Protein AF-0000000083148915 (afdb_homodimer)

Foldseek 3Di:
DFLQPLLPPPVLLVLLVLLQCLQDVPDFDKAKQLLLLLSSLFDSVLSNVLSVVSNPVNVVSVVLSVVCSPVQLVLLQCWLPPPDPQPPPVLQCVFQVQAAQQQRHHPPWGWAFLTPLVSCQDPVNLVSNPSGYPPVLSVLLNVLSVVCVVQVASQRTHIRHPVRRNCLSLLQKAWQWDDADPVQFKTKIFIAGFAADAIDRIDRSSDRDDTDQWAQAGNVRHWGAHPVVRDTDTGGDIGMRGGPDCRRHGHHDNSSSNVSSSSSRSCRRNNSSPDDVVVVVVVVVVVVVPPDPPD/DFLQPLLPPPVLLVLLVLLQCLQDVPDFDKAKQLLLLLSSLFDSVLSNVLSVVSNPVNVVSVVLSVVCSPVQLVLLQCWLPPPDPQPPPVLQCVFQVQAAQQARHHPPWGWAFLTPLVSCQDPVNLVSNPNGYPPVLSVLLNVVSVVCVVQVASQGTHIRHPVRRNCLSLLQKAWQWDDADPVQFKTKIFIAGFAADAIDRIDRSSDRDDTDQWAQAGNVRHWGAHPVVRDTDTGGDIGMRGGPDCRRHGHHDNSSSNVSSSSSRSCRRNNSSPDDVVVVVVVVVVVVVPPPPPD

Radius of gyration: 30.17 Å; Cα contacts (8 Å, |Δi|>4): 1059; chains: 2; bounding box: 74×93×75 Å

Solvent-accessible surface area (backbone atoms only — not comparable to full-atom values): 31043 Å² total; per-residue (Å²): 140,58,92,39,53,64,69,69,38,73,65,48,62,53,41,42,44,50,31,30,54,41,60,24,88,87,52,84,32,61,37,33,25,46,56,44,31,39,62,58,65,29,37,66,67,31,47,48,50,48,28,58,45,18,69,78,38,27,68,57,50,50,49,52,53,52,51,41,59,64,57,41,54,62,50,52,42,50,43,43,67,53,81,70,75,70,65,74,55,63,46,26,37,58,42,44,65,41,18,8,75,83,35,54,37,42,68,73,53,36,66,36,62,69,60,49,56,82,52,64,66,33,63,72,49,47,52,55,49,53,67,30,33,40,71,68,59,49,48,48,40,53,48,47,56,54,48,47,76,67,59,79,56,25,30,52,36,42,29,21,31,60,65,55,44,52,37,46,50,61,13,29,31,36,44,41,61,75,48,67,43,93,84,44,33,38,36,37,28,32,34,33,41,31,58,74,40,69,60,36,74,66,34,57,58,71,59,76,83,85,60,70,62,78,37,56,38,33,71,84,60,34,54,51,52,25,42,84,79,66,39,73,52,36,29,70,39,75,43,75,48,59,26,94,39,47,85,80,24,33,51,58,39,59,47,53,35,42,51,42,27,52,48,25,50,28,34,15,58,7,5,51,74,76,62,52,73,68,62,58,52,50,56,49,47,60,56,55,69,67,58,74,77,87,119,140,58,90,40,53,62,67,66,39,73,66,48,60,54,38,42,45,49,31,30,54,39,60,26,89,86,51,86,31,60,37,32,24,45,56,44,30,40,62,58,64,29,36,68,68,31,46,48,50,50,28,58,46,19,69,79,38,26,68,57,50,51,50,54,53,52,51,41,58,64,57,42,56,61,51,52,42,50,43,42,65,53,81,69,74,71,62,75,56,63,45,26,37,57,42,43,65,41,18,8,75,83,33,55,37,43,68,74,54,36,64,37,60,68,58,49,56,82,52,65,67,33,64,73,50,48,52,55,48,55,66,29,34,40,71,67,60,49,50,48,40,52,48,48,58,55,48,48,73,68,59,80,57,26,30,50,36,43,30,20,31,59,66,55,44,53,36,46,50,61,14,30,29,36,44,42,60,74,48,66,43,94,84,43,33,38,36,38,29,31,34,34,39,30,59,73,40,68,60,35,74,67,33,57,57,72,60,76,82,85,60,70,63,78,36,56,40,32,72,82,59,36,54,51,52,25,42,86,81,65,40,74,53,36,29,69,41,78,46,73,48,59,26,96,41,47,84,79,24,32,53,59,38,62,48,54,35,42,50,43,28,51,49,23,50,29,33,14,58,7,5,50,74,76,62,51,72,68,62,58,52,50,56,49,47,59,57,55,66,66,55,74,74,91,119

Structure (mmCIF, N/CA/C/O backbone):
data_AF-0000000083148915-mo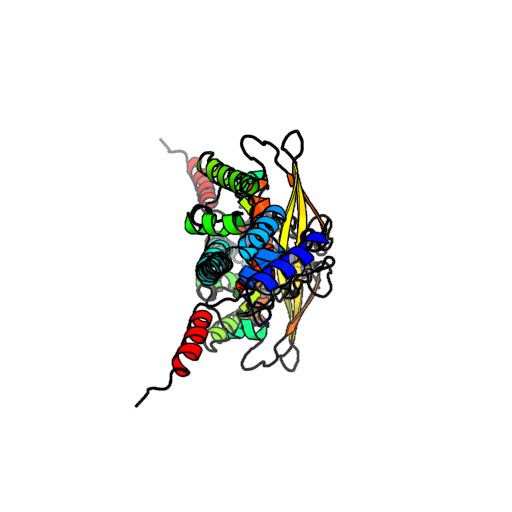del_v1
#
loop_
_entity.id
_entity.type
_entity.pdbx_description
1 polymer 'HNH nuclease domain-containing protein'
#
loop_
_atom_site.group_PDB
_atom_site.id
_atom_site.type_symbol
_atom_site.label_atom_id
_atom_site.label_alt_id
_atom_site.label_comp_id
_atom_site.label_asym_id
_atom_site.label_entity_id
_atom_site.label_seq_id
_atom_site.pdbx_PDB_ins_code
_atom_site.Cartn_x
_atom_site.Cartn_y
_atom_site.Cartn_z
_atom_site.occupancy
_atom_site.B_iso_or_equiv
_atom_site.auth_seq_id
_atom_site.auth_comp_id
_atom_site.auth_asym_id
_atom_site.auth_atom_id
_atom_site.pdbx_PDB_model_num
ATOM 1 N N . MET A 1 1 ? -3.117 -29.672 4.227 1 62.25 1 MET A N 1
ATOM 2 C CA . MET A 1 1 ? -3.088 -29.375 2.799 1 62.25 1 MET A CA 1
ATOM 3 C C . MET A 1 1 ? -2.295 -28.094 2.527 1 62.25 1 MET A C 1
ATOM 5 O O . MET A 1 1 ? -2.506 -27.078 3.186 1 62.25 1 MET A O 1
ATOM 9 N N . GLY A 1 2 ? -1.101 -28.234 1.862 1 74.12 2 GLY A N 1
ATOM 10 C CA . GLY A 1 2 ? -0.119 -27.172 1.675 1 74.12 2 GLY A CA 1
ATOM 11 C C . GLY A 1 2 ? 0.07 -26.797 0.22 1 74.12 2 GLY A C 1
ATOM 12 O O . GLY A 1 2 ? -0.675 -27.25 -0.651 1 74.12 2 GLY A O 1
ATOM 13 N N . PRO A 1 3 ? 0.851 -25.828 -0.022 1 82.12 3 PRO A N 1
ATOM 14 C CA . PRO A 1 3 ? 1.09 -25.328 -1.375 1 82.12 3 PRO A CA 1
ATOM 15 C C . PRO A 1 3 ? 1.736 -26.359 -2.289 1 82.12 3 PRO A C 1
ATOM 17 O O . PRO A 1 3 ? 1.756 -26.188 -3.51 1 82.12 3 PRO A O 1
ATOM 20 N N . ALA A 1 4 ? 2.201 -27.453 -1.657 1 80.31 4 ALA A N 1
ATOM 21 C CA . ALA A 1 4 ? 2.908 -28.484 -2.42 1 80.31 4 ALA A CA 1
ATOM 22 C C . ALA A 1 4 ? 2.158 -29.812 -2.375 1 80.31 4 ALA A C 1
ATOM 24 O O . ALA A 1 4 ? 2.77 -30.891 -2.447 1 80.31 4 ALA A O 1
ATOM 25 N N . ASP A 1 5 ? 0.932 -29.766 -2.18 1 78.12 5 ASP A N 1
ATOM 26 C CA . ASP A 1 5 ? 0.163 -31 -2.027 1 78.12 5 ASP A CA 1
ATOM 27 C C . ASP A 1 5 ? 0.365 -31.922 -3.227 1 78.12 5 ASP A C 1
ATOM 29 O O . ASP A 1 5 ? 0.474 -33.156 -3.066 1 78.12 5 ASP A O 1
ATOM 33 N N . GLU A 1 6 ? 0.443 -31.375 -4.426 1 79.94 6 GLU A N 1
ATOM 34 C CA . GLU A 1 6 ? 0.647 -32.156 -5.641 1 79.94 6 GLU A CA 1
ATOM 35 C C . GLU A 1 6 ? 1.991 -32.875 -5.613 1 79.94 6 GLU A C 1
ATOM 37 O O . GLU A 1 6 ? 2.137 -33.969 -6.199 1 79.94 6 GLU A O 1
ATOM 42 N N . LEU A 1 7 ? 2.898 -32.281 -4.879 1 79.5 7 LEU A N 1
ATOM 43 C CA . LEU A 1 7 ? 4.27 -32.781 -4.91 1 79.5 7 LEU A CA 1
ATOM 44 C C . LEU A 1 7 ? 4.434 -33.969 -3.975 1 79.5 7 LEU A C 1
ATOM 46 O O . LEU A 1 7 ? 5.406 -34.719 -4.082 1 79.5 7 LEU A O 1
ATOM 50 N N . GLU A 1 8 ? 3.551 -34.125 -3.104 1 75.06 8 GLU A N 1
ATOM 51 C CA . GLU A 1 8 ? 3.629 -35.188 -2.111 1 75.06 8 GLU A CA 1
ATOM 52 C C . GLU A 1 8 ? 2.967 -36.469 -2.621 1 75.06 8 GLU A C 1
ATOM 54 O O . GLU A 1 8 ? 3.076 -37.531 -1.995 1 75.06 8 GLU A O 1
ATOM 59 N N . ASP A 1 9 ? 2.387 -36.344 -3.781 1 74.38 9 ASP A N 1
ATOM 60 C CA . ASP A 1 9 ? 1.812 -37.531 -4.406 1 74.38 9 ASP A CA 1
ATOM 61 C C . ASP A 1 9 ? 2.906 -38.5 -4.883 1 74.38 9 ASP A C 1
ATOM 63 O O . ASP A 1 9 ? 3.719 -38.156 -5.738 1 74.38 9 ASP A O 1
ATOM 67 N N . GLY A 1 10 ? 3.07 -39.625 -4.219 1 74.31 10 GLY A N 1
ATOM 68 C CA . GLY A 1 10 ? 4.109 -40.594 -4.535 1 74.31 10 GLY A CA 1
ATOM 69 C C . GLY A 1 10 ? 4.102 -41 -5.992 1 74.31 10 GLY A C 1
ATOM 70 O O . GLY A 1 10 ? 5.16 -41.219 -6.586 1 74.31 10 GLY A O 1
ATOM 71 N N . GLY A 1 11 ? 2.959 -41.031 -6.594 1 87.88 11 GLY A N 1
ATOM 72 C CA . GLY A 1 11 ? 2.857 -41.469 -7.98 1 87.88 11 GLY A CA 1
ATOM 73 C C . GLY A 1 11 ? 3.352 -40.438 -8.969 1 87.88 11 GLY A C 1
ATOM 74 O O . GLY A 1 11 ? 3.773 -40.75 -10.078 1 87.88 11 GLY A O 1
ATOM 75 N N . ARG A 1 12 ? 3.424 -39.219 -8.562 1 92.38 12 ARG A N 1
ATOM 76 C CA . ARG A 1 12 ? 3.793 -38.156 -9.469 1 92.38 12 ARG A CA 1
ATOM 77 C C . ARG A 1 12 ? 5.273 -38.219 -9.828 1 92.38 12 ARG A 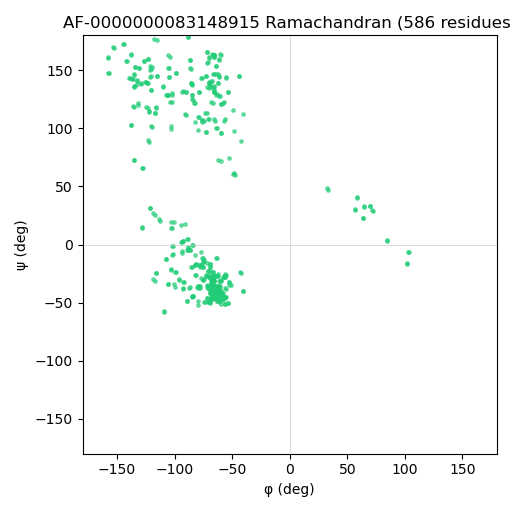C 1
ATOM 79 O O . ARG A 1 12 ? 5.637 -38.125 -11.008 1 92.38 12 ARG A O 1
ATOM 86 N N . ALA A 1 13 ? 6.129 -38.406 -8.883 1 91.31 13 ALA A N 1
ATOM 87 C CA . ALA A 1 13 ? 7.566 -38.469 -9.133 1 91.31 13 ALA A CA 1
ATOM 88 C C . ALA A 1 13 ? 7.891 -39.625 -10.086 1 91.31 13 ALA A C 1
ATOM 90 O O . ALA A 1 13 ? 8.75 -39.469 -10.961 1 91.31 13 ALA A O 1
ATOM 91 N N . ALA A 1 14 ? 7.219 -40.688 -9.867 1 93 14 ALA A N 1
ATOM 92 C CA . ALA A 1 14 ? 7.43 -41.844 -10.734 1 93 14 ALA A CA 1
ATOM 93 C C . ALA A 1 14 ? 7.008 -41.531 -12.164 1 93 14 ALA A C 1
ATOM 95 O O . ALA A 1 14 ? 7.684 -41.906 -13.117 1 93 14 ALA A O 1
ATOM 96 N N . LEU A 1 15 ? 5.844 -40.875 -12.289 1 94.12 15 LEU A N 1
ATOM 97 C CA . LEU A 1 15 ? 5.355 -40.5 -13.617 1 94.12 15 LEU A CA 1
ATOM 98 C C . LEU A 1 15 ? 6.316 -39.531 -14.297 1 94.12 15 LEU A C 1
ATOM 100 O O . LEU A 1 15 ? 6.551 -39.625 -15.508 1 94.12 15 LEU A O 1
ATOM 104 N N . ILE A 1 16 ? 6.871 -38.625 -13.562 1 94.06 16 ILE A N 1
ATOM 105 C CA . ILE A 1 16 ? 7.824 -37.656 -14.094 1 94.06 16 ILE A CA 1
ATOM 106 C C . ILE A 1 16 ? 9.086 -38.375 -14.562 1 94.06 16 ILE A C 1
ATOM 108 O O . ILE A 1 16 ? 9.633 -38.062 -15.625 1 94.06 16 ILE A O 1
ATOM 112 N N . GLU A 1 17 ? 9.547 -39.312 -13.797 1 91.69 17 GLU A N 1
ATOM 113 C CA . GLU A 1 17 ? 10.703 -40.125 -14.188 1 91.69 17 GLU A CA 1
ATOM 114 C C . GLU A 1 17 ? 10.43 -40.906 -15.484 1 91.69 17 GLU A C 1
ATOM 116 O O . GLU A 1 17 ? 11.281 -40.938 -16.375 1 91.69 17 GLU A O 1
ATOM 121 N N . ASP A 1 18 ? 9.297 -41.469 -15.547 1 91.94 18 ASP A N 1
ATOM 122 C CA . ASP A 1 18 ? 8.906 -42.188 -16.75 1 91.94 18 ASP A CA 1
ATOM 123 C C . ASP A 1 18 ? 8.883 -41.281 -17.969 1 91.94 18 ASP A C 1
ATOM 125 O O . ASP A 1 18 ? 9.344 -41.656 -19.047 1 91.94 18 ASP A O 1
ATOM 129 N N . LEU A 1 19 ? 8.234 -40.156 -17.734 1 93.81 19 LEU A N 1
ATOM 130 C CA . LEU A 1 19 ? 8.164 -39.188 -18.812 1 93.81 19 LEU A CA 1
ATOM 131 C C . LEU A 1 19 ? 9.57 -38.781 -19.266 1 93.81 19 LEU A C 1
ATOM 133 O O . LEU A 1 19 ? 9.852 -38.719 -20.453 1 93.81 19 LEU A O 1
ATOM 137 N N . SER A 1 20 ? 10.406 -38.469 -18.328 1 93.69 20 SER A N 1
ATOM 138 C CA . SER A 1 20 ? 11.781 -38.094 -18.609 1 93.69 20 SER A CA 1
ATOM 139 C C . SER A 1 20 ? 12.516 -39.156 -19.406 1 93.69 20 SER A C 1
ATOM 141 O O . SER A 1 20 ? 13.234 -38.844 -20.359 1 93.69 20 SER A O 1
ATOM 143 N N . LYS A 1 21 ? 12.383 -40.344 -19.016 1 90.5 21 LYS A N 1
ATOM 144 C CA . LYS A 1 21 ? 13.031 -41.469 -19.688 1 90.5 21 LYS A CA 1
ATOM 145 C C . LYS A 1 21 ? 12.531 -41.625 -21.125 1 90.5 21 LYS A C 1
ATOM 147 O O . LYS A 1 21 ? 13.305 -41.969 -22.031 1 90.5 21 LYS A O 1
ATOM 152 N N . SER A 1 22 ? 11.281 -41.438 -21.266 1 91.44 22 SER A N 1
ATOM 153 C CA . SER A 1 22 ? 10.672 -41.625 -22.578 1 91.44 22 SER A CA 1
ATOM 154 C C . SER A 1 22 ? 11.117 -40.531 -23.547 1 91.44 22 SER A C 1
ATOM 156 O O . SER A 1 22 ? 11.188 -40.75 -24.766 1 91.44 22 SER A O 1
ATOM 158 N N . LEU A 1 23 ? 11.289 -39.312 -23.094 1 88.81 23 LEU A N 1
ATOM 159 C CA . LEU A 1 23 ? 11.625 -38.188 -23.953 1 88.81 23 LEU A CA 1
ATOM 160 C C . LEU A 1 23 ? 13.117 -38.188 -24.281 1 88.81 23 LEU A C 1
ATOM 162 O O . LEU A 1 23 ? 13.531 -37.594 -25.281 1 88.81 23 LEU A O 1
ATOM 166 N N . HIS A 1 24 ? 14.016 -38.312 -23.484 1 74.56 24 HIS A N 1
ATOM 167 C CA . HIS A 1 24 ? 15.438 -38.281 -23.812 1 74.56 24 HIS A CA 1
ATOM 168 C C . HIS A 1 24 ? 16.031 -39.688 -23.812 1 74.56 24 HIS A C 1
ATOM 170 O O . HIS A 1 24 ? 15.883 -40.438 -22.828 1 74.56 24 HIS A O 1
ATOM 176 N N . THR A 1 25 ? 16.172 -40.281 -25.031 1 57.16 25 THR A N 1
ATOM 177 C CA . THR A 1 25 ? 16.766 -41.625 -25.266 1 57.16 25 THR A CA 1
ATOM 178 C C . THR A 1 25 ? 18.125 -41.719 -24.562 1 57.16 25 THR A C 1
ATOM 180 O O . THR A 1 25 ? 18.609 -42.812 -24.312 1 57.16 25 THR A O 1
ATOM 183 N N . ARG A 1 26 ? 18.953 -40.656 -24.453 1 53.03 26 ARG A N 1
ATOM 184 C CA . ARG A 1 26 ? 20.344 -40.875 -24.016 1 53.03 26 ARG A CA 1
ATOM 185 C C . ARG A 1 26 ? 20.625 -40.125 -22.719 1 53.03 26 ARG A C 1
ATOM 187 O O . ARG A 1 26 ? 21.422 -40.562 -21.906 1 53.03 26 ARG A O 1
ATOM 194 N N . SER A 1 27 ? 19.891 -38.906 -22.469 1 62.44 27 SER A N 1
ATOM 195 C CA . SER A 1 27 ? 20.219 -38.094 -21.297 1 62.44 27 SER A CA 1
ATOM 196 C C . SER A 1 27 ? 18.953 -37.594 -20.609 1 62.44 27 SER A C 1
ATOM 198 O O . SER A 1 27 ? 17.844 -37.781 -21.109 1 62.44 27 SER A O 1
ATOM 200 N N . GLU A 1 28 ? 19.078 -37.125 -19.375 1 81.25 28 GLU A N 1
ATOM 201 C CA . GLU A 1 28 ? 18 -36.562 -18.578 1 81.25 28 GLU A CA 1
ATOM 202 C C . GLU A 1 28 ? 17.359 -35.375 -19.266 1 81.25 28 GLU A C 1
ATOM 204 O O . GLU A 1 28 ? 18.062 -34.469 -19.719 1 81.25 28 GLU A O 1
ATOM 209 N N . PHE A 1 29 ? 16.047 -35.531 -19.484 1 90.06 29 PHE A N 1
ATOM 210 C CA . PHE A 1 29 ? 15.305 -34.5 -20.203 1 90.06 29 PHE A CA 1
ATOM 211 C C . PHE A 1 29 ? 15.273 -33.219 -19.406 1 90.06 29 PHE A C 1
ATOM 213 O O . PHE A 1 29 ? 15.094 -33.219 -18.188 1 90.06 29 PHE A O 1
ATOM 220 N N . GLN A 1 30 ? 15.578 -32.156 -20.156 1 91.94 30 GLN A N 1
ATOM 221 C CA . GLN A 1 30 ? 15.547 -30.828 -19.562 1 91.94 30 GLN A CA 1
ATOM 222 C C . GLN A 1 30 ? 14.57 -29.906 -20.297 1 91.94 30 GLN A C 1
ATOM 224 O O . GLN A 1 30 ? 14.352 -30.078 -21.5 1 91.94 30 GLN A O 1
ATOM 229 N N . THR A 1 31 ? 13.969 -29.109 -19.578 1 92.5 31 THR A N 1
ATOM 230 C CA . THR A 1 31 ? 13.078 -28.094 -20.125 1 92.5 31 THR A CA 1
ATOM 231 C C . THR A 1 31 ? 13.172 -26.812 -19.328 1 92.5 31 THR A C 1
ATOM 233 O O . THR A 1 31 ? 13.906 -26.734 -18.344 1 92.5 31 THR A O 1
ATOM 236 N N . ASN A 1 32 ? 12.516 -25.766 -19.844 1 92.38 32 ASN A N 1
ATOM 237 C CA . ASN A 1 32 ? 12.578 -24.531 -19.062 1 92.38 32 ASN A CA 1
ATOM 238 C C . ASN A 1 32 ? 11.781 -24.641 -17.766 1 92.38 32 ASN A C 1
ATOM 240 O O . ASN A 1 32 ? 10.93 -25.516 -17.641 1 92.38 32 ASN A O 1
ATOM 244 N N . SER A 1 33 ? 12.039 -23.797 -16.844 1 94.88 33 SER A N 1
ATOM 245 C CA . SER A 1 33 ? 11.523 -23.906 -15.492 1 94.88 33 SER A CA 1
ATOM 246 C C . SER A 1 33 ? 10.008 -23.719 -15.453 1 94.88 33 SER A C 1
ATOM 248 O O . SER A 1 33 ? 9.344 -24.219 -14.539 1 94.88 33 SER A O 1
ATOM 250 N N . VAL A 1 34 ? 9.43 -23.062 -16.406 1 94 34 VAL A N 1
ATOM 251 C CA . VAL A 1 34 ? 7.984 -22.844 -16.422 1 94 34 VAL A CA 1
ATOM 252 C C . VAL A 1 34 ? 7.27 -24.141 -16.797 1 94 34 VAL A C 1
ATOM 254 O O . VAL A 1 34 ? 6.332 -24.547 -16.125 1 94 34 VAL A O 1
ATOM 257 N N . ILE A 1 35 ? 7.711 -24.734 -17.844 1 95 35 ILE A N 1
ATOM 258 C CA . ILE A 1 35 ? 7.133 -26 -18.266 1 95 35 ILE A CA 1
ATOM 259 C C . ILE A 1 35 ? 7.359 -27.062 -17.188 1 95 35 ILE A C 1
ATOM 261 O O . ILE A 1 35 ? 6.469 -27.859 -16.906 1 95 35 ILE A O 1
ATOM 265 N N . TRP A 1 36 ? 8.555 -27 -16.672 1 95.56 36 TRP A N 1
ATOM 266 C CA . TRP A 1 36 ? 8.875 -27.875 -15.539 1 95.56 36 TRP A CA 1
ATOM 267 C C . TRP A 1 36 ? 7.863 -27.703 -14.406 1 95.56 36 TRP A C 1
ATOM 269 O O . TRP A 1 36 ? 7.309 -28.688 -13.914 1 95.56 36 TRP A O 1
ATOM 279 N N . ALA A 1 37 ? 7.625 -26.5 -14.016 1 95.06 37 ALA A N 1
ATOM 280 C CA . ALA A 1 37 ? 6.664 -26.219 -12.953 1 95.06 37 ALA A CA 1
ATOM 281 C C . ALA A 1 37 ? 5.266 -26.688 -13.328 1 95.06 37 ALA A C 1
ATOM 283 O O . ALA A 1 37 ? 4.547 -27.25 -12.5 1 95.06 37 ALA A O 1
ATOM 284 N N . CYS A 1 38 ? 4.895 -26.484 -14.547 1 95.81 38 CYS A N 1
ATOM 285 C CA . CYS A 1 38 ? 3.586 -26.922 -15.016 1 95.81 38 CYS A CA 1
ATOM 286 C C . CYS A 1 38 ? 3.428 -28.422 -14.891 1 95.81 38 CYS A C 1
ATOM 288 O O . CYS A 1 38 ? 2.387 -28.906 -14.445 1 95.81 38 CYS A O 1
ATOM 290 N N . LEU A 1 39 ? 4.406 -29.125 -15.25 1 95.44 39 LEU A N 1
ATOM 291 C CA . LEU A 1 39 ? 4.344 -30.578 -15.195 1 95.44 39 LEU A CA 1
ATOM 292 C C . LEU A 1 39 ? 4.227 -31.062 -13.75 1 95.44 39 LEU A C 1
ATOM 294 O O . LEU A 1 39 ? 3.416 -31.938 -13.453 1 95.44 39 LEU A O 1
ATOM 298 N N . TRP A 1 40 ? 4.934 -30.453 -12.898 1 94.88 40 TRP A N 1
ATOM 299 C CA . TRP A 1 40 ? 4.93 -30.859 -11.5 1 94.88 40 TRP A CA 1
ATOM 300 C C . TRP A 1 40 ? 3.627 -30.469 -10.812 1 94.88 40 TRP A C 1
ATOM 302 O O . TRP A 1 40 ? 3.223 -31.078 -9.828 1 94.88 40 TRP A O 1
ATOM 312 N N . LEU A 1 41 ? 3 -29.422 -11.328 1 94.81 41 LEU A N 1
ATOM 313 C CA . LEU A 1 41 ? 1.776 -28.953 -10.688 1 94.81 41 LEU A CA 1
ATOM 314 C C . LEU A 1 41 ? 0.547 -29.422 -11.461 1 94.81 41 LEU A C 1
ATOM 316 O O . LEU A 1 41 ? -0.585 -29.141 -11.062 1 94.81 41 LEU A O 1
ATOM 320 N N . SER A 1 42 ? 0.7 -30.109 -12.539 1 95.31 42 SER A N 1
ATOM 321 C CA . SER A 1 42 ? -0.393 -30.547 -13.398 1 95.31 42 SER A CA 1
ATOM 322 C C . SER A 1 42 ? -1.296 -31.547 -12.68 1 95.31 42 SER A C 1
ATOM 324 O O . SER A 1 42 ? -0.931 -32.062 -11.625 1 95.31 42 SER A O 1
ATOM 326 N N . ASP A 1 43 ? -2.492 -31.75 -13.211 1 93.62 43 ASP A N 1
ATOM 327 C CA . ASP A 1 43 ? -3.326 -32.844 -12.727 1 93.62 43 ASP A CA 1
ATOM 328 C C . ASP A 1 43 ? -2.65 -34.188 -12.969 1 93.62 43 ASP A C 1
ATOM 330 O O . ASP A 1 43 ? -2.072 -34.406 -14.031 1 93.62 43 ASP A O 1
ATOM 334 N N . ILE A 1 44 ? -2.762 -35.031 -12.016 1 92.81 44 ILE A N 1
ATOM 335 C CA . ILE A 1 44 ? -2.047 -36.281 -12.07 1 92.81 44 ILE A CA 1
ATOM 336 C C . ILE A 1 44 ? -2.52 -37.094 -13.273 1 92.81 44 ILE A C 1
ATOM 338 O O . ILE A 1 44 ? -1.735 -37.812 -13.891 1 92.81 44 ILE A O 1
ATOM 342 N N . GLU A 1 45 ? -3.781 -37 -13.586 1 91.88 45 GLU A N 1
ATOM 343 C CA . GLU A 1 45 ? -4.332 -37.719 -14.719 1 91.88 45 GLU A CA 1
ATOM 344 C C . GLU A 1 45 ? -3.729 -37.25 -16.031 1 91.88 45 GLU A C 1
ATOM 346 O O . GLU A 1 45 ? -3.457 -38.031 -16.938 1 91.88 45 GLU A O 1
ATOM 351 N N . SER A 1 46 ? -3.535 -35.969 -16.109 1 93.81 46 SER A N 1
ATOM 352 C CA . SER A 1 46 ? -2.939 -35.406 -17.312 1 93.81 46 SER A CA 1
ATOM 353 C C . SER A 1 46 ? -1.478 -35.812 -17.453 1 93.81 46 SER A C 1
ATOM 355 O O . SER A 1 46 ? -1.018 -36.125 -18.547 1 93.81 46 SER A O 1
ATOM 357 N N . LEU A 1 47 ? -0.768 -35.844 -16.391 1 94.38 47 LEU A N 1
ATOM 358 C CA . LEU A 1 47 ? 0.63 -36.25 -16.391 1 94.38 47 LEU A CA 1
ATOM 359 C C . LEU A 1 47 ? 0.763 -37.719 -16.781 1 94.38 47 LEU A C 1
ATOM 361 O O . LEU A 1 47 ? 1.649 -38.062 -17.562 1 94.38 47 LEU A O 1
ATOM 365 N N . ALA A 1 48 ? -0.101 -38.5 -16.219 1 94.25 48 ALA A N 1
ATOM 366 C CA . ALA A 1 48 ? -0.105 -39.938 -16.547 1 94.25 48 ALA A CA 1
ATOM 367 C C . ALA A 1 48 ? -0.374 -40.156 -18.031 1 94.25 48 ALA A C 1
ATOM 369 O O . ALA A 1 48 ? 0.263 -41 -18.672 1 94.25 48 ALA A O 1
ATOM 370 N N . GLY A 1 49 ? -1.353 -39.406 -18.5 1 93.19 49 GLY A N 1
ATOM 371 C CA . GLY A 1 49 ? -1.645 -39.469 -19.922 1 93.19 49 GLY A CA 1
ATOM 372 C C . GLY A 1 49 ? -0.468 -39.094 -20.797 1 93.19 49 GLY A C 1
ATOM 373 O O . GLY A 1 49 ? -0.18 -39.75 -21.797 1 93.19 49 GLY A O 1
ATOM 374 N N . MET A 1 50 ? 0.21 -38.062 -20.469 1 94 50 MET A N 1
ATOM 375 C CA . MET A 1 50 ? 1.366 -37.594 -21.234 1 94 50 MET A CA 1
ATOM 376 C C . MET A 1 50 ? 2.498 -38.625 -21.188 1 94 50 MET A C 1
ATOM 378 O O . MET A 1 50 ? 3.131 -38.906 -22.203 1 94 50 MET A O 1
ATOM 382 N N . ALA A 1 51 ? 2.76 -39.125 -20.016 1 93.75 51 ALA A N 1
ATOM 383 C CA . ALA A 1 51 ? 3.814 -40.125 -19.844 1 93.75 51 ALA A CA 1
ATOM 384 C C . ALA A 1 51 ? 3.521 -41.375 -20.688 1 93.75 51 ALA A C 1
ATOM 386 O O . ALA A 1 51 ? 4.422 -41.938 -21.312 1 93.75 51 ALA A O 1
ATOM 387 N N . SER A 1 52 ? 2.316 -41.812 -20.625 1 94.12 52 SER A N 1
ATOM 388 C CA . SER A 1 52 ? 1.91 -42.969 -21.406 1 94.12 52 SER A CA 1
ATOM 389 C C . SER A 1 52 ? 2.055 -42.719 -22.906 1 94.12 52 SER A C 1
ATOM 391 O O . SER A 1 52 ? 2.531 -43.562 -23.641 1 94.12 52 SER A O 1
ATOM 393 N N . TYR A 1 53 ? 1.609 -41.562 -23.297 1 91.56 53 TYR A N 1
ATOM 394 C CA . TYR A 1 53 ? 1.688 -41.188 -24.703 1 91.56 53 TYR A CA 1
ATOM 395 C C . TYR A 1 53 ? 3.139 -41.094 -25.156 1 91.56 53 TYR A C 1
ATOM 397 O O . TYR A 1 53 ? 3.471 -41.469 -26.297 1 91.56 53 TYR A O 1
ATOM 405 N N . ALA A 1 54 ? 4.016 -40.625 -24.344 1 92.25 54 ALA A N 1
ATOM 406 C CA . ALA A 1 54 ? 5.426 -40.406 -24.656 1 92.25 54 ALA A CA 1
ATOM 407 C C . ALA A 1 54 ? 6.129 -41.75 -24.906 1 92.25 54 ALA A C 1
ATOM 409 O O . ALA A 1 54 ? 7.109 -41.812 -25.656 1 92.25 54 ALA A O 1
ATOM 410 N N . LYS A 1 55 ? 5.645 -42.812 -24.328 1 90 55 LYS A N 1
ATOM 411 C CA . LYS A 1 55 ? 6.234 -44.125 -24.531 1 90 55 LYS A CA 1
ATOM 412 C C . LYS A 1 55 ? 6.09 -44.594 -25.969 1 90 55 LYS A C 1
ATOM 414 O O . LYS A 1 55 ? 6.941 -45.312 -26.484 1 90 55 LYS A O 1
ATOM 419 N N . HIS A 1 56 ? 5.055 -44.094 -26.594 1 90.06 56 HIS A N 1
ATOM 420 C CA . HIS A 1 56 ? 4.777 -44.531 -27.953 1 90.06 56 HIS A CA 1
ATOM 421 C C . HIS A 1 56 ? 5.133 -43.469 -28.969 1 90.06 56 HIS A C 1
ATOM 423 O O . HIS A 1 56 ? 5.395 -43.75 -30.141 1 90.06 56 HIS A O 1
ATOM 429 N N . SER A 1 57 ? 4.934 -42.188 -28.547 1 89.75 57 SER A N 1
ATOM 430 C CA . SER A 1 57 ? 5.168 -41.062 -29.453 1 89.75 57 SER A CA 1
ATOM 431 C C . SER A 1 57 ? 5.938 -39.938 -28.75 1 89.75 57 SER A C 1
ATOM 433 O O . SER A 1 57 ? 5.406 -38.844 -28.531 1 89.75 57 SER A O 1
ATOM 435 N N . ASP A 1 58 ? 7.203 -40.219 -28.531 1 88.06 58 ASP A N 1
ATOM 436 C CA . ASP A 1 58 ? 8.031 -39.281 -27.781 1 88.06 58 ASP A CA 1
ATOM 437 C C . ASP A 1 58 ? 8.234 -37.969 -28.547 1 88.06 58 ASP A C 1
ATOM 439 O O . ASP A 1 58 ? 8.195 -36.875 -27.969 1 88.06 58 ASP A O 1
ATOM 443 N N . GLU A 1 59 ? 8.297 -38.062 -29.859 1 87.19 59 GLU A N 1
ATOM 444 C CA . GLU A 1 59 ? 8.547 -36.906 -30.688 1 87.19 59 GLU A CA 1
ATOM 445 C C . GLU A 1 59 ? 7.395 -35.906 -30.594 1 87.19 59 GLU A C 1
ATOM 447 O O . GLU A 1 59 ? 7.613 -34.688 -30.594 1 87.19 59 GLU A O 1
ATOM 452 N N . VAL A 1 60 ? 6.227 -36.438 -30.484 1 87.06 60 VAL A N 1
ATOM 453 C CA . VAL A 1 60 ? 5.043 -35.594 -30.438 1 87.06 60 VAL A CA 1
ATOM 454 C C . VAL A 1 60 ? 5.016 -34.812 -29.109 1 87.06 60 VAL A C 1
ATOM 456 O O . VAL A 1 60 ? 4.797 -33.625 -29.078 1 87.06 60 VAL A O 1
ATOM 459 N N . VAL A 1 61 ? 5.246 -35.531 -28.047 1 90.06 61 VAL A N 1
ATOM 460 C CA . VAL A 1 61 ? 5.227 -34.938 -26.719 1 90.06 61 VAL A CA 1
ATOM 461 C C . VAL A 1 61 ? 6.344 -33.875 -26.609 1 90.06 61 VAL A C 1
ATOM 463 O O . VAL A 1 61 ? 6.133 -32.781 -26.078 1 90.06 61 VAL A O 1
ATOM 466 N N . LEU A 1 62 ? 7.492 -34.25 -27.172 1 89.56 62 LEU A N 1
ATOM 467 C CA . LEU A 1 62 ? 8.625 -33.312 -27.156 1 89.56 62 LEU A CA 1
ATOM 468 C C . LEU A 1 62 ? 8.281 -32.031 -27.906 1 89.56 62 LEU A C 1
ATOM 470 O O . LEU A 1 62 ? 8.594 -30.938 -27.438 1 89.56 62 LEU A O 1
ATOM 474 N N . SER A 1 63 ? 7.66 -32.188 -28.984 1 88.5 63 SER A N 1
ATOM 475 C CA . SER A 1 63 ? 7.277 -31.047 -29.797 1 88.5 63 SER A CA 1
ATOM 476 C C . SER A 1 63 ? 6.27 -30.172 -29.062 1 88.5 63 SER A C 1
ATOM 478 O O . SER A 1 63 ? 6.355 -28.938 -29.125 1 88.5 63 SER A O 1
ATOM 480 N N . LEU A 1 64 ? 5.34 -30.797 -28.406 1 89.5 64 LEU A N 1
ATOM 481 C CA . LEU A 1 64 ? 4.32 -30.062 -27.656 1 89.5 64 LEU A CA 1
ATOM 482 C C . LEU A 1 64 ? 4.945 -29.266 -26.531 1 89.5 64 LEU A C 1
ATOM 484 O O . LEU A 1 64 ? 4.629 -28.094 -26.344 1 89.5 64 LEU A O 1
ATOM 488 N N . LEU A 1 65 ? 5.832 -29.859 -25.828 1 91.19 65 LEU A N 1
ATOM 489 C CA . LEU A 1 65 ? 6.477 -29.203 -24.688 1 91.19 65 LEU A CA 1
ATOM 490 C C . LEU A 1 65 ? 7.379 -28.062 -25.156 1 91.19 65 LEU A C 1
ATOM 492 O O . LEU A 1 65 ? 7.43 -27.016 -24.531 1 91.19 65 LEU A O 1
ATOM 496 N N . GLU A 1 66 ? 8.031 -28.281 -26.203 1 87.62 66 GLU A N 1
ATOM 497 C CA . GLU A 1 66 ? 8.891 -27.234 -26.781 1 87.62 66 GLU A CA 1
ATOM 498 C C . GLU A 1 66 ? 8.07 -26.047 -27.266 1 87.62 66 GLU A C 1
ATOM 500 O O . GLU A 1 66 ? 8.453 -24.891 -27.062 1 87.62 66 GLU A O 1
ATOM 505 N N . ASP A 1 67 ? 7.004 -26.422 -27.922 1 88 67 ASP A N 1
ATOM 506 C CA . ASP A 1 67 ? 6.117 -25.375 -28.422 1 88 67 ASP A CA 1
ATOM 507 C C . ASP A 1 67 ? 5.605 -24.5 -27.281 1 88 67 ASP A C 1
ATOM 509 O O . ASP A 1 67 ? 5.645 -23.266 -27.359 1 88 67 ASP A O 1
ATOM 513 N N . GLN A 1 68 ? 5.203 -25.109 -26.234 1 89.38 68 GLN A N 1
ATOM 514 C CA . GLN A 1 68 ? 4.684 -24.359 -25.094 1 89.38 68 GLN A CA 1
ATOM 515 C C . GLN A 1 68 ? 5.809 -23.672 -24.328 1 89.38 68 GLN A C 1
ATOM 517 O O . GLN A 1 68 ? 5.598 -22.609 -23.719 1 89.38 68 GLN A O 1
ATOM 522 N N . GLY A 1 69 ? 6.953 -24.266 -24.359 1 86.69 69 GLY A N 1
ATOM 523 C CA . GLY A 1 69 ? 8.102 -23.609 -23.766 1 86.69 69 GLY A CA 1
ATOM 524 C C . GLY A 1 69 ? 8.367 -22.219 -24.312 1 86.69 69 GLY A C 1
ATOM 525 O O . GLY A 1 69 ? 8.844 -21.344 -23.594 1 86.69 69 GLY A O 1
ATOM 526 N N . VAL A 1 70 ? 7.961 -22 -25.484 1 82.38 70 VAL A N 1
ATOM 527 C CA . VAL A 1 70 ? 8.219 -20.734 -26.172 1 82.38 70 VAL A CA 1
ATOM 528 C C . VAL A 1 70 ? 6.977 -19.844 -26.078 1 82.38 70 VAL A C 1
ATOM 530 O O . VAL A 1 70 ? 7.086 -18.641 -25.859 1 82.38 70 VAL A O 1
ATOM 533 N N . ASN A 1 71 ? 5.852 -20.453 -26.141 1 85 71 ASN A N 1
ATOM 534 C CA . ASN A 1 71 ? 4.648 -19.656 -26.375 1 85 71 ASN A CA 1
ATOM 535 C C . ASN A 1 71 ? 3.904 -19.375 -25.078 1 85 71 ASN A C 1
ATOM 537 O O . ASN A 1 71 ? 3.146 -18.406 -25 1 85 71 ASN A O 1
ATOM 541 N N . PHE A 1 72 ? 4.098 -20.172 -24.109 1 88.56 72 PHE A N 1
ATOM 542 C CA . PHE A 1 72 ? 3.283 -20.062 -22.906 1 88.56 72 PHE A CA 1
ATOM 543 C C . PHE A 1 72 ? 3.803 -18.938 -22.016 1 88.56 72 PHE A C 1
ATOM 545 O O . PHE A 1 72 ? 3.02 -18.219 -21.391 1 88.56 72 PHE A O 1
ATOM 552 N N . LEU A 1 73 ? 5.109 -18.781 -21.984 1 86.19 73 LEU A N 1
ATOM 553 C CA . LEU A 1 73 ? 5.734 -17.844 -21.062 1 86.19 73 LEU A CA 1
ATOM 554 C C . LEU A 1 73 ? 5.254 -16.422 -21.344 1 86.19 73 LEU A C 1
ATOM 556 O O . LEU A 1 73 ? 4.832 -15.711 -20.422 1 86.19 73 LEU A O 1
ATOM 560 N N . PRO A 1 74 ? 5.223 -15.984 -22.578 1 83.62 74 PRO A N 1
ATOM 561 C CA . PRO A 1 74 ? 4.719 -14.633 -22.859 1 83.62 74 PRO A CA 1
ATOM 562 C C . PRO A 1 74 ? 3.256 -14.453 -22.453 1 83.62 74 PRO A C 1
ATOM 564 O O . PRO A 1 74 ? 2.861 -13.375 -22.016 1 83.62 74 PRO A O 1
ATOM 567 N N . LEU A 1 75 ? 2.49 -15.453 -22.609 1 84.19 75 LEU A N 1
ATOM 568 C CA . LEU A 1 75 ? 1.077 -15.391 -22.25 1 84.19 75 LEU A CA 1
ATOM 569 C C . LEU A 1 75 ? 0.905 -15.312 -20.75 1 84.19 75 LEU A C 1
ATOM 571 O O . LEU A 1 75 ? 0.06 -14.562 -20.25 1 84.19 75 LEU A O 1
ATOM 575 N N . LEU A 1 76 ? 1.695 -16.094 -20.125 1 87.06 76 LEU A N 1
ATOM 576 C CA . LEU A 1 76 ? 1.674 -16.078 -18.656 1 87.06 76 LEU A CA 1
ATOM 577 C C . LEU A 1 76 ? 2.076 -14.719 -18.109 1 87.06 76 LEU A C 1
ATOM 579 O O . LEU A 1 76 ? 1.457 -14.211 -17.172 1 87.06 76 LEU A O 1
ATOM 583 N N . LYS A 1 77 ? 3.029 -14.109 -18.688 1 83.19 77 LYS A N 1
ATOM 584 C CA . LYS A 1 77 ? 3.473 -12.781 -18.297 1 83.19 77 LYS A CA 1
ATOM 585 C C . LYS A 1 77 ? 2.385 -11.742 -18.547 1 83.19 77 LYS A C 1
ATOM 587 O O . LYS A 1 77 ? 2.152 -10.859 -17.719 1 83.19 77 LYS A O 1
ATOM 592 N N . ALA A 1 78 ? 1.819 -11.875 -19.625 1 79.75 78 ALA A N 1
ATOM 593 C CA . ALA A 1 78 ? 0.738 -10.953 -19.969 1 79.75 78 ALA A CA 1
ATOM 594 C C . ALA A 1 78 ? -0.415 -11.07 -18.969 1 79.75 78 ALA A C 1
ATOM 596 O O . ALA A 1 78 ? -1.044 -10.07 -18.609 1 79.75 78 ALA A O 1
ATOM 597 N N . CYS A 1 79 ? -0.641 -12.203 -18.594 1 78.25 79 CYS A N 1
ATOM 598 C CA . CYS A 1 79 ? -1.723 -12.469 -17.656 1 78.25 79 CYS A CA 1
ATOM 599 C C . CYS A 1 79 ? -1.403 -11.883 -16.281 1 78.25 79 CYS A C 1
ATOM 601 O O . CYS A 1 79 ? -2.287 -11.352 -15.609 1 78.25 79 CYS A O 1
ATOM 603 N N . LYS A 1 80 ? -0.221 -11.875 -15.93 1 74.44 80 LYS A N 1
ATOM 604 C CA . LYS A 1 80 ? 0.156 -11.492 -14.57 1 74.44 80 LYS A CA 1
ATOM 605 C C . LYS A 1 80 ? 0.472 -10 -14.492 1 74.44 80 LYS A C 1
ATOM 607 O O . LYS A 1 80 ? 0.223 -9.367 -13.461 1 74.44 80 LYS A O 1
ATOM 612 N N . PHE A 1 81 ? 0.98 -9.406 -15.508 1 63.56 81 PHE A N 1
ATOM 613 C CA . PHE A 1 81 ? 1.504 -8.047 -15.398 1 63.56 81 PHE A CA 1
ATOM 614 C C . PHE A 1 81 ? 0.657 -7.074 -16.219 1 63.56 81 PHE A C 1
ATOM 616 O O . PHE A 1 81 ? 1.12 -5.988 -16.578 1 63.56 81 PHE A O 1
ATOM 623 N N . HIS A 1 82 ? -0.505 -7.582 -16.406 1 59.31 82 HIS A N 1
ATOM 624 C CA . HIS A 1 82 ? -1.414 -6.703 -17.125 1 59.31 82 HIS A CA 1
ATOM 625 C C . HIS A 1 82 ? -1.789 -5.488 -16.281 1 59.31 82 HIS A C 1
ATOM 627 O O . HIS A 1 82 ? -2 -5.605 -15.078 1 59.31 82 HIS A O 1
ATOM 633 N N . SER A 1 83 ? -1.485 -4.254 -16.875 1 53.66 83 SER A N 1
ATOM 634 C CA . SER A 1 83 ? -1.941 -3.016 -16.25 1 53.66 83 SER A CA 1
ATOM 635 C C . SER A 1 83 ? -3.463 -2.932 -16.234 1 53.66 83 SER A C 1
ATOM 637 O O . SER A 1 83 ? -4.113 -3.16 -17.266 1 53.66 83 SER A O 1
ATOM 639 N N . TRP A 1 84 ? -3.992 -3.209 -15.203 1 52.31 84 TRP A N 1
ATOM 640 C CA . TRP A 1 84 ? -5.449 -3.264 -15.141 1 52.31 84 TRP A CA 1
ATOM 641 C C . TRP A 1 84 ? -6.039 -1.864 -15.008 1 52.31 84 TRP A C 1
ATOM 643 O O . TRP A 1 84 ? -5.473 -1.007 -14.328 1 52.31 84 TRP A O 1
ATOM 653 N N . THR A 1 85 ? -6.676 -1.462 -16.094 1 46.47 85 THR A N 1
ATOM 654 C CA . THR A 1 85 ? -7.523 -0.293 -15.906 1 46.47 85 THR A CA 1
ATOM 655 C C . THR A 1 85 ? -8.547 -0.547 -14.805 1 46.47 85 THR A C 1
ATOM 657 O O . THR A 1 85 ? -9.211 -1.589 -14.789 1 46.47 85 THR A O 1
ATOM 660 N N . ILE A 1 86 ? -8.352 0.022 -13.727 1 48.09 86 ILE A N 1
ATOM 661 C CA . ILE A 1 86 ? -9.188 -0.013 -12.531 1 48.09 86 ILE A CA 1
ATOM 662 C C . ILE A 1 86 ? -10.641 0.265 -12.914 1 48.09 86 ILE A C 1
ATOM 664 O O . ILE A 1 86 ? -10.977 1.376 -13.328 1 48.09 86 ILE A O 1
ATOM 668 N N . GLU A 1 87 ? -11.234 -0.64 -13.789 1 49.28 87 GLU A N 1
ATOM 669 C CA . GLU A 1 87 ? -12.672 -0.383 -13.789 1 49.28 87 GLU A CA 1
ATOM 670 C C . GLU A 1 87 ? -13.289 -0.674 -12.422 1 49.28 87 GLU A C 1
ATOM 672 O O . GLU A 1 87 ? -12.906 -1.637 -11.758 1 49.28 87 GLU A O 1
ATOM 677 N N . TYR A 1 88 ? -13.617 0.388 -11.734 1 53.62 88 TYR A N 1
ATOM 678 C CA . TYR A 1 88 ? -14.172 0.426 -10.383 1 53.62 88 TYR A CA 1
ATOM 679 C C . TYR A 1 88 ? -15.5 -0.317 -10.32 1 53.62 88 TYR A C 1
ATOM 681 O O . TYR A 1 88 ? -16.547 0.253 -10.617 1 53.62 88 TYR A O 1
ATOM 689 N N . PRO A 1 89 ? -15.344 -1.78 -10.414 1 62.75 89 PRO A N 1
ATOM 690 C CA . PRO A 1 89 ? -16.672 -2.291 -10.062 1 62.75 89 PRO A CA 1
ATOM 691 C C . PRO A 1 89 ? -17.125 -1.868 -8.664 1 62.75 89 PRO A C 1
ATOM 693 O O . PRO A 1 89 ? -16.516 -2.281 -7.672 1 62.75 89 PRO A O 1
ATOM 696 N N . LEU A 1 90 ? -17.875 -0.837 -8.578 1 73.62 90 LEU A N 1
ATOM 697 C CA . LEU A 1 90 ? -18.438 -0.289 -7.352 1 73.62 90 LEU A CA 1
ATOM 698 C C . LEU A 1 90 ? -18.953 -1.401 -6.449 1 73.62 90 LEU A C 1
ATOM 700 O O . LEU A 1 90 ? -18.812 -1.331 -5.227 1 73.62 90 LEU A O 1
ATOM 704 N N . ARG A 1 91 ? -19.281 -2.537 -7.066 1 86.25 91 ARG A N 1
ATOM 705 C CA . ARG A 1 91 ? -19.906 -3.604 -6.297 1 86.25 91 ARG A CA 1
ATOM 706 C C . ARG A 1 91 ? -18.875 -4.367 -5.473 1 86.25 91 ARG A C 1
ATOM 708 O O . ARG A 1 91 ? -19.172 -4.789 -4.352 1 86.25 91 ARG A O 1
ATOM 715 N N . CYS A 1 92 ? -17.719 -4.531 -6.008 1 90.5 92 CYS A N 1
ATOM 716 C CA . CYS A 1 92 ? -16.656 -5.215 -5.266 1 90.5 92 CYS A CA 1
ATOM 717 C C . CYS A 1 92 ? -16.234 -4.391 -4.059 1 90.5 92 CYS A C 1
ATOM 719 O O . CYS A 1 92 ? -15.992 -4.938 -2.98 1 90.5 92 CYS A O 1
ATOM 721 N N . GLY A 1 93 ? -16.125 -3.121 -4.359 1 91.56 93 GLY A N 1
ATOM 722 C CA . GLY A 1 93 ? -15.812 -2.234 -3.248 1 91.56 93 GLY A CA 1
ATOM 723 C C . GLY A 1 93 ? -16.828 -2.297 -2.129 1 91.56 93 GLY A C 1
ATOM 724 O O . GLY A 1 93 ? -16.469 -2.371 -0.953 1 91.56 93 GLY A O 1
ATOM 725 N N . GLN A 1 94 ? -18.062 -2.35 -2.527 1 92.5 94 GLN A N 1
ATOM 726 C CA . GLN A 1 94 ? -19.156 -2.426 -1.559 1 92.5 94 GLN A CA 1
ATOM 727 C C . GLN A 1 94 ? -19.141 -3.766 -0.829 1 92.5 94 GLN A C 1
ATOM 729 O O . GLN A 1 94 ? -19.297 -3.814 0.393 1 92.5 94 GLN A O 1
ATOM 734 N N . ARG A 1 95 ? -18.953 -4.816 -1.593 1 94.62 95 ARG A N 1
ATOM 735 C CA . ARG A 1 95 ? -18.906 -6.148 -0.999 1 94.62 95 ARG A CA 1
ATOM 736 C C . ARG A 1 95 ? -17.844 -6.223 0.099 1 94.62 95 ARG A C 1
ATOM 738 O O . ARG A 1 95 ? -18.125 -6.703 1.2 1 94.62 95 ARG A O 1
ATOM 745 N N . ASP A 1 96 ? -16.688 -5.66 -0.24 1 95.25 96 ASP A N 1
ATOM 746 C CA . ASP A 1 96 ? -15.547 -5.777 0.652 1 95.25 96 ASP A CA 1
ATOM 747 C C . ASP A 1 96 ? -15.461 -4.586 1.604 1 95.25 96 ASP A C 1
ATOM 749 O O . ASP A 1 96 ? -14.5 -4.453 2.359 1 95.25 96 ASP A O 1
ATOM 753 N N . LYS A 1 97 ? -16.453 -3.678 1.524 1 94.19 97 LYS A N 1
ATOM 754 C CA . LYS A 1 97 ? -16.516 -2.48 2.359 1 94.19 97 LYS A CA 1
ATOM 755 C C . LYS A 1 97 ? -15.25 -1.639 2.213 1 94.19 97 LYS A C 1
ATOM 757 O O . LYS A 1 97 ? -14.742 -1.095 3.197 1 94.19 97 LYS A O 1
ATOM 762 N N . TYR A 1 98 ? -14.695 -1.727 1.062 1 92.19 98 TYR A N 1
ATOM 763 C CA . TYR A 1 98 ? -13.523 -0.95 0.69 1 92.19 98 TYR A CA 1
ATOM 764 C C . TYR A 1 98 ? -12.367 -1.219 1.645 1 92.19 98 TYR A C 1
ATOM 766 O O . TYR A 1 98 ? -11.703 -0.286 2.104 1 92.19 98 TYR A O 1
ATOM 774 N N . THR A 1 99 ? -12.266 -2.447 1.977 1 95.38 99 THR A N 1
ATOM 775 C CA . THR A 1 99 ? -11.211 -2.939 2.85 1 95.38 99 THR A CA 1
ATOM 776 C C . THR A 1 99 ? -10.406 -4.039 2.162 1 95.38 99 THR A C 1
ATOM 778 O O . THR A 1 99 ? -10.969 -4.855 1.426 1 95.38 99 THR A O 1
ATOM 781 N N . CYS A 1 100 ? -9.125 -3.984 2.354 1 96.75 100 CYS A N 1
ATOM 782 C CA . CYS A 1 100 ? -8.297 -5.078 1.86 1 96.75 100 CYS A CA 1
ATOM 783 C C . CYS A 1 100 ? -8.703 -6.402 2.498 1 96.75 100 CYS A C 1
ATOM 785 O O . CYS A 1 100 ? -8.57 -6.578 3.709 1 96.75 100 CYS A O 1
ATOM 787 N N . VAL A 1 101 ? -9.078 -7.336 1.729 1 97.56 101 VAL A N 1
ATOM 788 C CA . VAL A 1 101 ? -9.672 -8.555 2.262 1 97.56 101 VAL A CA 1
ATOM 789 C C . VAL A 1 101 ? -8.586 -9.438 2.875 1 97.56 101 VAL A C 1
ATOM 791 O O . VAL A 1 101 ? -8.883 -10.375 3.617 1 97.56 101 VAL A O 1
ATOM 794 N N . ILE A 1 102 ? -7.316 -9.18 2.6 1 97.94 102 ILE A N 1
ATOM 795 C CA . ILE A 1 102 ? -6.215 -9.984 3.125 1 97.94 102 ILE A CA 1
ATOM 796 C C . ILE A 1 102 ? -5.758 -9.414 4.469 1 97.94 102 ILE A C 1
ATOM 798 O O . ILE A 1 102 ? -5.711 -10.133 5.469 1 97.94 102 ILE A O 1
ATOM 802 N N . THR A 1 103 ? -5.535 -8.117 4.523 1 97.44 103 THR A N 1
ATOM 803 C CA . THR A 1 103 ? -4.902 -7.531 5.699 1 97.44 103 THR A CA 1
ATOM 804 C C . THR A 1 103 ? -5.938 -6.824 6.57 1 97.44 103 THR A C 1
ATOM 806 O O . THR A 1 103 ? -5.668 -6.512 7.73 1 97.44 103 THR A O 1
ATOM 809 N N . GLY A 1 104 ? -7.086 -6.465 6 1 96.44 104 GLY A N 1
ATOM 810 C CA . GLY A 1 104 ? -8.094 -5.734 6.758 1 96.44 104 GLY A CA 1
ATOM 811 C C . GLY A 1 104 ? -7.855 -4.234 6.773 1 96.44 104 GLY A C 1
ATOM 812 O O . GLY A 1 104 ? -8.578 -3.494 7.445 1 96.44 104 GLY A O 1
ATOM 813 N N . VAL A 1 105 ? -6.844 -3.803 6.051 1 94.25 105 VAL A N 1
ATOM 814 C CA . VAL A 1 105 ? -6.535 -2.379 5.988 1 94.25 105 VAL A CA 1
ATOM 815 C C . VAL A 1 105 ? -7.617 -1.649 5.191 1 94.25 105 VAL A C 1
ATOM 817 O O . VAL A 1 105 ? -8.078 -2.146 4.16 1 94.25 105 VAL A O 1
ATOM 820 N N . LYS A 1 106 ? -7.98 -0.504 5.664 1 90.5 106 LYS A N 1
ATOM 821 C CA . LYS A 1 106 ? -9.055 0.26 5.039 1 90.5 106 LYS A CA 1
ATOM 822 C C . LYS A 1 106 ? -8.516 1.164 3.934 1 90.5 106 LYS A C 1
ATOM 824 O O . LYS A 1 106 ? -7.332 1.109 3.604 1 90.5 106 LYS A O 1
ATOM 829 N N . GLU A 1 107 ? -9.328 1.886 3.262 1 87 107 GLU A N 1
ATOM 830 C CA . GLU A 1 107 ? -9.008 2.727 2.111 1 87 107 GLU A CA 1
ATOM 831 C C . GLU A 1 107 ? -7.727 3.52 2.35 1 87 107 GLU A C 1
ATOM 833 O O . GLU A 1 107 ? -7.418 3.885 3.484 1 87 107 GLU A O 1
ATOM 838 N N . PRO A 1 108 ? -7.031 3.703 1.366 1 86.88 108 PRO A N 1
ATOM 839 C CA . PRO A 1 108 ? -7.312 3.438 -0.046 1 86.88 108 PRO A CA 1
ATOM 840 C C . PRO A 1 108 ? -7.008 1.995 -0.447 1 86.88 108 PRO A C 1
ATOM 842 O O . PRO A 1 108 ? -6.031 1.412 0.026 1 86.88 108 PRO A O 1
ATOM 845 N N . VAL A 1 109 ? -7.906 1.43 -1.227 1 89.56 109 VAL A N 1
ATOM 846 C CA . VAL A 1 109 ? -7.742 0.071 -1.731 1 89.56 109 VAL A CA 1
ATOM 847 C C . VAL A 1 109 ? -7.883 0.063 -3.252 1 89.56 109 VAL A C 1
ATOM 849 O O . VAL A 1 109 ? -8.398 1.018 -3.838 1 89.56 109 VAL A O 1
ATOM 852 N N . GLN A 1 110 ? -7.32 -0.965 -3.805 1 86.75 1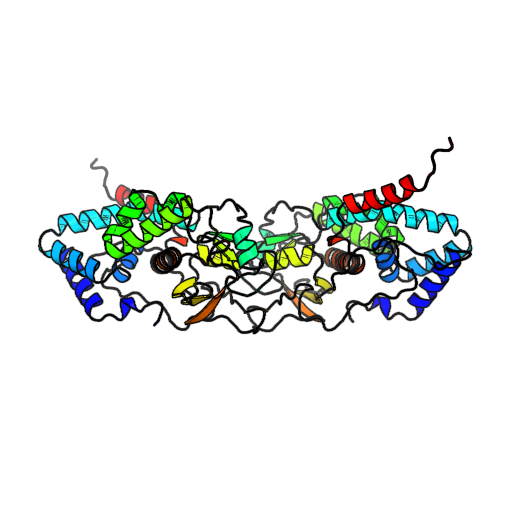10 GLN A N 1
ATOM 853 C CA . GLN A 1 110 ? -7.438 -1.225 -5.234 1 86.75 110 GLN A CA 1
ATOM 854 C C . GLN A 1 110 ? -8.375 -2.396 -5.508 1 86.75 110 GLN A C 1
ATOM 856 O O . GLN A 1 110 ? -8.312 -3.424 -4.828 1 86.75 110 GLN A O 1
ATOM 861 N N . ILE A 1 111 ? -9.297 -2.074 -6.395 1 89.31 111 ILE A N 1
ATOM 862 C CA . ILE A 1 111 ? -10.109 -3.188 -6.883 1 89.31 111 ILE A CA 1
ATOM 863 C C . ILE A 1 111 ? -9.297 -4.008 -7.883 1 89.31 111 ILE A C 1
ATOM 865 O O . ILE A 1 111 ? -9.062 -3.564 -9.008 1 89.31 111 ILE A O 1
ATOM 869 N N . SER A 1 112 ? -8.891 -5.156 -7.438 1 89.06 112 SER A N 1
ATOM 870 C CA . SER A 1 112 ? -7.941 -5.969 -8.188 1 89.06 112 SER A CA 1
ATOM 871 C C . SER A 1 112 ? -8.633 -7.164 -8.836 1 89.06 112 SER A C 1
ATOM 873 O O . SER A 1 112 ? -9.305 -7.941 -8.164 1 89.06 112 SER A O 1
ATOM 875 N N . PRO A 1 113 ? -8.398 -7.281 -10.086 1 89.5 113 PRO A N 1
ATOM 876 C CA . PRO A 1 113 ? -8.93 -8.5 -10.711 1 89.5 113 PRO A CA 1
ATOM 877 C C . PRO A 1 113 ? -8.156 -9.75 -10.312 1 89.5 113 PRO A C 1
ATOM 879 O O . PRO A 1 113 ? -6.938 -9.703 -10.148 1 89.5 113 PRO A O 1
ATOM 882 N N . ILE A 1 114 ? -8.898 -10.797 -10.203 1 91.44 114 ILE A N 1
ATOM 883 C CA . ILE A 1 114 ? -8.258 -12.086 -9.984 1 91.44 114 ILE A CA 1
ATOM 884 C C . ILE A 1 114 ? -7.465 -12.477 -11.227 1 91.44 114 ILE A C 1
ATOM 886 O O . ILE A 1 114 ? -6.285 -12.836 -11.133 1 91.44 114 ILE A O 1
ATOM 890 N N . HIS A 1 115 ? -8.156 -12.305 -12.398 1 88.94 115 HIS A N 1
ATOM 891 C CA . HIS A 1 115 ? -7.512 -12.562 -13.68 1 88.94 115 HIS A CA 1
ATOM 892 C C . HIS A 1 115 ? -7.844 -11.477 -14.695 1 88.94 115 HIS A C 1
ATOM 894 O O . HIS A 1 115 ? -8.945 -10.914 -14.672 1 88.94 115 HIS A O 1
ATOM 900 N N . PRO A 1 116 ? -6.797 -11.203 -15.453 1 84.44 116 PRO A N 1
ATOM 901 C CA . PRO A 1 116 ? -7.152 -10.414 -16.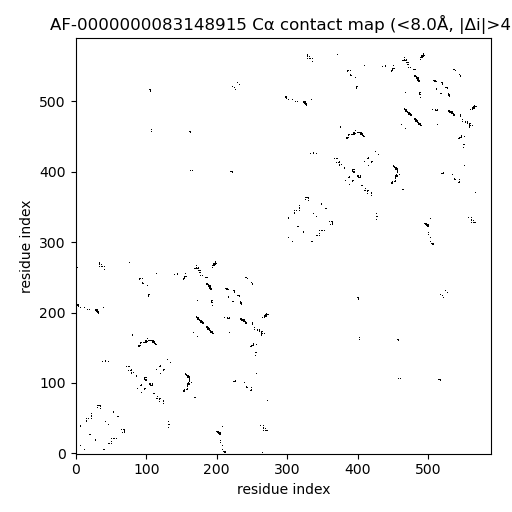641 1 84.44 116 PRO A CA 1
ATOM 902 C C . PRO A 1 116 ? -7.891 -11.242 -17.688 1 84.44 116 PRO A C 1
ATOM 904 O O . PRO A 1 116 ? -7.262 -11.852 -18.562 1 84.44 116 PRO A O 1
ATOM 907 N N . LEU A 1 117 ? -9.125 -11.203 -17.734 1 80.56 117 LEU A N 1
ATOM 908 C CA . LEU A 1 117 ? -9.977 -12.133 -18.484 1 80.56 117 LEU A CA 1
ATOM 909 C C . LEU A 1 117 ? -9.758 -12 -19.984 1 80.56 117 LEU A C 1
ATOM 911 O O . LEU A 1 117 ? -9.781 -12.992 -20.703 1 80.56 117 LEU A O 1
ATOM 915 N N . PRO A 1 118 ? -9.43 -10.797 -20.438 1 77.75 118 PRO A N 1
ATOM 916 C CA . PRO A 1 118 ? -9.172 -10.719 -21.875 1 77.75 118 PRO A CA 1
ATOM 917 C C . PRO A 1 118 ? -7.992 -11.578 -22.312 1 77.75 118 PRO A C 1
ATOM 919 O O . PRO A 1 118 ? -7.969 -12.078 -23.438 1 77.75 118 PRO A O 1
ATOM 922 N N . ILE A 1 119 ? -7.129 -11.82 -21.469 1 80.88 119 ILE A N 1
ATOM 923 C CA . ILE A 1 119 ? -5.965 -12.641 -21.766 1 80.88 119 ILE A CA 1
ATOM 924 C C . ILE A 1 119 ? -6.297 -14.109 -21.516 1 80.88 119 ILE A C 1
ATOM 926 O O . ILE A 1 119 ? -5.965 -14.977 -22.344 1 80.88 119 ILE A O 1
ATOM 930 N N . CYS A 1 120 ? -7.055 -14.336 -20.516 1 84.25 120 CYS A N 1
ATOM 931 C CA . CYS A 1 120 ? -7.328 -15.703 -20.094 1 84.25 120 CYS A CA 1
ATOM 932 C C . CYS A 1 120 ? -8.297 -16.391 -21.047 1 84.25 120 CYS A C 1
ATOM 934 O O . CYS A 1 120 ? -8.391 -17.625 -21.062 1 84.25 120 CYS A O 1
ATOM 936 N N . ARG A 1 121 ? -8.914 -15.586 -21.875 1 86.69 121 ARG A N 1
ATOM 937 C CA . ARG A 1 121 ? -9.883 -16.188 -22.797 1 86.69 121 ARG A CA 1
ATOM 938 C C . ARG A 1 121 ? -9.234 -16.531 -24.141 1 86.69 121 ARG A C 1
ATOM 940 O O . ARG A 1 121 ? -9.836 -17.219 -24.953 1 86.69 121 ARG A O 1
ATOM 947 N N . GLN A 1 122 ? -8.062 -16.141 -24.25 1 87.31 122 GLN A N 1
ATOM 948 C CA . GLN A 1 122 ? -7.398 -16.391 -25.516 1 87.31 122 GLN A CA 1
ATOM 949 C C . GLN A 1 122 ? -7.148 -17.875 -25.734 1 87.31 122 GLN A C 1
ATOM 951 O O . GLN A 1 122 ? -6.73 -18.578 -24.812 1 87.31 122 GLN A O 1
ATOM 956 N N . GLU A 1 123 ? -7.328 -18.281 -26.938 1 89.31 123 GLU A N 1
ATOM 957 C CA . GLU A 1 123 ? -7.246 -19.703 -27.266 1 89.31 123 GLU A CA 1
ATOM 958 C C . GLU A 1 123 ? -5.844 -20.25 -27.016 1 89.31 123 GLU A C 1
ATOM 960 O O . GLU A 1 123 ? -5.688 -21.344 -26.484 1 89.31 123 GLU A O 1
ATOM 965 N N . PRO A 1 124 ? -4.824 -19.516 -27.406 1 89.06 124 PRO A N 1
ATOM 966 C CA . PRO A 1 124 ? -3.488 -20.062 -27.141 1 89.06 124 PRO A CA 1
ATOM 967 C C . PRO A 1 124 ? -3.223 -20.266 -25.656 1 89.06 124 PRO A C 1
ATOM 969 O O . PRO A 1 124 ? -2.521 -21.219 -25.281 1 89.06 124 PRO A O 1
ATOM 972 N N . PHE A 1 125 ? -3.789 -19.469 -24.906 1 91.25 125 PHE A N 1
ATOM 973 C CA . PHE A 1 125 ? -3.613 -19.578 -23.469 1 91.25 125 PHE A CA 1
ATOM 974 C C . PHE A 1 125 ? -4.316 -20.828 -22.938 1 91.25 125 PHE A C 1
ATOM 976 O O . PHE A 1 125 ? -3.725 -21.609 -22.203 1 91.25 125 PHE A O 1
ATOM 983 N N . LEU A 1 126 ? -5.492 -20.953 -23.312 1 91.44 126 LEU A N 1
ATOM 984 C CA . LEU A 1 126 ? -6.293 -22.078 -22.875 1 91.44 126 LEU A CA 1
ATOM 985 C C . LEU A 1 126 ? -5.723 -23.391 -23.406 1 91.44 126 LEU A C 1
ATOM 987 O O . LEU A 1 126 ? -5.766 -24.422 -22.719 1 91.44 126 LEU A O 1
ATOM 991 N N . LYS A 1 127 ? -5.215 -23.328 -24.562 1 90.12 127 LYS A N 1
ATOM 992 C CA . LYS A 1 127 ? -4.578 -24.516 -25.141 1 90.12 127 LYS A CA 1
ATOM 993 C C . LYS A 1 127 ? -3.346 -24.922 -24.344 1 90.12 127 LYS A C 1
ATOM 995 O O . LYS A 1 127 ? -3.117 -26.109 -24.109 1 90.12 127 LYS A O 1
ATOM 1000 N N . ALA A 1 128 ? -2.619 -24 -24 1 92 128 ALA A N 1
ATOM 1001 C CA . ALA A 1 128 ? -1.447 -24.281 -23.172 1 92 128 ALA A CA 1
ATOM 1002 C C . ALA A 1 128 ? -1.85 -24.953 -21.859 1 92 128 ALA A C 1
ATOM 1004 O O . ALA A 1 128 ? -1.23 -25.922 -21.438 1 92 128 ALA A O 1
ATOM 1005 N N . LEU A 1 129 ? -2.881 -24.453 -21.266 1 94.62 129 LEU A N 1
ATOM 1006 C CA . LEU A 1 129 ? -3.346 -25.016 -20 1 94.62 129 LEU A CA 1
ATOM 1007 C C . LEU A 1 129 ? -3.865 -26.438 -20.188 1 94.62 129 LEU A C 1
ATOM 1009 O O . LEU A 1 129 ? -3.732 -27.266 -19.297 1 94.62 129 LEU A O 1
ATOM 1013 N N . SER A 1 130 ? -4.395 -26.719 -21.328 1 94.12 130 SER A N 1
ATOM 1014 C CA . SER A 1 130 ? -5.02 -28 -21.594 1 94.12 130 SER A CA 1
ATOM 1015 C C . SER A 1 130 ? -3.984 -29.125 -21.656 1 94.12 130 SER A C 1
ATOM 1017 O O . SER A 1 130 ? -4.328 -30.297 -21.516 1 94.12 130 SER A O 1
ATOM 1019 N N . LEU A 1 131 ? -2.793 -28.781 -21.844 1 93.31 131 LEU A N 1
ATOM 1020 C CA . LEU A 1 131 ? -1.722 -29.781 -21.859 1 93.31 131 LEU A CA 1
ATOM 1021 C C . LEU A 1 131 ? -1.464 -30.312 -20.469 1 93.31 131 LEU A C 1
ATOM 1023 O O . LEU A 1 131 ? -1.036 -31.469 -20.312 1 93.31 131 LEU A O 1
ATOM 1027 N N . PHE A 1 132 ? -1.751 -29.531 -19.469 1 96.25 132 PHE A N 1
ATOM 1028 C CA . PHE A 1 132 ? -1.274 -29.859 -18.125 1 96.25 132 PHE A CA 1
ATOM 1029 C C . PHE A 1 132 ? -2.443 -30.141 -17.188 1 96.25 132 PHE A C 1
ATOM 1031 O O . PHE A 1 132 ? -2.283 -30.828 -16.172 1 96.25 132 PHE A O 1
ATOM 1038 N N . TRP A 1 133 ? -3.568 -29.625 -17.469 1 96.5 133 TRP A N 1
ATOM 1039 C CA . TRP A 1 133 ? -4.711 -29.812 -16.578 1 96.5 133 TRP A CA 1
ATOM 1040 C C . TRP A 1 133 ? -5.863 -30.484 -17.312 1 96.5 133 TRP A C 1
ATOM 1042 O O . TRP A 1 133 ? -6.02 -30.328 -18.531 1 96.5 133 TRP A O 1
ATOM 1052 N N . SER A 1 134 ? -6.688 -31.172 -16.547 1 95.44 134 SER A N 1
ATOM 1053 C CA . SER A 1 134 ? -7.715 -32.062 -17.094 1 95.44 134 SER A CA 1
ATOM 1054 C C . SER A 1 134 ? -8.797 -31.266 -17.828 1 95.44 134 SER A C 1
ATOM 1056 O O . SER A 1 134 ? -8.945 -30.062 -17.594 1 95.44 134 SER A O 1
ATOM 1058 N N . LYS A 1 135 ? -9.523 -32 -18.594 1 94.69 135 LYS A N 1
ATOM 1059 C CA . LYS A 1 135 ? -10.648 -31.391 -19.297 1 94.69 135 LYS A CA 1
ATOM 1060 C C . LYS A 1 135 ? -11.68 -30.844 -18.312 1 94.69 135 LYS A C 1
ATOM 1062 O O . LYS A 1 135 ? -12.289 -29.797 -18.562 1 94.69 135 LYS A O 1
ATOM 1067 N N . LYS A 1 136 ? -11.836 -31.562 -17.281 1 95.12 136 LYS A N 1
ATOM 1068 C CA . LYS A 1 136 ? -12.797 -31.125 -16.266 1 95.12 136 LYS A CA 1
ATOM 1069 C C . LYS A 1 136 ? -12.375 -29.797 -15.648 1 95.12 136 LYS A C 1
ATOM 1071 O O . LYS A 1 136 ? -13.188 -28.875 -15.547 1 95.12 136 LYS A O 1
ATOM 1076 N N . THR A 1 137 ? -11.125 -29.719 -15.25 1 94.81 137 THR A N 1
ATOM 1077 C CA . THR A 1 137 ? -10.578 -28.5 -14.664 1 94.81 137 THR A CA 1
ATOM 1078 C C . THR A 1 137 ? -10.688 -27.328 -15.641 1 94.81 137 THR A C 1
ATOM 1080 O O . THR A 1 137 ? -11.164 -26.25 -15.281 1 94.81 137 THR A O 1
ATOM 1083 N N . LEU A 1 138 ? -10.336 -27.547 -16.828 1 95.38 138 LEU A N 1
ATOM 1084 C CA . LEU A 1 138 ? -10.352 -26.5 -17.844 1 95.38 138 LEU A CA 1
ATOM 1085 C C . LEU A 1 138 ? -11.773 -26.047 -18.141 1 95.38 138 LEU A C 1
ATOM 1087 O O . LEU A 1 138 ? -12.016 -24.844 -18.344 1 95.38 138 LEU A O 1
ATOM 1091 N N . ALA A 1 139 ? -12.641 -27.016 -18.188 1 95.81 139 ALA A N 1
ATOM 1092 C CA . ALA A 1 139 ? -14.039 -26.672 -18.453 1 95.81 139 ALA A CA 1
ATOM 1093 C C . ALA A 1 139 ? -14.594 -25.766 -17.359 1 95.81 139 ALA A C 1
ATOM 1095 O O . ALA A 1 139 ? -15.352 -24.844 -17.641 1 95.81 139 ALA A O 1
ATOM 1096 N N . SER A 1 140 ? -14.258 -26.062 -16.172 1 95.38 140 SER A N 1
ATOM 1097 C CA . SER A 1 140 ? -14.703 -25.25 -15.062 1 95.38 140 SER A CA 1
ATOM 1098 C C . SER A 1 140 ? -14.148 -23.828 -15.156 1 95.38 140 SER A C 1
ATOM 1100 O O . SER A 1 140 ? -14.852 -22.859 -14.867 1 95.38 140 SER A O 1
ATOM 1102 N N . TRP A 1 141 ? -12.898 -23.672 -15.523 1 94.44 141 TRP A N 1
ATOM 1103 C CA . TRP A 1 141 ? -12.273 -22.359 -15.68 1 94.44 141 TRP A CA 1
ATOM 1104 C C . TRP A 1 141 ? -12.93 -21.594 -16.828 1 94.44 141 TRP A C 1
ATOM 1106 O O . TRP A 1 141 ? -13.266 -20.422 -16.672 1 94.44 141 TRP A O 1
ATOM 1116 N N . LYS A 1 142 ? -13.125 -22.281 -17.891 1 93.44 142 LYS A N 1
ATOM 1117 C CA . LYS A 1 142 ? -13.75 -21.656 -19.047 1 93.44 142 LYS A CA 1
ATOM 1118 C C . LYS A 1 142 ? -15.148 -21.156 -18.719 1 93.44 142 LYS A C 1
ATOM 1120 O O . LYS A 1 142 ? -15.539 -20.062 -19.125 1 93.44 142 LYS A O 1
ATOM 1125 N N . GLN A 1 143 ? -15.812 -21.969 -18.016 1 92.81 143 GLN A N 1
ATOM 1126 C CA . GLN A 1 143 ? -17.156 -21.578 -17.609 1 92.81 143 GLN A CA 1
ATOM 1127 C C . GLN A 1 143 ? -17.141 -20.344 -16.719 1 92.81 143 GLN A C 1
ATOM 1129 O O . GLN A 1 143 ? -17.953 -19.438 -16.875 1 92.81 143 GLN A O 1
ATOM 1134 N N . ALA A 1 144 ? -16.281 -20.312 -15.781 1 91.38 144 ALA A N 1
ATOM 1135 C CA . ALA A 1 144 ? -16.156 -19.188 -14.867 1 91.38 144 ALA A CA 1
ATOM 1136 C C . ALA A 1 144 ? -15.812 -17.906 -15.633 1 91.38 144 ALA A C 1
ATOM 1138 O O . ALA A 1 144 ? -16.328 -16.828 -15.328 1 91.38 144 ALA A O 1
ATOM 1139 N N . ILE A 1 145 ? -14.938 -18 -16.578 1 88.69 145 ILE A N 1
ATOM 1140 C CA . ILE A 1 145 ? -14.547 -16.875 -17.422 1 88.69 145 ILE A CA 1
ATOM 1141 C C . ILE A 1 145 ? -15.75 -16.375 -18.219 1 88.69 145 ILE A C 1
ATOM 1143 O O . ILE A 1 145 ? -16 -15.172 -18.281 1 88.69 145 ILE A O 1
ATOM 1147 N N . ALA A 1 146 ? -16.484 -17.281 -18.703 1 85.94 146 ALA A N 1
ATOM 1148 C CA . ALA A 1 146 ? -17.656 -16.953 -19.5 1 85.94 146 ALA A CA 1
ATOM 1149 C C . ALA A 1 146 ? -18.734 -16.297 -18.656 1 85.94 146 ALA A C 1
ATOM 1151 O O . ALA A 1 146 ? -19.438 -15.391 -19.109 1 85.94 146 ALA A O 1
ATOM 1152 N N . ASP A 1 147 ? -18.906 -16.75 -17.516 1 81.31 147 ASP A N 1
ATOM 1153 C CA . ASP A 1 147 ? -19.906 -16.219 -16.594 1 81.31 147 ASP A CA 1
ATOM 1154 C C . ASP A 1 147 ? -19.641 -14.766 -16.25 1 81.31 147 ASP A C 1
ATOM 1156 O O . ASP A 1 147 ? -20.562 -13.969 -16.094 1 81.31 147 ASP A O 1
ATOM 1160 N N . PHE A 1 148 ? -18.469 -14.398 -15.984 1 75 148 PHE A N 1
ATOM 1161 C CA . PHE A 1 148 ? -18.125 -13.023 -15.633 1 75 148 PHE A CA 1
ATOM 1162 C C . PHE A 1 148 ? -18.531 -12.062 -16.75 1 75 148 PHE A C 1
ATOM 1164 O O . PHE A 1 148 ? -19.047 -10.984 -16.484 1 75 148 PHE A O 1
ATOM 1171 N N . ASP A 1 149 ? -18.312 -12.281 -17.766 1 62.12 149 ASP A N 1
ATOM 1172 C CA . ASP A 1 149 ? -18.625 -11.43 -18.922 1 62.12 149 ASP A CA 1
ATOM 1173 C C . ASP A 1 149 ? -20.109 -11.125 -19 1 62.12 149 ASP A C 1
ATOM 1175 O O . ASP A 1 149 ? -20.5 -10.016 -19.359 1 62.12 149 ASP A O 1
ATOM 1179 N N . SER A 1 150 ? -20.734 -11.977 -18.5 1 58.41 150 SER A N 1
ATOM 1180 C CA . SER A 1 150 ? -22.172 -11.859 -18.672 1 58.41 150 SER A CA 1
ATOM 1181 C C . SER A 1 150 ? -22.812 -11.109 -17.5 1 58.41 150 SER A C 1
ATOM 1183 O O . SER A 1 150 ? -23.828 -10.445 -17.672 1 58.41 150 SER A O 1
ATOM 1185 N N . ALA A 1 151 ? -22.391 -11.289 -16.375 1 57.44 151 ALA A N 1
ATOM 1186 C CA . ALA A 1 151 ? -23.156 -10.906 -15.203 1 57.44 151 ALA A CA 1
ATOM 1187 C C . ALA A 1 151 ? -22.625 -9.617 -14.586 1 57.44 151 ALA A C 1
ATOM 1189 O O . ALA A 1 151 ? -23.234 -9.055 -13.68 1 57.44 151 ALA A O 1
ATOM 1190 N N . ASN A 1 152 ? -21.828 -8.82 -15.422 1 57.81 152 ASN A N 1
ATOM 1191 C CA . ASN A 1 152 ? -21.328 -7.594 -14.828 1 57.81 152 ASN A CA 1
ATOM 1192 C C . ASN A 1 152 ? -21.047 -7.773 -13.336 1 57.81 152 ASN A C 1
ATOM 1194 O O . ASN A 1 152 ? -21.547 -7.016 -12.508 1 57.81 152 ASN A O 1
ATOM 1198 N N . THR A 1 153 ? -20.375 -8.82 -12.852 1 70.5 153 THR A N 1
ATOM 1199 C CA . THR A 1 153 ? -20.266 -9.172 -11.445 1 70.5 153 THR A CA 1
ATOM 1200 C C . THR A 1 153 ? -18.891 -8.789 -10.891 1 70.5 153 THR A C 1
ATOM 1202 O O . THR A 1 153 ? -18.031 -8.312 -11.633 1 70.5 153 THR A O 1
ATOM 1205 N N . CYS A 1 154 ? -18.922 -8.742 -9.594 1 87.38 154 CYS A N 1
ATOM 1206 C CA . CYS A 1 154 ? -17.688 -8.438 -8.867 1 87.38 154 CYS A CA 1
ATOM 1207 C C . CYS A 1 154 ? -16.938 -9.711 -8.508 1 87.38 154 CYS A C 1
ATOM 1209 O O . CYS A 1 154 ? -15.969 -9.664 -7.738 1 87.38 154 CYS A O 1
ATOM 1211 N N . SER A 1 155 ? -17.312 -10.852 -9.219 1 90.5 155 SER A N 1
ATOM 1212 C CA . SER A 1 155 ? -16.781 -12.156 -8.836 1 90.5 155 SER A CA 1
ATOM 1213 C C . SER A 1 155 ? -15.336 -12.32 -9.297 1 90.5 155 SER A C 1
ATOM 1215 O O . SER A 1 155 ? -14.648 -13.242 -8.859 1 90.5 155 SER A O 1
ATOM 1217 N N . ASN A 1 156 ? -14.891 -11.438 -10.125 1 90.88 156 ASN A N 1
ATOM 1218 C CA . ASN A 1 156 ? -13.508 -11.516 -10.586 1 90.88 156 ASN A CA 1
ATOM 1219 C C . ASN A 1 156 ? -12.625 -10.484 -9.883 1 90.88 156 ASN A C 1
ATOM 1221 O O . ASN A 1 156 ? -11.531 -10.18 -10.359 1 90.88 156 ASN A O 1
ATOM 1225 N N . HIS A 1 157 ? -13.148 -9.938 -8.828 1 91.75 157 HIS A N 1
ATOM 1226 C CA . HIS A 1 157 ? -12.391 -8.859 -8.219 1 91.75 157 HIS A CA 1
ATOM 1227 C C . HIS A 1 157 ? -12.328 -9.008 -6.703 1 91.75 157 HIS A C 1
ATOM 1229 O O . HIS A 1 157 ? -13.227 -9.594 -6.098 1 91.75 157 HIS A O 1
ATOM 1235 N N . LEU A 1 158 ? -11.266 -8.469 -6.18 1 93.88 158 LEU A N 1
ATOM 1236 C CA . LEU A 1 158 ? -11.047 -8.336 -4.742 1 93.88 158 LEU A CA 1
ATOM 1237 C C . LEU A 1 158 ? -10.531 -6.945 -4.398 1 93.88 158 LEU A C 1
ATOM 1239 O O . LEU A 1 158 ? -9.82 -6.324 -5.191 1 93.88 158 LEU A O 1
ATOM 1243 N N . CYS A 1 159 ? -10.93 -6.504 -3.26 1 94.19 159 CYS A N 1
ATOM 1244 C CA . CYS A 1 159 ? -10.312 -5.285 -2.754 1 94.19 159 CYS A CA 1
ATOM 1245 C C . CYS A 1 159 ? -8.984 -5.594 -2.064 1 94.19 159 CYS A C 1
ATOM 1247 O O . CYS A 1 159 ? -8.945 -6.359 -1.103 1 94.19 159 CYS A O 1
ATOM 1249 N N . LEU A 1 160 ? -7.965 -4.984 -2.578 1 94.44 160 LEU A N 1
ATOM 1250 C CA . LEU A 1 160 ? -6.629 -5.18 -2.02 1 94.44 160 LEU A CA 1
ATOM 1251 C C . LEU A 1 160 ? -5.926 -3.842 -1.818 1 94.44 160 LEU A C 1
ATOM 1253 O O . LEU A 1 160 ? -6.121 -2.906 -2.598 1 94.44 160 LEU A O 1
ATOM 1257 N N . SER A 1 161 ? -5.188 -3.803 -0.662 1 93.25 161 SER A N 1
ATOM 1258 C CA . SER A 1 161 ? -4.285 -2.656 -0.6 1 93.25 161 SER A CA 1
ATOM 1259 C C . SER A 1 161 ? -3.285 -2.676 -1.751 1 93.25 161 SER A C 1
ATOM 1261 O O . SER A 1 161 ? -3.072 -3.717 -2.377 1 93.25 161 SER A O 1
ATOM 1263 N N . TYR A 1 162 ? -2.662 -1.594 -2.002 1 88.88 162 TYR A N 1
ATOM 1264 C CA . TYR A 1 162 ? -1.778 -1.461 -3.154 1 88.88 162 TYR A CA 1
ATOM 1265 C C . TYR A 1 162 ? -0.617 -2.443 -3.066 1 88.88 162 TYR A C 1
ATOM 1267 O O . TYR A 1 162 ? -0.28 -3.105 -4.051 1 88.88 162 TYR A O 1
ATOM 1275 N N . THR A 1 163 ? -0.006 -2.527 -1.942 1 91.19 163 THR A N 1
ATOM 1276 C CA . THR A 1 163 ? 1.122 -3.434 -1.756 1 91.19 163 THR A CA 1
ATOM 1277 C C . THR A 1 163 ? 0.685 -4.887 -1.921 1 91.19 163 THR A C 1
ATOM 1279 O O . THR A 1 163 ? 1.361 -5.672 -2.588 1 91.19 163 THR A O 1
ATOM 1282 N N . VAL A 1 164 ? -0.472 -5.184 -1.338 1 94.56 164 VAL A N 1
ATOM 1283 C CA . VAL A 1 164 ? -0.984 -6.547 -1.423 1 94.56 164 VAL A CA 1
ATOM 1284 C C . VAL A 1 164 ? -1.315 -6.883 -2.875 1 94.56 164 VAL A C 1
ATOM 1286 O O . VAL A 1 164 ? -1.019 -7.984 -3.346 1 94.56 164 VAL A O 1
ATOM 1289 N N . HIS A 1 165 ? -1.889 -5.957 -3.523 1 92.31 165 HIS A N 1
ATOM 1290 C CA . HIS A 1 165 ? -2.195 -6.117 -4.941 1 92.31 165 HIS A CA 1
ATOM 1291 C C . HIS A 1 165 ? -0.939 -6.441 -5.742 1 92.31 165 HIS A C 1
ATOM 1293 O O . HIS A 1 165 ? -0.929 -7.391 -6.527 1 92.31 165 HIS A O 1
ATOM 1299 N N . ASP A 1 166 ? 0.06 -5.68 -5.574 1 89.44 166 ASP A N 1
ATOM 1300 C CA . ASP A 1 166 ? 1.299 -5.859 -6.328 1 89.44 166 ASP A CA 1
ATOM 1301 C C . ASP A 1 166 ? 1.939 -7.211 -6.012 1 89.44 166 ASP A C 1
ATOM 1303 O O . ASP A 1 166 ? 2.455 -7.879 -6.91 1 89.44 166 ASP A O 1
ATOM 1307 N N . TYR A 1 167 ? 1.928 -7.559 -4.758 1 92.94 167 TYR A N 1
ATOM 1308 C CA . TYR A 1 167 ? 2.543 -8.812 -4.348 1 92.94 167 TYR A CA 1
ATOM 1309 C C . TYR A 1 167 ? 1.768 -10.008 -4.898 1 92.94 167 TYR A C 1
ATOM 1311 O O . TYR A 1 167 ? 2.359 -11.016 -5.281 1 92.94 167 TYR A O 1
ATOM 1319 N N . TRP A 1 168 ? 0.467 -9.891 -4.914 1 93.94 168 TRP A N 1
ATOM 1320 C CA . TRP A 1 168 ? -0.362 -10.969 -5.449 1 93.94 168 TRP A CA 1
ATOM 1321 C C . TRP A 1 168 ? -0.107 -11.156 -6.941 1 93.94 168 TRP A C 1
ATOM 1323 O O . TRP A 1 168 ? 0.055 -12.289 -7.406 1 93.94 168 TRP A O 1
ATOM 1333 N N . HIS A 1 169 ? -0.001 -10.117 -7.629 1 88.12 169 HIS A N 1
ATOM 1334 C CA . HIS A 1 169 ? 0.171 -10.188 -9.07 1 88.12 169 HIS A CA 1
ATOM 1335 C C . HIS A 1 169 ? 1.61 -10.523 -9.445 1 88.12 169 HIS A C 1
ATOM 1337 O O . HIS A 1 169 ? 1.876 -11.008 -10.547 1 88.12 169 HIS A O 1
ATOM 1343 N N . SER A 1 170 ? 2.512 -10.336 -8.516 1 88.38 170 SER A N 1
ATOM 1344 C CA . SER A 1 170 ? 3.898 -10.742 -8.711 1 88.38 170 SER A CA 1
ATOM 1345 C C . SER A 1 170 ? 4.121 -12.188 -8.266 1 88.38 170 SER A C 1
ATOM 1347 O O . SER A 1 170 ? 5.25 -12.68 -8.289 1 88.38 170 SER A O 1
ATOM 1349 N N . SER A 1 171 ? 3.062 -12.789 -7.754 1 93.5 171 SER A N 1
ATOM 1350 C CA . SER A 1 171 ? 3.059 -14.195 -7.352 1 93.5 171 SER A CA 1
ATOM 1351 C C . SER A 1 171 ? 3.926 -14.422 -6.117 1 93.5 171 SER A C 1
ATOM 1353 O O . SER A 1 171 ? 4.605 -15.445 -6.008 1 93.5 171 SER A O 1
ATOM 1355 N N . PHE A 1 172 ? 3.963 -13.43 -5.238 1 94.81 172 PHE A N 1
ATOM 1356 C CA . PHE A 1 172 ? 4.676 -13.594 -3.979 1 94.81 172 PHE A CA 1
ATOM 1357 C C . PHE A 1 172 ? 3.861 -14.422 -2.996 1 94.81 172 PHE A C 1
ATOM 1359 O O . PHE A 1 172 ? 4.395 -14.93 -2.006 1 94.81 172 PHE A O 1
ATOM 1366 N N . PHE A 1 173 ? 2.592 -14.516 -3.299 1 96.44 173 PHE A N 1
ATOM 1367 C CA . PHE A 1 173 ? 1.713 -15.398 -2.547 1 96.44 173 PHE A CA 1
ATOM 1368 C C . PHE A 1 173 ? 0.542 -15.859 -3.408 1 96.44 173 PHE A C 1
ATOM 1370 O O . PHE A 1 173 ? 0.359 -15.375 -4.527 1 96.44 173 PHE A O 1
ATOM 1377 N N . ALA A 1 174 ? -0.196 -16.812 -2.924 1 96.56 174 ALA A N 1
ATOM 1378 C CA . ALA A 1 174 ? -1.372 -17.344 -3.604 1 96.56 174 ALA A CA 1
ATOM 1379 C C . ALA A 1 174 ? -2.488 -17.656 -2.609 1 96.56 174 ALA A C 1
ATOM 1381 O O . ALA A 1 174 ? -2.242 -17.766 -1.406 1 96.56 174 ALA A O 1
ATOM 1382 N N . LEU A 1 175 ? -3.635 -17.688 -3.131 1 97.75 175 LEU A N 1
ATOM 1383 C CA . LEU A 1 175 ? -4.832 -17.953 -2.342 1 97.75 175 LEU A CA 1
ATOM 1384 C C . LEU A 1 175 ? -5.512 -19.25 -2.799 1 97.75 175 LEU A C 1
ATOM 1386 O O . LEU A 1 175 ? -6.027 -19.312 -3.914 1 97.75 175 LEU A O 1
ATOM 1390 N N . LYS A 1 176 ? -5.504 -20.219 -1.953 1 97.56 176 LYS A N 1
ATOM 1391 C CA . LYS A 1 176 ? -6.16 -21.5 -2.242 1 97.56 176 LYS A CA 1
ATOM 1392 C C . LYS A 1 176 ? -7.609 -21.484 -1.763 1 97.56 176 LYS A C 1
ATOM 1394 O O . LYS A 1 176 ? -7.871 -21.469 -0.558 1 97.56 176 LYS A O 1
ATOM 1399 N N . PRO A 1 177 ? -8.523 -21.5 -2.758 1 97.75 177 PRO A N 1
ATOM 1400 C CA . PRO A 1 177 ? -9.914 -21.609 -2.301 1 97.75 177 PRO A CA 1
ATOM 1401 C C . PRO A 1 177 ? -10.227 -22.969 -1.676 1 97.75 177 PRO A C 1
ATOM 1403 O O . PRO A 1 177 ? -9.82 -24 -2.203 1 97.75 177 PRO A O 1
ATOM 1406 N N . LEU A 1 178 ? -10.922 -22.969 -0.562 1 97.12 178 LEU A N 1
ATOM 1407 C CA . LEU A 1 178 ? -11.18 -24.203 0.167 1 97.12 178 LEU A CA 1
ATOM 1408 C C . LEU A 1 178 ? -12.648 -24.609 0.051 1 97.12 178 LEU A C 1
ATOM 1410 O O . LEU A 1 178 ? -12.953 -25.719 -0.396 1 97.12 178 LEU A O 1
ATOM 1414 N N . GLU A 1 179 ? -13.492 -23.625 0.513 1 97.19 179 GLU A N 1
ATOM 1415 C CA . GLU A 1 179 ? -14.906 -23.984 0.561 1 97.19 179 GLU A CA 1
ATOM 1416 C C . GLU A 1 179 ? -15.797 -22.75 0.54 1 97.19 179 GLU A C 1
ATOM 1418 O O . GLU A 1 179 ? -15.414 -21.688 1.056 1 97.19 179 GLU A O 1
ATOM 1423 N N . ILE A 1 180 ? -16.938 -22.969 -0.084 1 96.94 180 ILE A N 1
ATOM 1424 C CA . ILE A 1 180 ? -17.984 -21.953 -0.063 1 96.94 180 ILE A CA 1
ATOM 1425 C C . ILE A 1 180 ? -19.156 -22.438 0.811 1 96.94 180 ILE A C 1
ATOM 1427 O O . ILE A 1 180 ? -19.531 -23.609 0.76 1 96.94 180 ILE A O 1
ATOM 1431 N N . SER A 1 181 ? -19.609 -21.5 1.618 1 97.38 181 SER A N 1
ATOM 1432 C CA . SER A 1 181 ? -20.734 -21.875 2.48 1 97.38 181 SER A CA 1
ATOM 1433 C C . SER A 1 181 ? -21.984 -22.172 1.665 1 97.38 181 SER A C 1
ATOM 1435 O O . SER A 1 181 ? -22.094 -21.75 0.514 1 97.38 181 SER A O 1
ATOM 1437 N N . ALA A 1 182 ? -22.922 -22.859 2.268 1 96.56 182 ALA A N 1
ATOM 1438 C CA . ALA A 1 182 ? -24.141 -23.281 1.598 1 96.56 182 ALA A CA 1
ATOM 1439 C C . ALA A 1 182 ? -24.953 -22.078 1.128 1 96.56 182 ALA A C 1
ATOM 1441 O O . ALA A 1 182 ? -25.547 -22.094 0.05 1 96.56 182 ALA A O 1
ATOM 1442 N N . ASP A 1 183 ? -24.938 -21.047 1.958 1 96.19 183 ASP A N 1
ATOM 1443 C CA . ASP A 1 183 ? -25.703 -19.859 1.609 1 96.19 183 ASP A CA 1
ATOM 1444 C C . ASP A 1 183 ? -24.906 -18.938 0.69 1 96.19 183 ASP A C 1
ATOM 1446 O O . ASP A 1 183 ? -25.375 -17.844 0.337 1 96.19 183 ASP A O 1
ATOM 1450 N N . ARG A 1 184 ? -23.703 -19.312 0.359 1 96.19 184 ARG A N 1
ATOM 1451 C CA . ARG A 1 184 ? -22.828 -18.625 -0.577 1 96.19 184 ARG A CA 1
ATOM 1452 C C . ARG A 1 184 ? -22.453 -17.234 -0.053 1 96.19 184 ARG A C 1
ATOM 1454 O O . ARG A 1 184 ? -22.234 -16.312 -0.835 1 96.19 184 ARG A O 1
ATOM 1461 N N . LYS A 1 185 ? -22.344 -17.109 1.277 1 97.56 185 LYS A N 1
ATOM 1462 C CA . LYS A 1 185 ? -22.031 -15.812 1.853 1 97.56 185 LYS A CA 1
ATOM 1463 C C . LYS A 1 185 ? -20.609 -15.773 2.379 1 97.56 185 LYS A C 1
ATOM 1465 O O . LYS A 1 185 ? -20.078 -14.703 2.678 1 97.56 185 LYS A O 1
ATOM 1470 N N . GLN A 1 186 ? -20.062 -16.969 2.451 1 98.31 186 GLN A N 1
ATOM 1471 C CA . GLN A 1 186 ? -18.703 -17.031 2.957 1 98.31 186 GLN A CA 1
ATOM 1472 C C . GLN A 1 186 ? -17.844 -17.969 2.1 1 98.31 186 GLN A C 1
ATOM 1474 O O . GLN A 1 186 ? -18.312 -19.016 1.66 1 98.31 186 GLN A O 1
ATOM 1479 N N . LEU A 1 187 ? -16.641 -17.547 1.8 1 98.38 187 LEU A N 1
ATOM 1480 C CA . LEU A 1 187 ? -15.641 -18.344 1.099 1 98.38 187 LEU A CA 1
ATOM 1481 C C . LEU A 1 187 ? -14.359 -18.422 1.915 1 98.38 187 LEU A C 1
ATOM 1483 O O . LEU A 1 187 ? -13.734 -17.406 2.215 1 98.38 187 LEU A O 1
ATOM 1487 N N . GLU A 1 188 ? -13.992 -19.609 2.295 1 98.25 188 GLU A N 1
ATOM 1488 C CA . GLU A 1 188 ? -12.734 -19.828 2.99 1 98.25 188 GLU A CA 1
ATOM 1489 C C . GLU A 1 188 ? -11.578 -19.984 2.004 1 98.25 188 GLU A C 1
ATOM 1491 O O . GLU A 1 188 ? -11.68 -20.734 1.035 1 98.25 188 GLU A O 1
ATOM 1496 N N . VAL A 1 189 ? -10.57 -19.203 2.271 1 97.94 189 VAL A N 1
ATOM 1497 C CA . VAL A 1 189 ? -9.383 -19.203 1.428 1 97.94 189 VAL A CA 1
ATOM 1498 C C . VAL A 1 189 ? -8.133 -19.359 2.293 1 97.94 189 VAL A C 1
ATOM 1500 O O . VAL A 1 189 ? -8.055 -18.812 3.391 1 97.94 189 VAL A O 1
ATOM 1503 N N . GLN A 1 190 ? -7.234 -20.156 1.812 1 97.94 190 GLN A N 1
ATOM 1504 C CA . GLN A 1 190 ? -5.98 -20.344 2.529 1 97.94 190 GLN A CA 1
ATOM 1505 C C . GLN A 1 190 ? -4.848 -19.547 1.885 1 97.94 190 GLN A C 1
ATOM 1507 O O . GLN A 1 190 ? -4.648 -19.625 0.67 1 97.94 190 GLN A O 1
ATOM 1512 N N . PHE A 1 191 ? -4.16 -18.812 2.734 1 98.06 191 PHE A N 1
ATOM 1513 C CA . PHE A 1 191 ? -3.094 -17.938 2.289 1 98.06 191 PHE A CA 1
ATOM 1514 C C . PHE A 1 191 ? -1.753 -18.656 2.285 1 98.06 191 PHE A C 1
ATOM 1516 O O . PHE A 1 191 ? -1.367 -19.266 3.283 1 98.06 191 PHE A O 1
ATOM 1523 N N . TRP A 1 192 ? -0.961 -18.547 1.146 1 97.56 192 TRP A N 1
ATOM 1524 C CA . TRP A 1 192 ? 0.356 -19.172 1.064 1 97.56 192 TRP A CA 1
ATOM 1525 C C . TRP A 1 192 ? 1.374 -18.219 0.455 1 97.56 192 TRP A C 1
ATOM 1527 O O . TRP A 1 192 ? 1.23 -17.797 -0.696 1 97.56 192 TRP A O 1
ATOM 1537 N N . TRP A 1 193 ? 2.414 -17.906 1.272 1 97.44 193 TRP A N 1
ATOM 1538 C CA . TRP A 1 193 ? 3.561 -17.234 0.667 1 97.44 193 TRP A CA 1
ATOM 1539 C C . TRP A 1 193 ? 4.273 -18.156 -0.317 1 97.44 193 TRP A C 1
ATOM 1541 O O . TRP A 1 193 ? 4.32 -19.375 -0.116 1 97.44 193 TRP A O 1
ATOM 1551 N N . LEU A 1 194 ? 4.805 -17.594 -1.324 1 96.06 194 LEU A N 1
ATOM 1552 C CA . LEU A 1 194 ? 5.504 -18.391 -2.338 1 96.06 194 LEU A CA 1
ATOM 1553 C C . LEU A 1 194 ? 6.957 -17.922 -2.469 1 96.06 194 LEU A C 1
ATOM 1555 O O . LEU A 1 194 ? 7.27 -16.766 -2.213 1 96.06 194 LEU A O 1
ATOM 1559 N N . PRO A 1 195 ? 7.746 -18.891 -2.828 1 92.44 195 PRO A N 1
ATOM 1560 C CA . PRO A 1 195 ? 9.109 -18.469 -3.164 1 92.44 195 PRO A CA 1
ATOM 1561 C C . PRO A 1 195 ? 9.18 -17.703 -4.488 1 92.44 195 PRO A C 1
ATOM 1563 O O . PRO A 1 195 ? 8.172 -17.578 -5.188 1 92.44 195 PRO A O 1
ATOM 1566 N N . ASN A 1 196 ? 10.18 -17.094 -4.723 1 88.56 196 ASN A N 1
ATOM 1567 C CA . ASN A 1 196 ? 10.43 -16.391 -5.98 1 88.56 196 ASN A CA 1
ATOM 1568 C C . ASN A 1 196 ? 11.703 -16.875 -6.652 1 88.56 196 ASN A C 1
ATOM 1570 O O . ASN A 1 196 ? 12.75 -16.234 -6.551 1 88.56 196 ASN A O 1
ATOM 1574 N N . LEU A 1 197 ? 11.5 -17.891 -7.473 1 90.25 197 LEU A N 1
ATOM 1575 C CA . LEU A 1 197 ? 12.656 -18.469 -8.141 1 90.25 197 LEU A CA 1
ATOM 1576 C C . LEU A 1 197 ? 12.969 -17.734 -9.438 1 90.25 197 LEU A C 1
ATOM 1578 O O . LEU A 1 197 ? 12.109 -17.031 -9.984 1 90.25 197 LEU A O 1
ATOM 1582 N N . GLU A 1 198 ? 14.188 -17.875 -9.883 1 90.31 198 GLU A N 1
ATOM 1583 C CA . GLU A 1 198 ? 14.594 -17.297 -11.156 1 90.31 198 GLU A CA 1
ATOM 1584 C C . GLU A 1 198 ? 14.281 -18.234 -12.32 1 90.31 198 GLU A C 1
ATOM 1586 O O . GLU A 1 198 ? 14.312 -19.453 -12.164 1 90.31 198 GLU A O 1
ATOM 1591 N N . PHE A 1 199 ? 14.055 -17.625 -13.406 1 91.44 199 PHE A N 1
ATOM 1592 C CA . PHE A 1 199 ? 13.805 -18.406 -14.617 1 91.44 199 PHE A CA 1
ATOM 1593 C C . PHE A 1 199 ? 15.047 -19.188 -15.031 1 91.44 199 PHE A C 1
ATOM 1595 O O . PHE A 1 199 ? 16.156 -18.656 -14.984 1 91.44 199 PHE A O 1
ATOM 1602 N N . ALA A 1 200 ? 14.859 -20.422 -15.297 1 92.19 200 ALA A N 1
ATOM 1603 C CA . ALA A 1 200 ? 15.93 -21.266 -15.828 1 92.19 200 ALA A CA 1
ATOM 1604 C C . ALA A 1 200 ? 15.539 -21.844 -17.188 1 92.19 200 ALA A C 1
ATOM 1606 O O . ALA A 1 200 ? 14.453 -22.391 -17.344 1 92.19 200 ALA A O 1
ATOM 1607 N N . ARG A 1 201 ? 16.438 -21.75 -18.109 1 89.69 201 ARG A N 1
ATOM 1608 C CA . ARG A 1 201 ? 16.188 -22.281 -19.453 1 89.69 201 ARG A CA 1
ATOM 1609 C C . ARG A 1 201 ? 16.156 -23.797 -19.453 1 89.69 201 ARG A C 1
ATOM 1611 O O . ARG A 1 201 ? 15.469 -24.422 -20.266 1 89.69 201 ARG A O 1
ATOM 1618 N N . ARG A 1 202 ? 17.047 -24.281 -18.578 1 91.94 202 ARG A N 1
ATOM 1619 C CA . ARG A 1 202 ? 17.141 -25.734 -18.516 1 91.94 202 ARG A CA 1
ATOM 1620 C C . ARG A 1 202 ? 17.094 -26.219 -17.062 1 91.94 202 ARG A C 1
ATOM 1622 O O . ARG A 1 202 ? 17.891 -25.781 -16.234 1 91.94 202 ARG A O 1
ATOM 1629 N N . VAL A 1 203 ? 16.141 -27.031 -16.844 1 93.44 203 VAL A N 1
ATOM 1630 C CA . VAL A 1 203 ? 15.984 -27.703 -15.555 1 93.44 203 VAL A CA 1
ATOM 1631 C C . VAL A 1 203 ? 15.703 -29.188 -15.789 1 93.44 203 VAL A C 1
ATOM 1633 O O . VAL A 1 203 ? 14.953 -29.547 -16.688 1 93.44 203 VAL A O 1
ATOM 1636 N N . LEU A 1 204 ? 16.359 -29.969 -15 1 93.88 204 LEU A N 1
ATOM 1637 C CA . LEU A 1 204 ? 16.062 -31.406 -15.07 1 93.88 204 LEU A CA 1
ATOM 1638 C C . LEU A 1 204 ? 14.609 -31.672 -14.672 1 93.88 204 LEU A C 1
ATOM 1640 O O . LEU A 1 204 ? 14.164 -31.234 -13.617 1 93.88 204 LEU A O 1
ATOM 1644 N N . LEU A 1 205 ? 13.922 -32.406 -15.484 1 93.19 205 LEU A N 1
ATOM 1645 C CA . LEU A 1 205 ? 12.508 -32.688 -15.25 1 93.19 205 LEU A CA 1
ATOM 1646 C C . LEU A 1 205 ? 12.312 -33.406 -13.914 1 93.19 205 LEU A C 1
ATOM 1648 O O . LEU A 1 205 ? 11.289 -33.219 -13.25 1 93.19 205 LEU A O 1
ATOM 1652 N N . THR A 1 206 ? 13.25 -34.188 -13.508 1 92 206 THR A N 1
ATOM 1653 C CA . THR A 1 206 ? 13.102 -35.062 -12.344 1 92 206 THR A CA 1
ATOM 1654 C C . THR A 1 206 ? 13.461 -34.312 -11.062 1 92 206 THR A C 1
ATOM 1656 O O . THR A 1 206 ? 13.281 -34.844 -9.961 1 92 206 THR A O 1
ATOM 1659 N N . THR A 1 207 ? 13.93 -33.062 -11.219 1 91.69 207 THR A N 1
ATOM 1660 C CA . THR A 1 207 ? 14.203 -32.281 -10.031 1 91.69 207 THR A CA 1
ATOM 1661 C C . THR A 1 207 ? 12.898 -31.812 -9.375 1 91.69 207 THR A C 1
ATOM 1663 O O . THR A 1 207 ? 12.148 -31.031 -9.953 1 91.69 207 THR A O 1
ATOM 1666 N N . ALA A 1 208 ? 12.664 -32.344 -8.195 1 91.25 208 ALA A N 1
ATOM 1667 C CA . ALA A 1 208 ? 11.422 -31.984 -7.508 1 91.25 208 ALA A CA 1
ATOM 1668 C C . ALA A 1 208 ? 11.445 -30.547 -7.023 1 91.25 208 ALA A C 1
ATOM 1670 O O . ALA A 1 208 ? 12.453 -30.078 -6.469 1 91.25 208 ALA A O 1
ATOM 1671 N N . PRO A 1 209 ? 10.367 -29.844 -7.254 1 91.62 209 PRO A N 1
ATOM 1672 C CA . PRO A 1 209 ? 10.305 -28.469 -6.734 1 91.62 209 PRO A CA 1
ATOM 1673 C C . PRO A 1 209 ? 10.156 -28.422 -5.215 1 91.62 209 PRO A C 1
ATOM 1675 O O . PRO A 1 209 ? 9.672 -29.391 -4.605 1 91.62 209 PRO A O 1
ATOM 1678 N N . ILE A 1 210 ? 10.57 -27.297 -4.68 1 87 210 ILE A N 1
ATOM 1679 C CA . ILE A 1 210 ? 10.414 -27.047 -3.252 1 87 210 ILE A CA 1
ATOM 1680 C C . ILE A 1 210 ? 9.484 -25.859 -3.027 1 87 210 ILE A C 1
ATOM 1682 O O . ILE A 1 210 ? 9.75 -24.766 -3.5 1 87 210 ILE A O 1
ATOM 1686 N N . LEU A 1 211 ? 8.414 -26.172 -2.389 1 91.31 211 LEU A N 1
ATOM 1687 C CA . LEU A 1 211 ? 7.48 -25.141 -1.946 1 91.31 211 LEU A CA 1
ATOM 1688 C C . LEU A 1 211 ? 7.336 -25.156 -0.428 1 91.31 211 LEU A C 1
ATOM 1690 O O . LEU A 1 211 ? 6.594 -25.969 0.121 1 91.31 211 LEU A O 1
ATOM 1694 N N . PRO A 1 212 ? 7.988 -24.25 0.212 1 89.88 212 PRO A N 1
ATOM 1695 C CA . PRO A 1 212 ? 7.953 -24.25 1.676 1 89.88 212 PRO A CA 1
ATOM 1696 C C . PRO A 1 212 ? 6.555 -24 2.234 1 89.88 212 PRO A C 1
ATOM 1698 O O . PRO A 1 212 ? 5.797 -23.203 1.679 1 89.88 212 PRO A O 1
ATOM 1701 N N . ARG A 1 213 ? 6.324 -24.641 3.355 1 91.06 213 ARG A N 1
ATOM 1702 C CA . ARG A 1 213 ? 4.996 -24.547 3.961 1 91.06 213 ARG A CA 1
ATOM 1703 C C . ARG A 1 213 ? 4.988 -23.562 5.121 1 91.06 213 ARG A C 1
ATOM 1705 O O . ARG A 1 213 ? 3.924 -23.156 5.59 1 91.06 213 ARG A O 1
ATOM 1712 N N . ASP A 1 214 ? 6.137 -23.094 5.5 1 92.12 214 ASP A N 1
ATOM 1713 C CA . ASP A 1 214 ? 6.211 -22.344 6.75 1 92.12 214 ASP A CA 1
ATOM 1714 C C . ASP A 1 214 ? 6.742 -20.938 6.512 1 92.12 214 ASP A C 1
ATOM 1716 O O . ASP A 1 214 ? 7.395 -20.359 7.387 1 92.12 214 ASP A O 1
ATOM 1720 N N . LEU A 1 215 ? 6.441 -20.422 5.363 1 93.69 215 LEU A N 1
ATOM 1721 C CA . LEU A 1 215 ? 6.891 -19.062 5.102 1 93.69 215 LEU A CA 1
ATOM 1722 C C . LEU A 1 215 ? 6.016 -18.047 5.828 1 93.69 215 LEU A C 1
ATOM 1724 O O . LEU A 1 215 ? 4.812 -18.266 5.988 1 93.69 215 LEU A O 1
ATOM 1728 N N . ASP A 1 216 ? 6.711 -16.969 6.316 1 96.31 216 ASP A N 1
ATOM 1729 C CA . ASP A 1 216 ? 5.953 -15.953 7.027 1 96.31 216 ASP A CA 1
ATOM 1730 C C . ASP A 1 216 ? 6.234 -14.562 6.461 1 96.31 216 ASP A C 1
ATOM 1732 O O . ASP A 1 216 ? 5.949 -13.555 7.109 1 96.31 216 ASP A O 1
ATOM 1736 N N . HIS A 1 217 ? 6.824 -14.531 5.328 1 95.81 217 HIS A N 1
ATOM 1737 C CA . HIS A 1 217 ? 7.117 -13.273 4.66 1 95.81 217 HIS A CA 1
ATOM 1738 C C . HIS A 1 217 ? 7.301 -13.469 3.16 1 95.81 217 HIS A C 1
ATOM 1740 O O . HIS A 1 217 ? 7.473 -14.602 2.697 1 95.81 217 HIS A O 1
ATOM 1746 N N . ALA A 1 218 ? 7.188 -12.375 2.459 1 95.12 218 ALA A N 1
ATOM 1747 C CA . ALA A 1 218 ? 7.449 -12.383 1.021 1 95.12 218 ALA A CA 1
ATOM 1748 C C . ALA A 1 218 ? 8.914 -12.672 0.731 1 95.12 218 ALA A C 1
ATOM 1750 O O . ALA A 1 218 ? 9.766 -12.57 1.62 1 95.12 218 ALA A O 1
ATOM 1751 N N . PRO A 1 219 ? 9.242 -13.047 -0.508 1 90.5 219 PRO A N 1
ATOM 1752 C CA . PRO A 1 219 ? 10.633 -13.32 -0.864 1 90.5 219 PRO A CA 1
ATOM 1753 C C . PRO A 1 219 ? 11.562 -12.141 -0.586 1 90.5 219 PRO A C 1
ATOM 1755 O O . PRO A 1 219 ? 12.734 -12.328 -0.254 1 90.5 219 PRO A O 1
ATOM 1758 N N . ILE A 1 220 ? 11.086 -10.984 -0.618 1 89.5 220 ILE A N 1
ATOM 1759 C CA . ILE A 1 220 ? 11.922 -9.797 -0.432 1 89.5 220 ILE A CA 1
ATOM 1760 C C . ILE A 1 220 ? 11.891 -9.375 1.035 1 89.5 220 ILE A C 1
ATOM 1762 O O . ILE A 1 220 ? 12.43 -8.328 1.395 1 89.5 220 ILE A O 1
ATOM 1766 N N . GLY A 1 221 ? 11.188 -10.148 1.814 1 92.06 221 GLY A N 1
ATOM 1767 C CA . GLY A 1 221 ? 11.297 -9.945 3.252 1 92.06 221 GLY A CA 1
ATOM 1768 C C . GLY A 1 221 ? 10.102 -9.219 3.842 1 92.06 221 GLY A C 1
ATOM 1769 O O . GLY A 1 221 ? 9.992 -9.086 5.062 1 92.06 221 GLY A O 1
ATOM 1770 N N . THR A 1 222 ? 9.203 -8.75 3.053 1 95 222 THR A N 1
ATOM 1771 C CA . THR A 1 222 ? 8.031 -8.008 3.52 1 95 222 THR A CA 1
ATOM 1772 C C . THR A 1 222 ? 7.066 -8.938 4.25 1 95 222 THR A C 1
ATOM 1774 O O . THR A 1 222 ? 6.812 -10.055 3.807 1 95 222 THR A O 1
ATOM 1777 N N . LYS A 1 223 ? 6.539 -8.398 5.305 1 97.12 223 LYS A N 1
ATOM 1778 C CA . LYS A 1 223 ? 5.555 -9.109 6.113 1 97.12 223 LYS A CA 1
ATOM 1779 C C . LYS A 1 223 ? 4.203 -8.406 6.078 1 97.12 223 LYS A C 1
ATOM 1781 O O . LYS A 1 223 ? 4.141 -7.18 5.973 1 97.12 223 LYS A O 1
ATOM 1786 N N . PHE A 1 224 ? 3.168 -9.203 6.102 1 97.19 224 PHE A N 1
ATOM 1787 C CA . PHE A 1 224 ? 1.82 -8.656 6.219 1 97.19 224 PHE A CA 1
ATOM 1788 C C . PHE A 1 224 ? 1.27 -8.875 7.621 1 97.19 224 PHE A C 1
ATOM 1790 O O . PHE A 1 224 ? 1.54 -9.898 8.25 1 97.19 224 PHE A O 1
ATOM 1797 N N . PHE A 1 225 ? 0.513 -7.922 8.094 1 97.25 225 PHE A N 1
ATOM 1798 C CA . PHE A 1 225 ? -0.182 -8.008 9.3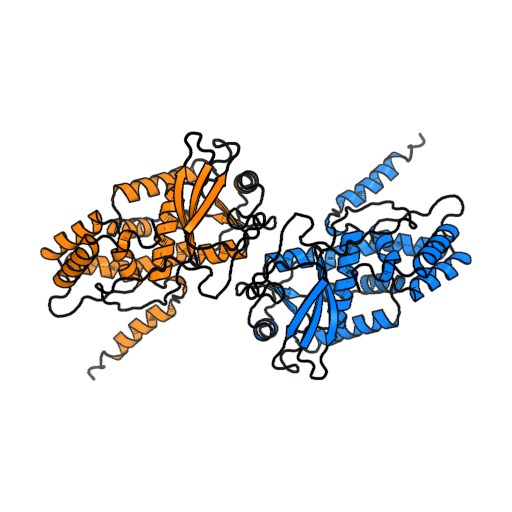75 1 97.25 225 PHE A CA 1
ATOM 1799 C C . PHE A 1 225 ? -1.675 -7.758 9.203 1 97.25 225 PHE A C 1
ATOM 1801 O O . PHE A 1 225 ? -2.076 -6.898 8.414 1 97.25 225 PHE A O 1
ATOM 1808 N N . HIS A 1 226 ? -2.416 -8.523 9.914 1 97.25 226 HIS A N 1
ATOM 1809 C CA . HIS A 1 226 ? -3.854 -8.289 9.891 1 97.25 226 HIS A CA 1
ATOM 1810 C C . HIS A 1 226 ? -4.23 -7.113 10.789 1 97.25 226 HIS A C 1
ATOM 1812 O O . HIS A 1 226 ? -3.855 -7.078 11.961 1 97.25 226 HIS A O 1
ATOM 1818 N N . ASN A 1 227 ? -4.984 -6.246 10.266 1 96.81 227 ASN A N 1
ATOM 1819 C CA . ASN A 1 227 ? -5.281 -4.98 10.93 1 96.81 227 ASN A CA 1
ATOM 1820 C C . ASN A 1 227 ? -6.02 -5.195 12.242 1 96.81 227 ASN A C 1
ATOM 1822 O O . ASN A 1 227 ? -5.684 -4.582 13.258 1 96.81 227 ASN A O 1
ATOM 1826 N N . ASP A 1 228 ? -7.016 -6.105 12.352 1 93.88 228 ASP A N 1
ATOM 1827 C CA . ASP A 1 228 ? -7.879 -6.273 13.516 1 93.88 228 ASP A CA 1
ATOM 1828 C C . ASP A 1 228 ? -7.227 -7.184 14.555 1 93.88 228 ASP A C 1
ATOM 1830 O O . ASP A 1 228 ? -7.219 -6.867 15.75 1 93.88 228 ASP A O 1
ATOM 1834 N N . THR A 1 229 ? -6.668 -8.266 14.109 1 95.25 229 THR A N 1
ATOM 1835 C CA . THR A 1 229 ? -6.09 -9.219 15.047 1 95.25 229 THR A CA 1
ATOM 1836 C C . THR A 1 229 ? -4.656 -8.836 15.391 1 95.25 229 THR A C 1
ATOM 1838 O O . THR A 1 229 ? -4.09 -9.336 16.359 1 95.25 229 THR A O 1
ATOM 1841 N N . GLU A 1 230 ? -4.027 -8.016 14.57 1 96.06 230 GLU A N 1
ATOM 1842 C CA . GLU A 1 230 ? -2.664 -7.523 14.734 1 96.06 230 GLU A CA 1
ATOM 1843 C C . GLU A 1 230 ? -1.655 -8.672 14.672 1 96.06 230 GLU A C 1
ATOM 1845 O O . GLU A 1 230 ? -0.536 -8.547 15.172 1 96.06 230 GLU A O 1
ATOM 1850 N N . ARG A 1 231 ? -2.064 -9.75 14.047 1 96.06 231 ARG A N 1
ATOM 1851 C CA . ARG A 1 231 ? -1.181 -10.898 13.891 1 96.06 231 ARG A CA 1
ATOM 1852 C C . ARG A 1 231 ? -0.533 -10.906 12.508 1 96.06 231 ARG A C 1
ATOM 1854 O O . ARG A 1 231 ? -1.147 -10.484 11.531 1 96.06 231 ARG A O 1
ATOM 1861 N N . LYS A 1 232 ? 0.629 -11.406 12.539 1 97.44 232 LYS A N 1
ATOM 1862 C CA . LYS A 1 232 ? 1.329 -11.602 11.273 1 97.44 232 LYS A CA 1
ATOM 1863 C C . LYS A 1 232 ? 0.629 -12.656 10.414 1 97.44 232 LYS A C 1
ATOM 1865 O O . LYS A 1 232 ? 0.199 -13.695 10.93 1 97.44 232 LYS A O 1
ATOM 1870 N N . ILE A 1 233 ? 0.489 -12.391 9.125 1 97.56 233 ILE A N 1
ATOM 1871 C CA . ILE A 1 233 ? -0.124 -13.344 8.203 1 97.56 233 ILE A CA 1
ATOM 1872 C C . ILE A 1 233 ? 0.924 -14.336 7.715 1 97.56 233 ILE A C 1
ATOM 1874 O O . ILE A 1 233 ? 1.96 -13.945 7.176 1 97.56 233 ILE A O 1
ATOM 1878 N N . ARG A 1 234 ? 0.647 -15.594 7.895 1 97.5 234 ARG A N 1
ATOM 1879 C CA . ARG A 1 234 ? 1.592 -16.656 7.574 1 97.5 234 ARG A CA 1
ATOM 1880 C C . ARG A 1 234 ? 0.984 -17.656 6.59 1 97.5 234 ARG A C 1
ATOM 1882 O O . ARG A 1 234 ? -0.238 -17.719 6.434 1 97.5 234 ARG A O 1
ATOM 1889 N N . SER A 1 235 ? 1.933 -18.375 5.945 1 97.12 235 SER A N 1
ATOM 1890 C CA . SER A 1 235 ? 1.475 -19.5 5.117 1 97.12 235 SER A CA 1
ATOM 1891 C C . SER A 1 235 ? 0.599 -20.453 5.914 1 97.12 235 SER A C 1
ATOM 1893 O O . SER A 1 235 ? 0.954 -20.844 7.031 1 97.12 235 SER A O 1
ATOM 1895 N N . GLY A 1 236 ? -0.537 -20.766 5.312 1 96.56 236 GLY A N 1
ATOM 1896 C CA . GLY A 1 236 ? -1.438 -21.703 5.961 1 96.56 236 GLY A CA 1
ATOM 1897 C C . GLY A 1 236 ? -2.609 -21.016 6.648 1 96.56 236 GLY A C 1
ATOM 1898 O O . GLY A 1 236 ? -3.594 -21.672 7 1 96.56 236 GLY A O 1
ATOM 1899 N N . ASP A 1 237 ? -2.512 -19.734 6.875 1 97.19 237 ASP A N 1
ATOM 1900 C CA . ASP A 1 237 ? -3.609 -19.031 7.52 1 97.19 237 ASP A CA 1
ATOM 1901 C C . ASP A 1 237 ? -4.883 -19.109 6.684 1 97.19 237 ASP A C 1
ATOM 1903 O O . ASP A 1 237 ? -4.828 -19.031 5.453 1 97.19 237 ASP A O 1
ATOM 1907 N N . ILE A 1 238 ? -6.008 -19.188 7.352 1 97.56 238 ILE A N 1
ATOM 1908 C CA . ILE A 1 238 ? -7.301 -19.25 6.68 1 97.56 238 ILE A CA 1
ATOM 1909 C C . ILE A 1 238 ? -7.996 -17.891 6.773 1 97.56 238 ILE A C 1
ATOM 1911 O O . ILE A 1 238 ? -8.156 -17.344 7.867 1 97.56 238 ILE A O 1
ATOM 1915 N N . LEU A 1 239 ? -8.312 -17.359 5.672 1 97.5 239 LEU A N 1
ATOM 1916 C CA . LEU A 1 239 ? -9.086 -16.125 5.559 1 97.5 239 LEU A CA 1
ATOM 1917 C C . LEU A 1 239 ? -10.516 -16.422 5.121 1 97.5 239 LEU A C 1
ATOM 1919 O O . LEU A 1 239 ? -10.773 -17.438 4.473 1 97.5 239 LEU A O 1
ATOM 1923 N N . VAL A 1 240 ? -11.406 -15.578 5.516 1 97.94 240 VAL A N 1
ATOM 1924 C CA . VAL A 1 240 ? -12.805 -15.75 5.137 1 97.94 240 VAL A CA 1
ATOM 1925 C C . VAL A 1 240 ? -13.297 -14.508 4.398 1 97.94 240 VAL A C 1
ATOM 1927 O O . VAL A 1 240 ? -13.297 -13.414 4.953 1 97.94 240 VAL A O 1
ATOM 1930 N N . PHE A 1 241 ? -13.609 -14.688 3.15 1 97.94 241 PHE A N 1
ATOM 1931 C CA . PHE A 1 241 ? -14.25 -13.641 2.371 1 97.94 241 PHE A CA 1
ATOM 1932 C C . PHE A 1 241 ? -15.766 -13.672 2.562 1 97.94 241 PHE A C 1
ATOM 1934 O O . PHE A 1 241 ? -16.359 -14.75 2.609 1 97.94 241 PHE A O 1
ATOM 1941 N N . ARG A 1 242 ? -16.375 -12.523 2.686 1 97.75 242 ARG A N 1
ATOM 1942 C CA . ARG A 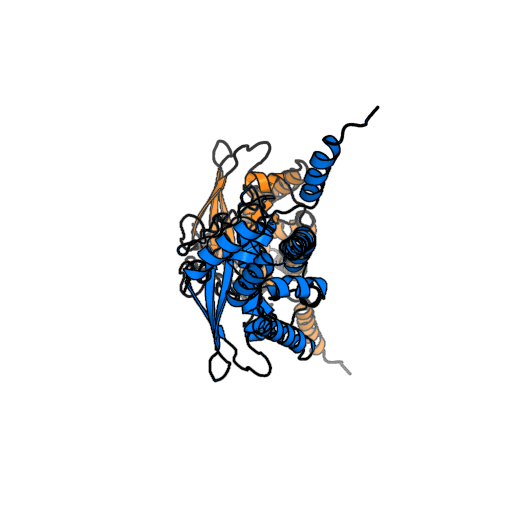1 242 ? -17.781 -12.477 3.029 1 97.75 242 ARG A CA 1
ATOM 1943 C C . ARG A 1 242 ? -18.547 -11.539 2.09 1 97.75 242 ARG A C 1
ATOM 1945 O O . ARG A 1 242 ? -17.953 -10.641 1.495 1 97.75 242 ARG A O 1
ATOM 1952 N N . THR A 1 243 ? -19.75 -11.836 1.931 1 96.62 243 THR A N 1
ATOM 1953 C CA . THR A 1 243 ? -20.703 -10.961 1.257 1 96.62 243 THR A CA 1
ATOM 1954 C C . THR A 1 243 ? -22.047 -10.961 1.985 1 96.62 243 THR A C 1
ATOM 1956 O O . THR A 1 243 ? -22.438 -11.961 2.58 1 96.62 243 THR A O 1
ATOM 1959 N N . GLU A 1 244 ? -22.688 -9.836 2.035 1 95.12 244 GLU A N 1
ATOM 1960 C CA . GLU A 1 244 ? -24.016 -9.734 2.633 1 95.12 244 GLU A CA 1
ATOM 1961 C C . GLU A 1 244 ? -25.094 -10.18 1.653 1 95.12 244 GLU A C 1
ATOM 1963 O O . GLU A 1 244 ? -26.156 -10.664 2.064 1 95.12 244 GLU A O 1
ATOM 1968 N N . ASP A 1 245 ? -24.812 -10.055 0.333 1 93.5 245 ASP A N 1
ATOM 1969 C CA . ASP A 1 245 ? -25.781 -10.398 -0.704 1 93.5 245 ASP A CA 1
ATOM 1970 C C . ASP A 1 245 ? -25.109 -11.156 -1.849 1 93.5 245 ASP A C 1
ATOM 1972 O O . ASP A 1 245 ? -24.594 -10.547 -2.781 1 93.5 245 ASP A O 1
ATOM 1976 N N . PRO A 1 246 ? -25.281 -12.43 -1.888 1 93.31 246 PRO A N 1
ATOM 1977 C CA . PRO A 1 246 ? -24.609 -13.242 -2.904 1 93.31 246 PRO A CA 1
ATOM 1978 C C . PRO A 1 246 ? -25.141 -12.992 -4.309 1 93.31 246 PRO A C 1
ATOM 1980 O O . PRO A 1 246 ? -24.484 -13.352 -5.297 1 93.31 246 PRO A O 1
ATOM 1983 N N . GLU A 1 247 ? -26.25 -12.422 -4.477 1 89.19 247 GLU A N 1
ATOM 1984 C CA . GLU A 1 247 ? -26.844 -12.18 -5.793 1 89.19 247 GLU A CA 1
ATOM 1985 C C . GLU A 1 247 ? -26.297 -10.906 -6.422 1 89.19 247 GLU A C 1
ATOM 1987 O O . GLU A 1 247 ? -25.859 -10.906 -7.578 1 89.19 247 GLU A O 1
ATOM 1992 N N . THR A 1 248 ? -26.203 -9.859 -5.664 1 88.12 248 THR A N 1
ATOM 1993 C CA . THR A 1 248 ? -25.781 -8.578 -6.211 1 88.12 248 THR A CA 1
ATOM 1994 C C . THR A 1 248 ? -24.281 -8.359 -5.992 1 88.12 248 THR A C 1
ATOM 1996 O O . THR A 1 248 ? -23.641 -7.66 -6.77 1 88.12 248 THR A O 1
ATOM 1999 N N . HIS A 1 249 ? -23.797 -8.938 -4.918 1 92.19 249 HIS A N 1
ATOM 2000 C CA . HIS A 1 249 ? -22.391 -8.82 -4.547 1 92.19 249 HIS A CA 1
ATOM 2001 C C . HIS A 1 249 ? -21.781 -10.195 -4.309 1 92.19 249 HIS A C 1
ATOM 2003 O O . HIS A 1 249 ? -21.344 -10.5 -3.197 1 92.19 249 HIS A O 1
ATOM 2009 N N . PRO A 1 250 ? -21.719 -10.922 -5.359 1 93.12 250 PRO A N 1
ATOM 2010 C CA . PRO A 1 250 ? -21.25 -12.305 -5.176 1 93.12 250 PRO A CA 1
ATOM 2011 C C . PRO A 1 250 ? -19.812 -12.375 -4.688 1 93.12 250 PRO A C 1
ATOM 2013 O O . PRO A 1 250 ? -19.031 -11.445 -4.902 1 93.12 250 PRO A O 1
ATOM 2016 N N . LEU A 1 251 ? -19.531 -13.453 -4.027 1 95.5 251 LEU A N 1
ATOM 2017 C CA . LEU A 1 251 ? -18.156 -13.758 -3.635 1 95.5 251 LEU A CA 1
ATOM 2018 C C . LEU A 1 251 ? -17.266 -13.922 -4.859 1 95.5 251 LEU A C 1
ATOM 2020 O O . LEU A 1 251 ? -17.766 -14.117 -5.973 1 95.5 251 LEU A O 1
ATOM 2024 N N . PRO A 1 252 ? -15.922 -13.773 -4.633 1 94.69 252 PRO A N 1
ATOM 2025 C CA . PRO A 1 252 ? -15.039 -14.117 -5.746 1 94.69 252 PRO A CA 1
ATOM 2026 C C . PRO A 1 252 ? -15.25 -15.539 -6.258 1 94.69 252 PRO A C 1
ATOM 2028 O O . PRO A 1 252 ? -15.508 -16.453 -5.469 1 94.69 252 PRO A O 1
ATOM 2031 N N . SER A 1 253 ? -15.117 -15.68 -7.57 1 94.62 253 SER A N 1
ATOM 2032 C CA . SER A 1 253 ? -15.312 -16.984 -8.188 1 94.62 253 SER A CA 1
ATOM 2033 C C . SER A 1 253 ? -14.312 -18 -7.66 1 94.62 253 SER A C 1
ATOM 2035 O O . SER A 1 253 ? -13.102 -17.781 -7.711 1 94.62 253 SER A O 1
ATOM 2037 N N . PHE A 1 254 ? -14.922 -19.109 -7.223 1 96.56 254 PHE A N 1
ATOM 2038 C CA . PHE A 1 254 ? -14.102 -20.219 -6.719 1 96.56 254 PHE A CA 1
ATOM 2039 C C . PHE A 1 254 ? -13.141 -20.703 -7.793 1 96.56 254 PHE A C 1
ATOM 2041 O O . PHE A 1 254 ? -11.953 -20.906 -7.523 1 96.56 254 PHE A O 1
ATOM 2048 N N . GLU A 1 255 ? -13.633 -20.812 -8.945 1 95.88 255 GLU A N 1
ATOM 2049 C CA . GLU A 1 255 ? -12.875 -21.375 -10.055 1 95.88 255 GLU A CA 1
ATOM 2050 C C . GLU A 1 255 ? -11.773 -20.422 -10.516 1 95.88 255 GLU A C 1
ATOM 2052 O O . GLU A 1 255 ? -10.68 -20.859 -10.875 1 95.88 255 GLU A O 1
ATOM 2057 N N . LEU A 1 256 ? -12.07 -19.172 -10.484 1 94 256 LEU A N 1
ATOM 2058 C CA . LEU A 1 256 ? -11.055 -18.203 -10.875 1 94 256 LEU A CA 1
ATOM 2059 C C . LEU A 1 256 ? -9.945 -18.125 -9.836 1 94 256 LEU A C 1
ATOM 2061 O O . LEU A 1 256 ? -8.766 -18 -10.188 1 94 256 LEU A O 1
ATOM 2065 N N . LEU A 1 257 ? -10.328 -18.219 -8.594 1 96.5 257 LEU A N 1
ATOM 2066 C CA . LEU A 1 257 ? -9.32 -18.266 -7.539 1 96.5 257 LEU A CA 1
ATOM 2067 C C . LEU A 1 257 ? -8.469 -19.516 -7.652 1 96.5 257 LEU A C 1
ATOM 2069 O O . LEU A 1 257 ? -7.258 -19.484 -7.434 1 96.5 257 LEU A O 1
ATOM 2073 N N . HIS A 1 258 ? -9.148 -20.594 -7.996 1 96.56 258 HIS A N 1
ATOM 2074 C CA . HIS A 1 258 ? -8.422 -21.859 -8.172 1 96.56 258 HIS A CA 1
ATOM 2075 C C . HIS A 1 258 ? -7.398 -21.734 -9.289 1 96.56 258 HIS A C 1
ATOM 2077 O O . HIS A 1 258 ? -6.262 -22.188 -9.141 1 96.56 258 HIS A O 1
ATOM 2083 N N . MET A 1 259 ? -7.793 -21.188 -10.352 1 95 259 MET A N 1
ATOM 2084 C CA . MET A 1 259 ? -6.863 -20.953 -11.453 1 95 259 MET A CA 1
ATOM 2085 C C . MET A 1 259 ? -5.711 -20.062 -11.016 1 95 259 MET A C 1
ATOM 2087 O O . MET A 1 259 ? -4.551 -20.328 -11.328 1 95 259 MET A O 1
ATOM 2091 N N . GLN A 1 260 ? -6.031 -19 -10.336 1 94.5 260 GLN A N 1
ATOM 2092 C CA . GLN A 1 260 ? -5.023 -18.062 -9.844 1 94.5 260 GLN A CA 1
ATOM 2093 C C . GLN A 1 260 ? -4.055 -18.766 -8.891 1 94.5 260 GLN A C 1
ATOM 2095 O O . GLN A 1 260 ? -2.844 -18.547 -8.953 1 94.5 260 GLN A O 1
ATOM 2100 N N . TRP A 1 261 ? -4.547 -19.625 -8.047 1 96.12 261 TRP A N 1
ATOM 2101 C CA . TRP A 1 261 ? -3.752 -20.438 -7.129 1 96.12 261 TRP A CA 1
ATOM 2102 C C . TRP A 1 261 ? -2.723 -21.266 -7.887 1 96.12 261 TRP A C 1
ATOM 2104 O O . TRP A 1 261 ? -1.543 -21.281 -7.527 1 96.12 261 TRP A O 1
ATOM 2114 N N . ILE A 1 262 ? -3.129 -21.828 -8.883 1 94.62 262 ILE A N 1
ATOM 2115 C CA . ILE A 1 262 ? -2.258 -22.688 -9.68 1 94.62 262 ILE A CA 1
ATOM 2116 C C . ILE A 1 262 ? -1.224 -21.844 -10.414 1 94.62 262 ILE A C 1
ATOM 2118 O O . ILE A 1 262 ? -0.023 -22.109 -10.344 1 94.62 262 ILE A O 1
ATOM 2122 N N . LEU A 1 263 ? -1.677 -20.812 -11.07 1 93.88 263 LEU A N 1
ATOM 2123 C CA . LEU A 1 263 ? -0.799 -20.031 -11.93 1 93.88 263 LEU A CA 1
ATOM 2124 C C . LEU A 1 263 ? 0.235 -19.266 -11.109 1 93.88 263 LEU A C 1
ATOM 2126 O O . LEU A 1 263 ? 1.383 -19.109 -11.531 1 93.88 263 LEU A O 1
ATOM 2130 N N . ASN A 1 264 ? -0.183 -18.766 -9.969 1 94.88 264 ASN A N 1
ATOM 2131 C CA . ASN A 1 264 ? 0.794 -18.094 -9.125 1 94.88 264 ASN A CA 1
ATOM 2132 C C . ASN A 1 264 ? 1.901 -19.047 -8.68 1 94.88 264 ASN A C 1
ATOM 2134 O O . ASN A 1 264 ? 3.061 -18.641 -8.562 1 94.88 264 ASN A O 1
ATOM 2138 N N . ARG A 1 265 ? 1.556 -20.234 -8.414 1 95.19 265 ARG A N 1
ATOM 2139 C CA . ARG A 1 265 ? 2.574 -21.203 -8.039 1 95.19 265 ARG A CA 1
ATOM 2140 C C . ARG A 1 265 ? 3.475 -21.547 -9.227 1 95.19 265 ARG A C 1
ATOM 2142 O O . ARG A 1 265 ? 4.684 -21.719 -9.062 1 95.19 265 ARG A O 1
ATOM 2149 N N . VAL A 1 266 ? 2.91 -21.594 -10.391 1 94.25 266 VAL A N 1
ATOM 2150 C CA . VAL A 1 266 ? 3.693 -21.844 -11.594 1 94.25 266 VAL A CA 1
ATOM 2151 C C . VAL A 1 266 ? 4.695 -20.719 -11.805 1 94.25 266 VAL A C 1
ATOM 2153 O O . VAL A 1 266 ? 5.879 -20.953 -12.047 1 94.25 266 VAL A O 1
ATOM 2156 N N . VAL A 1 267 ? 4.18 -19.531 -11.672 1 93 267 VAL A N 1
ATOM 2157 C CA . VAL A 1 267 ? 5.023 -18.359 -11.883 1 93 267 VAL A CA 1
ATOM 2158 C C . VAL A 1 267 ? 6.117 -18.312 -10.82 1 93 267 VAL A C 1
ATOM 2160 O O . VAL A 1 267 ? 7.281 -18.047 -11.133 1 93 267 VAL A O 1
ATOM 2163 N N . ALA A 1 268 ? 5.777 -18.594 -9.641 1 93.19 268 ALA A N 1
ATOM 2164 C CA . ALA A 1 268 ? 6.723 -18.547 -8.531 1 93.19 268 ALA A CA 1
ATOM 2165 C C . ALA A 1 268 ? 7.828 -19.578 -8.703 1 93.19 268 ALA A C 1
ATOM 2167 O O . ALA A 1 268 ? 9.008 -19.281 -8.492 1 93.19 268 ALA A O 1
ATOM 2168 N N . LEU A 1 269 ? 7.465 -20.75 -9.117 1 92.5 269 LEU A N 1
ATOM 2169 C CA . LEU A 1 269 ? 8.422 -21.828 -9.305 1 92.5 269 LEU A CA 1
ATOM 2170 C C . LEU A 1 269 ? 9.203 -21.656 -10.602 1 92.5 269 LEU A C 1
ATOM 2172 O O . LEU A 1 269 ? 10.398 -21.969 -10.656 1 92.5 269 LEU A O 1
ATOM 2176 N N . GLY A 1 270 ? 8.516 -21.203 -11.57 1 92.69 270 GLY A N 1
ATOM 2177 C CA . GLY A 1 270 ? 9.102 -21.094 -12.891 1 92.69 270 GLY A CA 1
ATOM 2178 C C . GLY A 1 270 ? 9.945 -19.844 -13.062 1 92.69 270 GLY A C 1
ATOM 2179 O O . GLY A 1 270 ? 10.734 -19.75 -14.008 1 92.69 270 GLY A O 1
ATOM 2180 N N . GLY A 1 271 ? 9.758 -18.875 -12.164 1 87.62 271 GLY A N 1
ATOM 2181 C CA . GLY A 1 271 ? 10.5 -17.625 -12.242 1 87.62 271 GLY A CA 1
ATOM 2182 C C . GLY A 1 271 ? 10.039 -16.734 -13.383 1 87.62 271 GLY A C 1
ATOM 2183 O O . GLY A 1 271 ? 10.836 -16 -13.969 1 87.62 271 GLY A O 1
ATOM 2184 N N . ALA A 1 272 ? 8.891 -16.812 -13.75 1 76.75 272 ALA A N 1
ATOM 2185 C CA . ALA A 1 272 ? 8.359 -16.094 -14.906 1 76.75 272 ALA A CA 1
ATOM 2186 C C . ALA A 1 272 ? 8.297 -14.602 -14.648 1 76.75 272 ALA A C 1
ATOM 2188 O O . ALA A 1 272 ? 8.312 -13.797 -15.594 1 76.75 272 ALA A O 1
ATOM 2189 N N . ALA A 1 273 ? 8.25 -14.227 -13.375 1 71.25 273 ALA A N 1
ATOM 2190 C CA . ALA A 1 273 ? 8.109 -12.812 -13.039 1 71.25 273 ALA A CA 1
ATOM 2191 C C . ALA A 1 273 ? 9.328 -12.023 -13.492 1 71.25 273 ALA A C 1
ATOM 2193 O O . ALA A 1 273 ? 9.203 -10.875 -13.938 1 71.25 273 ALA A O 1
ATOM 2194 N N . GLY A 1 274 ? 10.477 -12.492 -13.391 1 64.19 274 GLY A N 1
ATOM 2195 C CA . GLY A 1 274 ? 11.711 -11.805 -13.734 1 64.19 274 GLY A CA 1
ATOM 2196 C C . GLY A 1 274 ? 12.117 -12 -15.18 1 64.19 274 GLY A C 1
ATOM 2197 O O . GLY A 1 274 ? 13.156 -11.492 -15.609 1 64.19 274 GLY A O 1
ATOM 2198 N N . PHE A 1 275 ? 11.273 -12.656 -15.938 1 56.19 275 PHE A N 1
ATOM 2199 C CA . PHE A 1 275 ? 11.656 -12.977 -17.312 1 56.19 275 PHE A CA 1
ATOM 2200 C C . PHE A 1 275 ? 11.562 -11.742 -18.203 1 56.19 275 PHE A C 1
ATOM 2202 O O . PHE A 1 275 ? 10.555 -11.039 -18.188 1 56.19 275 PHE A O 1
ATOM 2209 N N . THR A 1 276 ? 12.742 -11.125 -18.594 1 53.94 276 THR A N 1
ATOM 2210 C CA . THR A 1 276 ? 12.766 -10.07 -19.609 1 53.94 276 THR A CA 1
ATOM 2211 C C . THR A 1 276 ? 13.016 -10.648 -21 1 53.94 276 THR A C 1
ATOM 2213 O O . THR A 1 276 ? 13.672 -11.68 -21.141 1 53.94 276 THR A O 1
ATOM 2216 N N . LYS A 1 277 ? 12.219 -10.273 -22.078 1 50 277 LYS A N 1
ATOM 2217 C CA . LYS A 1 277 ? 12.344 -10.734 -23.453 1 50 277 LYS A CA 1
ATOM 2218 C C . LYS A 1 277 ? 13.812 -10.82 -23.875 1 50 277 LYS A C 1
ATOM 2220 O O . LYS A 1 277 ? 14.18 -11.672 -24.672 1 50 277 LYS A O 1
ATOM 2225 N N . ASP A 1 278 ? 14.609 -9.844 -23.469 1 45.62 278 ASP A N 1
ATOM 2226 C CA . ASP A 1 278 ? 15.992 -9.953 -23.906 1 45.62 278 ASP A CA 1
ATOM 2227 C C . ASP A 1 278 ? 16.609 -11.281 -23.469 1 45.62 278 ASP A C 1
ATOM 2229 O O . ASP A 1 278 ? 17.562 -11.766 -24.062 1 45.62 278 ASP A O 1
ATOM 2233 N N . GLU A 1 279 ? 16.219 -11.797 -22.547 1 44.09 279 GLU A N 1
ATOM 2234 C CA . GLU A 1 279 ? 16.734 -13.094 -22.125 1 44.09 279 GLU A CA 1
ATOM 2235 C C . GLU A 1 279 ? 16.297 -14.195 -23.094 1 44.09 279 GLU A C 1
ATOM 2237 O O . GLU A 1 279 ? 16.938 -15.25 -23.172 1 44.09 279 GLU A O 1
ATOM 2242 N N . GLU A 1 280 ? 15.234 -14.047 -23.719 1 43 280 GLU A N 1
ATOM 2243 C CA . GLU A 1 280 ? 14.945 -14.969 -24.812 1 43 280 GLU A CA 1
ATOM 2244 C C . GLU A 1 280 ? 16 -14.875 -25.906 1 43 280 GLU A C 1
ATOM 2246 O O . GLU A 1 280 ? 16.422 -15.891 -26.453 1 43 280 GLU A O 1
ATOM 2251 N N . SER A 1 281 ? 16.312 -13.68 -26.359 1 38.03 281 SER A N 1
ATOM 2252 C CA . SER A 1 281 ? 17.234 -13.5 -27.484 1 38.03 281 SER A CA 1
ATOM 2253 C C . SER A 1 281 ? 18.656 -13.898 -27.109 1 38.03 281 SER A C 1
ATOM 2255 O O . SER A 1 281 ? 19.5 -14.109 -27.984 1 38.03 281 SER A O 1
ATOM 2257 N N . ARG A 1 282 ? 19 -13.766 -25.984 1 39.5 282 ARG A N 1
ATOM 2258 C CA . ARG A 1 282 ? 20.375 -14.18 -25.703 1 39.5 282 ARG A CA 1
ATOM 2259 C C . ARG A 1 282 ? 20.547 -15.688 -25.859 1 39.5 282 ARG A C 1
ATOM 2261 O O . ARG A 1 282 ? 21.641 -16.172 -26.125 1 39.5 282 ARG A O 1
ATOM 2268 N N . GLY A 1 283 ? 19.531 -16.359 -25.578 1 34.28 283 GLY A N 1
ATOM 2269 C CA . GLY A 1 283 ? 19.656 -17.766 -25.891 1 34.28 283 GLY A CA 1
ATOM 2270 C C . GLY A 1 283 ? 19.734 -18.047 -27.375 1 34.28 283 GLY A C 1
ATOM 2271 O O . GLY A 1 283 ? 20.375 -19.016 -27.797 1 34.28 283 GLY A O 1
ATOM 2272 N N . ASP A 1 284 ? 19.047 -17.281 -28.109 1 35.59 284 ASP A N 1
ATOM 2273 C CA . ASP A 1 284 ? 19.203 -17.469 -29.547 1 35.59 284 ASP A CA 1
ATOM 2274 C C . ASP A 1 284 ? 20.562 -16.969 -30.031 1 35.59 284 ASP A C 1
ATOM 2276 O O . ASP A 1 284 ? 21.172 -17.562 -30.922 1 35.59 284 ASP A O 1
ATOM 2280 N N . VAL A 1 285 ? 21.047 -15.875 -29.438 1 35.59 285 VAL A N 1
ATOM 2281 C CA . VAL A 1 285 ? 22.344 -15.43 -29.938 1 35.59 285 VAL A CA 1
ATOM 2282 C C . VAL A 1 285 ? 23.422 -16.469 -29.578 1 35.59 285 VAL A C 1
ATOM 2284 O O . VAL A 1 285 ? 24.391 -16.656 -30.328 1 35.59 285 VAL A O 1
ATOM 2287 N N . GLU A 1 286 ? 23.344 -17.016 -28.422 1 35 286 GLU A N 1
ATOM 2288 C CA . GLU A 1 286 ? 24.391 -18 -28.219 1 35 286 GLU A CA 1
ATOM 2289 C C . GLU A 1 286 ? 24.188 -19.219 -29.109 1 35 286 GLU A C 1
ATOM 2291 O O . GLU A 1 286 ? 25.156 -19.891 -29.484 1 35 286 GLU A O 1
ATOM 2296 N N . ARG A 1 287 ? 22.938 -19.516 -29.516 1 34 287 ARG A N 1
ATOM 2297 C CA . ARG A 1 287 ? 22.828 -20.578 -30.516 1 34 287 ARG A CA 1
ATOM 2298 C C . ARG A 1 287 ? 23.344 -20.094 -31.875 1 34 287 ARG A C 1
ATOM 2300 O O . ARG A 1 287 ? 23.891 -20.875 -32.625 1 34 287 ARG A O 1
ATOM 2307 N N . ASP A 1 288 ? 23.156 -18.828 -32.25 1 32.88 288 ASP A N 1
ATOM 2308 C CA . ASP A 1 288 ? 23.656 -18.438 -33.562 1 32.88 288 ASP A CA 1
ATOM 2309 C C . ASP A 1 288 ? 25.172 -18.234 -33.562 1 32.88 288 ASP A C 1
ATOM 2311 O O . ASP A 1 288 ? 25.812 -18.266 -34.594 1 32.88 288 ASP A O 1
ATOM 2315 N N . ARG A 1 289 ? 25.797 -17.859 -32.5 1 33.47 289 ARG A N 1
ATOM 2316 C CA . ARG A 1 289 ? 27.25 -17.734 -32.688 1 33.47 289 ARG A CA 1
ATOM 2317 C C . ARG A 1 289 ? 27.891 -19.109 -32.812 1 33.47 289 ARG A C 1
ATOM 2319 O O . ARG A 1 289 ? 29.094 -19.219 -33.094 1 33.47 289 ARG A O 1
ATOM 2326 N N . GLY A 1 290 ? 27.234 -20.203 -32.438 1 32.53 290 GLY A N 1
ATOM 2327 C CA . GLY A 1 290 ? 27.922 -21.469 -32.656 1 32.53 290 GLY A CA 1
ATOM 2328 C C . GLY A 1 290 ? 27.781 -21.984 -34.062 1 32.53 290 GLY A C 1
ATOM 2329 O O . GLY A 1 290 ? 28.188 -23.109 -34.375 1 32.53 290 GLY A O 1
ATOM 2330 N N . ARG A 1 291 ? 26.922 -21.406 -35 1 30.81 291 ARG A N 1
ATOM 2331 C CA . ARG A 1 291 ? 27.109 -21.938 -36.344 1 30.81 291 ARG A CA 1
ATOM 2332 C C . ARG A 1 291 ? 28.281 -21.25 -37.062 1 30.81 291 ARG A C 1
ATOM 2334 O O . ARG A 1 291 ? 28.344 -20.016 -37.094 1 30.81 291 ARG A O 1
ATOM 2341 N N . PRO A 1 292 ? 29.453 -21.844 -37.25 1 32.06 292 PRO A N 1
ATOM 2342 C CA . PRO A 1 292 ? 30.547 -21.422 -38.125 1 32.06 292 PRO A CA 1
ATOM 2343 C C . PRO A 1 292 ? 30.078 -21.078 -39.562 1 32.06 292 PRO A C 1
ATOM 2345 O O . PRO A 1 292 ? 29.078 -21.625 -40.031 1 32.06 292 PRO A O 1
ATOM 2348 N N . ASN A 1 293 ? 30.203 -19.906 -39.969 1 26.8 293 ASN A N 1
ATOM 2349 C CA . ASN A 1 293 ? 30.25 -19.688 -41.406 1 26.8 293 ASN A CA 1
ATOM 2350 C C . ASN A 1 293 ? 31.234 -20.641 -42.094 1 26.8 293 ASN A C 1
ATOM 2352 O O . ASN A 1 293 ? 32.406 -20.734 -41.688 1 26.8 293 ASN A O 1
ATOM 2356 N N . ARG A 1 294 ? 30.859 -21.703 -42.656 1 23.97 294 ARG A N 1
ATOM 2357 C CA . ARG A 1 294 ? 31.609 -22.375 -43.719 1 23.97 294 ARG A CA 1
ATOM 2358 C C . ARG A 1 294 ? 31.938 -21.406 -44.844 1 23.97 294 ARG A C 1
ATOM 2360 O O . ARG A 1 294 ? 31.047 -20.953 -45.562 1 23.97 294 ARG A O 1
ATOM 2367 N N . ALA A 1 295 ? 32.875 -20.547 -44.594 1 18.83 295 ALA A N 1
ATOM 2368 C CA . ALA A 1 295 ? 33.906 -20.375 -45.594 1 18.83 295 ALA A CA 1
ATOM 2369 C C . ALA A 1 295 ? 35 -21.422 -45.469 1 18.83 295 ALA A C 1
ATOM 2371 O O . ALA A 1 295 ? 35.312 -21.859 -44.375 1 18.83 295 ALA A O 1
ATOM 2372 N N . MET B 1 1 ? 7.391 15.344 24.953 1 62.22 1 MET B N 1
ATOM 2373 C CA . MET B 1 1 ? 7.062 16.219 23.828 1 62.22 1 MET B CA 1
ATOM 2374 C C . MET B 1 1 ? 6.09 15.547 22.875 1 62.22 1 MET B C 1
ATOM 2376 O O . MET B 1 1 ? 6.293 14.391 22.5 1 62.22 1 MET B O 1
ATOM 2380 N N . GLY B 1 2 ? 4.805 16.062 22.781 1 74.19 2 GLY B N 1
ATOM 2381 C CA . GLY B 1 2 ? 3.701 15.445 22.062 1 74.19 2 GLY B CA 1
ATOM 2382 C C . GLY B 1 2 ? 3.178 16.312 20.922 1 74.19 2 GLY B C 1
ATOM 2383 O O . GLY B 1 2 ? 3.779 17.328 20.594 1 74.19 2 GLY B O 1
ATOM 2384 N N . PRO B 1 3 ? 2.258 15.812 20.219 1 82.06 3 PRO B N 1
ATOM 2385 C CA . PRO B 1 3 ? 1.69 16.516 19.062 1 82.06 3 PRO B CA 1
ATOM 2386 C C . PRO B 1 3 ? 0.979 17.812 19.453 1 82.06 3 PRO B C 1
ATOM 2388 O O . PRO B 1 3 ? 0.682 18.641 18.594 1 82.06 3 PRO B O 1
ATOM 2391 N N . ALA B 1 4 ? 0.776 17.969 20.781 1 80.38 4 ALA B N 1
ATOM 2392 C CA . ALA B 1 4 ? 0.033 19.125 21.281 1 80.38 4 ALA B CA 1
ATOM 2393 C C . ALA B 1 4 ? 0.905 19.984 22.188 1 80.38 4 ALA B C 1
ATOM 2395 O O . ALA B 1 4 ? 0.405 20.625 23.109 1 80.38 4 ALA B O 1
ATOM 2396 N N . ASP B 1 5 ? 2.141 19.938 21.984 1 78.12 5 ASP B N 1
ATOM 2397 C CA . ASP B 1 5 ? 3.047 20.672 22.875 1 78.12 5 ASP B CA 1
ATOM 2398 C C . ASP B 1 5 ? 2.682 22.156 22.922 1 78.12 5 ASP B C 1
ATOM 2400 O O . ASP B 1 5 ? 2.744 22.766 24 1 78.12 5 ASP B O 1
ATOM 2404 N N . GLU B 1 6 ? 2.273 22.734 21.812 1 79.94 6 GLU B N 1
ATOM 2405 C CA . GLU B 1 6 ? 1.887 24.141 21.75 1 79.94 6 GLU B CA 1
ATOM 2406 C C . GLU B 1 6 ? 0.667 24.406 22.625 1 79.94 6 GLU B C 1
ATOM 2408 O O . GLU B 1 6 ? 0.511 25.516 23.156 1 79.94 6 GLU B O 1
ATOM 2413 N N . LEU B 1 7 ? -0.114 23.375 22.797 1 79.44 7 LEU B N 1
ATOM 2414 C CA . LEU B 1 7 ? -1.395 23.562 23.469 1 79.44 7 LEU B CA 1
ATOM 2415 C C . LEU B 1 7 ? -1.218 23.562 24.984 1 79.44 7 LEU B C 1
ATOM 2417 O O . LEU B 1 7 ? -2.105 24 25.719 1 79.44 7 LEU B O 1
ATOM 2421 N N . GLU B 1 8 ? -0.143 23.078 25.406 1 75.19 8 GLU B N 1
ATOM 2422 C CA . GLU B 1 8 ? 0.119 22.969 26.844 1 75.19 8 GLU B CA 1
ATOM 2423 C C . GLU B 1 8 ? 0.777 24.234 27.391 1 75.19 8 GLU B C 1
ATOM 2425 O O . GLU B 1 8 ? 0.919 24.391 28.609 1 75.19 8 GLU B O 1
ATOM 2430 N N . ASP B 1 9 ? 1.066 25.125 26.5 1 74.5 9 ASP B N 1
ATOM 2431 C CA . ASP B 1 9 ? 1.606 26.406 26.922 1 74.5 9 ASP B CA 1
ATOM 2432 C C . ASP B 1 9 ? 0.54 27.25 27.625 1 74.5 9 ASP B C 1
ATOM 2434 O O . ASP B 1 9 ? -0.476 27.609 27.016 1 74.5 9 ASP B O 1
ATOM 2438 N N . GLY B 1 10 ? 0.645 27.406 28.922 1 74.62 10 GLY B N 1
ATOM 2439 C CA . GLY B 1 10 ? -0.333 28.141 29.703 1 74.62 10 GLY B CA 1
ATOM 2440 C C . GLY B 1 10 ? -0.604 29.531 29.172 1 74.62 10 GLY B C 1
ATOM 2441 O O . GLY B 1 10 ? -1.738 30.016 29.234 1 74.62 10 GLY B O 1
ATOM 2442 N N . GLY B 1 11 ? 0.372 30.156 28.594 1 87.94 11 GLY B N 1
ATOM 2443 C CA . GLY B 1 11 ? 0.216 31.516 28.094 1 87.94 11 GLY B CA 1
ATOM 2444 C C . GLY B 1 11 ? -0.583 31.578 26.812 1 87.94 11 GLY B C 1
ATOM 2445 O O . GLY B 1 11 ? -1.188 32.594 26.5 1 87.94 11 GLY B O 1
ATOM 2446 N N . ARG B 1 12 ? -0.69 30.5 26.125 1 92.38 12 ARG B N 1
ATOM 2447 C CA . ARG B 1 12 ? -1.355 30.5 24.828 1 92.38 12 ARG B CA 1
ATOM 2448 C C . ARG B 1 12 ? -2.863 30.656 24.984 1 92.38 12 ARG B C 1
ATOM 2450 O O . ARG B 1 12 ? -3.482 31.469 24.297 1 92.38 12 ARG B O 1
ATOM 2457 N N . ALA B 1 13 ? -3.469 29.938 25.875 1 91.38 13 ALA B N 1
ATOM 2458 C CA . ALA B 1 13 ? -4.91 30.016 26.094 1 91.38 13 ALA B CA 1
ATOM 2459 C C . ALA B 1 13 ? -5.316 31.438 26.5 1 91.38 13 ALA B C 1
ATOM 2461 O O . ALA B 1 13 ? -6.359 31.938 26.062 1 91.38 13 ALA B O 1
ATOM 2462 N N . ALA B 1 14 ? -4.516 32 27.297 1 93.06 14 ALA B N 1
ATOM 2463 C CA . ALA B 1 14 ? -4.789 33.375 27.734 1 93.06 14 ALA B CA 1
ATOM 2464 C C . ALA B 1 14 ? -4.723 34.344 26.562 1 93.06 14 ALA B C 1
ATOM 2466 O O . ALA B 1 14 ? -5.547 35.25 26.453 1 93.06 14 ALA B O 1
ATOM 2467 N N . LEU B 1 15 ? -3.686 34.156 25.734 1 94.06 15 LEU B N 1
ATOM 2468 C CA . LEU B 1 15 ? -3.535 35 24.562 1 94.06 15 LEU B CA 1
ATOM 2469 C C . LEU B 1 15 ? -4.715 34.844 23.609 1 94.06 15 LEU B C 1
ATOM 2471 O O . LEU B 1 15 ? -5.191 35.812 23.016 1 94.06 15 LEU B O 1
ATOM 2475 N N . ILE B 1 16 ? -5.188 33.625 23.438 1 94.12 16 ILE B N 1
ATOM 2476 C CA . ILE B 1 16 ? -6.328 33.344 22.578 1 94.12 16 ILE B CA 1
ATOM 2477 C C . ILE B 1 16 ? -7.578 34.031 23.141 1 94.12 16 ILE B C 1
ATOM 2479 O O . ILE B 1 16 ? -8.375 34.594 22.391 1 94.12 16 ILE B O 1
ATOM 2483 N N . GLU B 1 17 ? -7.77 33.969 24.422 1 91.81 17 GLU B N 1
ATOM 2484 C CA . GLU B 1 17 ? -8.891 34.625 25.078 1 91.81 17 GLU B CA 1
ATOM 2485 C C . GLU B 1 17 ? -8.828 36.156 24.844 1 91.81 17 GLU B C 1
ATOM 2487 O O . GLU B 1 17 ? -9.844 36.781 24.547 1 91.81 17 GLU B O 1
ATOM 2492 N N . ASP B 1 18 ? -7.68 36.688 25 1 92 18 ASP B N 1
ATOM 2493 C CA . ASP B 1 18 ? -7.484 38.094 24.781 1 92 18 ASP B CA 1
ATOM 2494 C C . ASP B 1 18 ? -7.824 38.5 23.359 1 92 18 ASP B C 1
ATOM 2496 O O . ASP B 1 18 ? -8.461 39.531 23.109 1 92 18 ASP B O 1
ATOM 2500 N N . LEU B 1 19 ? -7.266 37.688 22.469 1 93.81 19 LEU B N 1
ATOM 2501 C CA . LEU B 1 19 ? -7.539 37.938 21.047 1 93.81 19 LEU B CA 1
ATOM 2502 C C . LEU B 1 19 ? -9.039 37.875 20.766 1 93.81 19 LEU B C 1
ATOM 2504 O O . LEU B 1 19 ? -9.578 38.75 20.094 1 93.81 19 LEU B O 1
ATOM 2508 N N . SER B 1 20 ? -9.68 36.875 21.281 1 93.69 20 SER B N 1
ATOM 2509 C CA . SER B 1 20 ? -11.117 36.688 21.094 1 93.69 20 SER B CA 1
ATOM 2510 C C . SER B 1 20 ? -11.891 37.906 21.641 1 93.69 20 SER B C 1
ATOM 2512 O O . SER B 1 20 ? -12.82 38.375 20.984 1 93.69 20 SER B O 1
ATOM 2514 N N . LYS B 1 21 ? -11.562 38.344 22.766 1 90.56 21 LYS B N 1
ATOM 2515 C CA . LYS B 1 21 ? -12.211 39.5 23.391 1 90.56 21 LYS B CA 1
ATOM 2516 C C . LYS B 1 21 ? -12.016 40.781 22.562 1 90.56 21 LYS B C 1
ATOM 2518 O O . LYS B 1 21 ? -12.93 41.594 22.453 1 90.56 21 LYS B O 1
ATOM 2523 N N . SER B 1 22 ? -10.852 40.906 22.047 1 91.44 22 SER B N 1
ATOM 2524 C CA . SER B 1 22 ? -10.531 42.094 21.281 1 91.44 22 SER B CA 1
ATOM 2525 C C . SER B 1 22 ? -11.289 42.125 19.953 1 91.44 22 SER B C 1
ATOM 2527 O O . SER B 1 22 ? -11.594 43.219 19.438 1 91.44 22 SER B O 1
ATOM 2529 N N . LEU B 1 23 ? -11.5 41.031 19.328 1 88.75 23 LEU B N 1
ATOM 2530 C CA . LEU B 1 23 ? -12.125 40.938 18.016 1 88.75 23 LEU B CA 1
ATOM 2531 C C . LEU B 1 23 ? -13.648 41.062 18.141 1 88.75 23 LEU B C 1
ATOM 2533 O O . LEU B 1 23 ? -14.32 41.438 17.172 1 88.75 23 LEU B O 1
ATOM 2537 N N . HIS B 1 24 ? -14.336 40.406 18.875 1 75 24 HIS B N 1
ATOM 2538 C CA . HIS B 1 24 ? -15.789 40.5 18.953 1 75 24 HIS B CA 1
ATOM 2539 C C . HIS B 1 24 ? -16.219 41.281 20.203 1 75 24 HIS B C 1
ATOM 2541 O O . HIS B 1 24 ? -15.789 40.969 21.312 1 75 24 HIS B O 1
ATOM 2547 N N . THR B 1 25 ? -16.594 42.562 19.984 1 57.31 25 THR B N 1
ATOM 2548 C CA . THR B 1 25 ? -17.078 43.469 21.016 1 57.31 25 THR B CA 1
ATOM 2549 C C . THR B 1 25 ? -18.234 42.844 21.797 1 57.31 25 THR B C 1
ATOM 2551 O O . THR B 1 25 ? -18.531 43.281 22.922 1 57.31 25 THR B O 1
ATOM 2554 N N . ARG B 1 26 ? -19.141 42.031 21.172 1 53.31 26 ARG B N 1
ATOM 2555 C CA . ARG B 1 26 ? -20.359 41.688 21.875 1 53.31 26 ARG B CA 1
ATOM 2556 C C . ARG B 1 26 ? -20.422 40.188 22.125 1 53.31 26 ARG B C 1
ATOM 2558 O O . ARG B 1 26 ? -20.984 39.719 23.141 1 53.31 26 ARG B O 1
ATOM 2565 N N . SER B 1 27 ? -19.812 39.312 21.172 1 62.75 27 SER B N 1
ATOM 2566 C CA . SER B 1 27 ? -19.938 37.875 21.328 1 62.75 27 SER B CA 1
ATOM 2567 C C . SER B 1 27 ? -18.625 37.156 21.047 1 62.75 27 SER B C 1
ATOM 2569 O O . SER B 1 27 ? -17.641 37.781 20.641 1 62.75 27 SER B O 1
ATOM 2571 N N . GLU B 1 28 ? -18.5 35.906 21.469 1 81.25 28 GLU B N 1
ATOM 2572 C CA . GLU B 1 28 ? -17.312 35.062 21.281 1 81.25 28 GLU B CA 1
ATOM 2573 C C . GLU B 1 28 ? -16.969 34.938 19.812 1 81.25 28 GLU B C 1
ATOM 2575 O O . GLU B 1 28 ? -17.828 34.656 18.984 1 81.25 28 GLU B O 1
ATOM 2580 N N . PHE B 1 29 ? -15.742 35.344 19.516 1 90.31 29 PHE B N 1
ATOM 2581 C CA . PHE B 1 29 ? -15.273 35.375 18.141 1 90.31 29 PHE B CA 1
ATOM 2582 C C . PHE B 1 29 ? -15.195 33.938 17.594 1 90.31 29 PHE B C 1
ATOM 2584 O O . PHE B 1 29 ? -14.758 33.031 18.281 1 90.31 29 PHE B O 1
ATOM 2591 N N . GLN B 1 30 ? -15.766 33.844 16.406 1 91.94 30 GLN B N 1
ATOM 2592 C CA . GLN B 1 30 ? -15.742 32.562 15.711 1 91.94 30 GLN B CA 1
ATOM 2593 C C . GLN B 1 30 ? -15.047 32.656 14.359 1 91.94 30 GLN B C 1
ATOM 2595 O O . GLN B 1 30 ? -15.078 33.719 13.727 1 91.94 30 GLN B O 1
ATOM 2600 N N . THR B 1 31 ? -14.391 31.672 14.016 1 92.44 31 THR B N 1
ATOM 2601 C CA . THR B 1 31 ? -13.75 31.578 12.703 1 92.44 31 THR B CA 1
ATOM 2602 C C . THR B 1 31 ? -13.789 30.141 12.195 1 92.44 31 THR B C 1
ATOM 2604 O O . THR B 1 31 ? -14.305 29.25 12.875 1 92.44 31 THR B O 1
ATOM 2607 N N . ASN B 1 32 ? -13.367 29.969 10.945 1 92.38 32 ASN B N 1
ATOM 2608 C CA . ASN B 1 32 ? -13.383 28.594 10.445 1 92.38 32 ASN B CA 1
ATOM 2609 C C . ASN B 1 32 ? -12.32 27.734 11.125 1 92.38 32 ASN B C 1
ATOM 2611 O O . ASN B 1 32 ? -11.375 28.266 11.711 1 92.38 32 ASN B O 1
ATOM 2615 N N . SER B 1 33 ? -12.461 26.469 11.078 1 95 33 SER B N 1
ATOM 2616 C CA . SER B 1 33 ? -11.656 25.547 11.867 1 95 33 SER B CA 1
ATOM 2617 C C . SER B 1 33 ? -10.195 25.562 11.422 1 95 33 SER B C 1
ATOM 2619 O O . SER B 1 33 ? -9.305 25.234 12.203 1 95 33 SER B O 1
ATOM 2621 N N . VAL B 1 34 ? -9.898 25.953 10.203 1 94 34 VAL B N 1
ATOM 2622 C CA . VAL B 1 34 ? -8.523 25.984 9.711 1 94 34 VAL B CA 1
ATOM 2623 C C . VAL B 1 34 ? -7.781 27.156 10.344 1 94 34 VAL B C 1
ATOM 2625 O O . VAL B 1 34 ? -6.68 26.984 10.867 1 94 34 VAL B O 1
ATOM 2628 N N . ILE B 1 35 ? -8.375 28.297 10.289 1 95.06 35 ILE B N 1
ATOM 2629 C CA . ILE B 1 35 ? -7.773 29.484 10.906 1 95.06 35 ILE B CA 1
ATOM 2630 C C . ILE B 1 35 ? -7.652 29.266 12.414 1 95.06 35 ILE B C 1
ATOM 2632 O O . ILE B 1 35 ? -6.641 29.625 13.016 1 95.06 35 ILE B O 1
ATOM 2636 N N . TRP B 1 36 ? -8.703 28.688 12.953 1 95.62 36 TRP B N 1
ATOM 2637 C CA . TRP B 1 36 ? -8.688 28.312 14.359 1 95.62 36 TRP B CA 1
ATOM 2638 C C . TRP B 1 36 ? -7.48 27.438 14.68 1 95.62 36 TRP B C 1
ATOM 2640 O O . TRP B 1 36 ? -6.73 27.719 15.617 1 95.62 36 TRP B O 1
ATOM 2650 N N . ALA B 1 37 ? -7.281 26.422 13.922 1 95.12 37 ALA B N 1
ATOM 2651 C CA . ALA B 1 37 ? -6.152 25.516 14.117 1 95.12 37 ALA B CA 1
ATOM 2652 C C . ALA B 1 37 ? -4.824 26.25 13.953 1 95.12 37 ALA B C 1
ATOM 2654 O O . ALA B 1 37 ? -3.889 26.031 14.727 1 95.12 37 ALA B O 1
ATOM 2655 N N . CYS B 1 38 ? -4.746 27.109 13 1 95.81 38 CYS B N 1
ATOM 2656 C CA . CYS B 1 38 ? -3.531 27.891 12.773 1 95.81 38 CYS B CA 1
ATOM 2657 C C . CYS B 1 38 ? -3.193 28.734 13.992 1 95.81 38 CYS B C 1
ATOM 2659 O O . CYS B 1 38 ? -2.035 28.812 14.406 1 95.81 38 CYS B O 1
ATOM 2661 N N . LEU B 1 39 ? -4.145 29.344 14.531 1 95.44 39 LEU B N 1
ATOM 2662 C CA . LEU B 1 39 ? -3.922 30.203 15.68 1 95.44 39 LEU B CA 1
ATOM 2663 C C . LEU B 1 39 ? -3.445 29.391 16.875 1 95.44 39 LEU B C 1
ATOM 2665 O O . LEU B 1 39 ? -2.504 29.797 17.578 1 95.44 39 LEU B O 1
ATOM 2669 N N . TRP B 1 40 ? -4.012 28.281 17.062 1 94.88 40 TRP B N 1
ATOM 2670 C CA . TRP B 1 40 ? -3.664 27.438 18.219 1 94.88 40 TRP B CA 1
ATOM 2671 C C . TRP B 1 40 ? -2.293 26.797 18.031 1 94.88 40 TRP B C 1
ATOM 2673 O O . TRP B 1 40 ? -1.625 26.453 19 1 94.88 40 TRP B O 1
ATOM 2683 N N . LEU B 1 41 ? -1.895 26.625 16.781 1 94.81 41 LEU B N 1
ATOM 2684 C CA . LEU B 1 41 ? -0.618 25.969 16.531 1 94.81 41 LEU B CA 1
ATOM 2685 C C . LEU B 1 41 ? 0.455 27 16.172 1 94.81 41 LEU B C 1
ATOM 2687 O O . LEU B 1 41 ? 1.61 26.625 15.93 1 94.81 41 LEU B O 1
ATOM 2691 N N . SER B 1 42 ? 0.148 28.25 16.109 1 95.31 42 SER B N 1
ATOM 2692 C CA . SER B 1 42 ? 1.068 29.297 15.703 1 95.31 42 SER B CA 1
ATOM 2693 C C . SER B 1 42 ? 2.205 29.453 16.703 1 95.31 42 SER B C 1
ATOM 2695 O O . SER B 1 42 ? 2.135 28.922 17.812 1 95.31 42 SER B O 1
ATOM 2697 N N . ASP B 1 43 ? 3.283 30.125 16.281 1 93.69 43 ASP B N 1
ATOM 2698 C CA . ASP B 1 43 ? 4.312 30.516 17.25 1 93.69 43 ASP B CA 1
ATOM 2699 C C . ASP B 1 43 ? 3.744 31.469 18.297 1 93.69 43 ASP B C 1
ATOM 2701 O O . ASP B 1 43 ? 2.977 32.375 17.984 1 93.69 43 ASP B O 1
ATOM 2705 N N . ILE B 1 44 ? 4.137 31.25 19.484 1 92.81 44 ILE B N 1
ATOM 2706 C CA . ILE B 1 44 ? 3.561 32 20.609 1 92.81 44 ILE B CA 1
ATOM 2707 C C . ILE B 1 44 ? 3.84 33.5 20.422 1 92.81 44 ILE B C 1
ATOM 2709 O O . ILE B 1 44 ? 3.016 34.344 20.781 1 92.81 44 ILE B O 1
ATOM 2713 N N . GLU B 1 45 ? 4.988 33.812 19.875 1 91.75 45 GLU B N 1
ATOM 2714 C CA . GLU B 1 45 ? 5.348 35.219 19.656 1 91.75 45 GLU B CA 1
ATOM 2715 C C . GLU B 1 45 ? 4.426 35.875 18.625 1 91.75 45 GLU B C 1
ATOM 2717 O O . GLU B 1 45 ? 4.055 37.031 18.781 1 91.75 45 GLU B O 1
ATOM 2722 N N . SER B 1 46 ? 4.086 35.125 17.641 1 93.75 46 SER B N 1
ATOM 2723 C CA . SER B 1 46 ? 3.188 35.625 16.609 1 93.75 46 SER B CA 1
ATOM 2724 C C . SER B 1 46 ? 1.779 35.844 17.172 1 93.75 46 SER B C 1
ATOM 2726 O O . SER B 1 46 ? 1.126 36.844 16.859 1 93.75 46 SER B O 1
ATOM 2728 N N . LEU B 1 47 ? 1.326 34.938 17.969 1 94.25 47 LEU B N 1
ATOM 2729 C CA . LEU B 1 47 ? 0.014 35.031 18.594 1 94.25 47 LEU B CA 1
ATOM 2730 C C . LEU B 1 47 ? -0.048 36.25 19.531 1 94.25 47 LEU B C 1
ATOM 2732 O O . LEU B 1 47 ? -1.042 36.969 19.547 1 94.25 47 LEU B O 1
ATOM 2736 N N . ALA B 1 48 ? 1.001 36.406 20.297 1 94.12 48 ALA B N 1
ATOM 2737 C CA . ALA B 1 48 ? 1.083 37.531 21.203 1 94.12 48 ALA B CA 1
ATOM 2738 C C . ALA B 1 48 ? 1.043 38.875 20.438 1 94.12 48 ALA B C 1
ATOM 2740 O O . ALA B 1 48 ? 0.374 39.812 20.859 1 94.12 48 ALA B O 1
ATOM 2741 N N . GLY B 1 49 ? 1.813 38.875 19.359 1 93.06 49 GLY B N 1
ATOM 2742 C CA . GLY B 1 49 ? 1.795 40.062 18.516 1 93.06 49 GLY B CA 1
ATOM 2743 C C . GLY B 1 49 ? 0.421 40.375 17.953 1 93.06 49 GLY B C 1
ATOM 2744 O O . GLY B 1 49 ? -0.006 41.531 17.938 1 93.06 49 GLY B O 1
ATOM 2745 N N . MET B 1 50 ? -0.27 39.406 17.516 1 93.88 50 MET B N 1
ATOM 2746 C CA . MET B 1 50 ? -1.607 39.562 16.953 1 93.88 50 MET B CA 1
ATOM 2747 C C . MET B 1 50 ? -2.588 40.031 18.016 1 93.88 50 MET B C 1
ATOM 2749 O O . MET B 1 50 ? -3.398 40.938 17.766 1 93.88 50 MET B O 1
ATOM 2753 N N . ALA B 1 51 ? -2.541 39.406 19.172 1 93.75 51 ALA B N 1
ATOM 2754 C CA . ALA B 1 51 ? -3.424 39.812 20.266 1 93.75 51 ALA B CA 1
ATOM 2755 C C . ALA B 1 51 ? -3.188 41.25 20.688 1 93.75 51 ALA B C 1
ATOM 2757 O O . ALA B 1 51 ? -4.141 42 20.938 1 93.75 51 ALA B O 1
ATOM 2758 N N . SER B 1 52 ? -1.955 41.594 20.797 1 94.12 52 SER B N 1
ATOM 2759 C CA . SER B 1 52 ? -1.606 42.969 21.156 1 94.12 52 SER B CA 1
ATOM 2760 C C . SER B 1 52 ? -2.1 43.969 20.094 1 94.12 52 SER B C 1
ATOM 2762 O O . SER B 1 52 ? -2.629 45.031 20.438 1 94.12 52 SER B O 1
ATOM 2764 N N . TYR B 1 53 ? -1.881 43.625 18.875 1 91.25 53 TYR B N 1
ATOM 2765 C CA . TYR B 1 53 ? -2.303 44.469 17.781 1 91.25 53 TYR B CA 1
ATOM 2766 C C . TYR B 1 53 ? -3.82 44.594 17.734 1 91.25 53 TYR B C 1
ATOM 2768 O O . TYR B 1 53 ? -4.352 45.656 17.422 1 91.25 53 TYR B O 1
ATOM 2776 N N . ALA B 1 54 ? -4.539 43.562 18.062 1 92.12 54 ALA B N 1
ATOM 2777 C CA . ALA B 1 54 ? -6 43.531 18.016 1 92.12 54 ALA B CA 1
ATOM 2778 C C . ALA B 1 54 ? -6.598 44.469 19.047 1 92.12 54 ALA B C 1
ATOM 2780 O O . ALA B 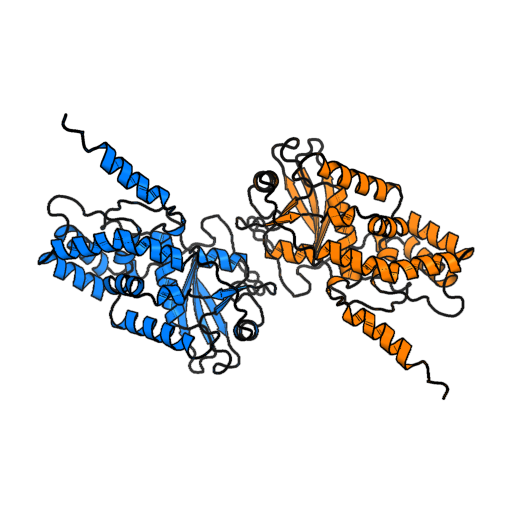1 54 ? -7.707 45 18.875 1 92.12 54 ALA B O 1
ATOM 2781 N N . LYS B 1 55 ? -5.895 44.75 20.109 1 90.19 55 LYS B N 1
ATOM 2782 C CA . LYS B 1 55 ? -6.371 45.656 21.141 1 90.19 55 LYS B CA 1
ATOM 2783 C C . LYS B 1 55 ? -6.492 47.062 20.609 1 90.19 55 LYS B C 1
ATOM 2785 O O . LYS B 1 55 ? -7.352 47.844 21.062 1 90.19 55 LYS B O 1
ATOM 2790 N N . HIS B 1 56 ? -5.676 47.375 19.625 1 89.94 56 HIS B N 1
ATOM 2791 C CA . HIS B 1 56 ? -5.648 48.719 19.109 1 89.94 56 HIS B CA 1
ATOM 2792 C C . HIS B 1 56 ? -6.324 48.812 17.75 1 89.94 56 HIS B C 1
ATOM 2794 O O . HIS B 1 56 ? -6.789 49.875 17.344 1 89.94 56 HIS B O 1
ATOM 2800 N N . SER B 1 57 ? -6.18 47.719 16.969 1 89.62 57 SER B N 1
ATOM 2801 C CA . SER B 1 57 ? -6.719 47.688 15.617 1 89.62 57 SER B CA 1
ATOM 2802 C C . SER B 1 57 ? -7.43 46.375 15.336 1 89.62 57 SER B C 1
ATOM 2804 O O . SER B 1 57 ? -6.984 45.594 14.492 1 89.62 57 SER B O 1
ATOM 2806 N N . ASP B 1 58 ? -8.578 46.219 15.922 1 87.75 58 ASP B N 1
ATOM 2807 C CA . ASP B 1 58 ? -9.32 44.969 15.82 1 87.75 58 ASP B CA 1
ATOM 2808 C C . ASP B 1 58 ? -9.82 44.75 14.391 1 87.75 58 ASP B C 1
ATOM 2810 O O . ASP B 1 58 ? -9.773 43.625 13.883 1 87.75 58 ASP B O 1
ATOM 2814 N N . GLU B 1 59 ? -10.164 45.812 13.703 1 87.19 59 GLU B N 1
ATOM 2815 C CA . GLU B 1 59 ? -10.711 45.719 12.359 1 87.19 59 GLU B CA 1
ATOM 2816 C C . GLU B 1 59 ? -9.672 45.125 11.391 1 87.19 59 GLU B C 1
ATOM 2818 O O . GLU B 1 59 ? -10.016 44.375 10.492 1 87.19 59 GLU B O 1
ATOM 2823 N N . VAL B 1 60 ? -8.461 45.531 11.625 1 86.81 60 VAL B N 1
ATOM 2824 C CA . VAL B 1 60 ? -7.387 45.094 10.734 1 86.81 60 VAL B CA 1
ATOM 2825 C C . VAL B 1 60 ? -7.152 43.594 10.922 1 86.81 60 VAL B C 1
ATOM 2827 O O . VAL B 1 60 ? -7.062 42.844 9.945 1 86.81 60 VAL B O 1
ATOM 2830 N N . VAL B 1 61 ? -7.066 43.188 12.148 1 89.75 61 VAL B N 1
ATOM 2831 C CA . VAL B 1 61 ? -6.824 41.781 12.453 1 89.75 61 VAL B CA 1
ATOM 2832 C C . VAL B 1 61 ? -7.988 40.938 11.953 1 89.75 61 VAL B C 1
ATOM 2834 O O . VAL B 1 61 ? -7.785 39.844 11.375 1 89.75 61 VAL B O 1
ATOM 2837 N N . LEU B 1 62 ? -9.195 41.469 12.156 1 89.5 62 LEU B N 1
ATOM 2838 C CA . LEU B 1 62 ? -10.391 40.75 11.68 1 89.5 62 LEU B CA 1
ATOM 2839 C C . LEU B 1 62 ? -10.352 40.594 10.164 1 89.5 62 LEU B C 1
ATOM 2841 O O . LEU B 1 62 ? -10.664 39.5 9.656 1 89.5 62 LEU B O 1
ATOM 2845 N N . SER B 1 63 ? -9.969 41.594 9.516 1 88.62 63 SER B N 1
ATOM 2846 C CA . SER B 1 63 ? -9.891 41.562 8.062 1 88.62 63 SER B CA 1
ATOM 2847 C C . SER B 1 63 ? -8.844 40.531 7.586 1 88.62 63 SER B C 1
ATOM 2849 O O . SER B 1 63 ? -9.07 39.812 6.617 1 88.62 63 SER B O 1
ATOM 2851 N N . LEU B 1 64 ? -7.738 40.531 8.281 1 89.38 64 LEU B N 1
ATOM 2852 C CA . LEU B 1 64 ? -6.664 39.594 7.93 1 89.38 64 LEU B CA 1
ATOM 2853 C C . LEU B 1 64 ? -7.105 38.156 8.109 1 89.38 64 LEU B C 1
ATOM 2855 O O . LEU B 1 64 ? -6.879 37.312 7.234 1 89.38 64 LEU B O 1
ATOM 2859 N N . LEU B 1 65 ? -7.75 37.875 9.188 1 91.19 65 LEU B N 1
ATOM 2860 C CA . LEU B 1 65 ? -8.195 36.5 9.484 1 91.19 65 LEU B CA 1
ATOM 2861 C C . LEU B 1 65 ? -9.297 36.094 8.516 1 91.19 65 LEU B C 1
ATOM 2863 O O . LEU B 1 65 ? -9.32 34.938 8.078 1 91.19 65 LEU B O 1
ATOM 2867 N N . GLU B 1 66 ? -10.133 36.969 8.188 1 87.56 66 GLU B N 1
ATOM 2868 C CA . GLU B 1 66 ? -11.195 36.656 7.234 1 87.56 66 GLU B CA 1
ATOM 2869 C C . GLU B 1 66 ? -10.633 36.406 5.84 1 87.56 66 GLU B C 1
ATOM 2871 O O . GLU B 1 66 ? -11.086 35.5 5.145 1 87.56 66 GLU B O 1
ATOM 2876 N N . ASP B 1 67 ? -9.703 37.25 5.5 1 87.81 67 ASP B N 1
ATOM 2877 C CA . ASP B 1 67 ? -9.062 37.094 4.203 1 87.81 67 ASP B CA 1
ATOM 2878 C C . ASP B 1 67 ? -8.406 35.719 4.09 1 87.81 67 ASP B C 1
ATOM 2880 O O . ASP B 1 67 ? -8.594 35 3.088 1 87.81 67 ASP B O 1
ATOM 2884 N N . GLN B 1 68 ? -7.746 35.312 5.102 1 89.44 68 GLN B N 1
ATOM 2885 C CA . GLN B 1 68 ? -7.07 34.031 5.082 1 89.44 68 GLN B CA 1
ATOM 2886 C C . GLN B 1 68 ? -8.07 32.875 5.234 1 89.44 68 GLN B C 1
ATOM 2888 O O . GLN B 1 68 ? -7.84 31.781 4.73 1 89.44 68 GLN B O 1
ATOM 2893 N N . GLY B 1 69 ? -9.109 33.156 5.918 1 86.69 69 GLY B N 1
ATOM 2894 C CA . GLY B 1 69 ? -10.164 32.156 6.016 1 86.69 69 GLY B CA 1
ATOM 2895 C C . GLY B 1 69 ? -10.688 31.703 4.668 1 86.69 69 GLY B C 1
ATOM 2896 O O . GLY B 1 69 ? -11.086 30.547 4.504 1 86.69 69 GLY B O 1
ATOM 2897 N N . VAL B 1 70 ? -10.578 32.5 3.707 1 81.88 70 VAL B N 1
ATOM 2898 C CA . VAL B 1 70 ? -11.109 32.219 2.377 1 81.88 70 VAL B CA 1
ATOM 2899 C C . VAL B 1 70 ? -9.984 31.75 1.464 1 81.88 70 VAL B C 1
ATOM 2901 O O . VAL B 1 70 ? -10.172 30.812 0.674 1 81.88 70 VAL B O 1
ATOM 2904 N N . ASN B 1 71 ? -8.82 32.281 1.669 1 84.81 71 ASN B N 1
ATOM 2905 C CA . ASN B 1 71 ? -7.785 32.094 0.654 1 84.81 71 ASN B CA 1
ATOM 2906 C C . ASN B 1 71 ? -6.816 30.984 1.034 1 84.81 71 ASN B C 1
ATOM 2908 O O . ASN B 1 71 ? -6.168 30.391 0.167 1 84.81 71 ASN B O 1
ATOM 2912 N N . PHE B 1 72 ? -6.719 30.719 2.268 1 88.44 72 PHE B N 1
ATOM 2913 C CA . PHE B 1 72 ? -5.68 29.797 2.711 1 88.44 72 PHE B CA 1
ATOM 2914 C C . PHE B 1 72 ? -6.105 28.344 2.48 1 88.44 72 PHE B C 1
ATOM 2916 O O . PHE B 1 72 ? -5.281 27.5 2.117 1 88.44 72 PHE B O 1
ATOM 2923 N N . LEU B 1 73 ? -7.387 28.094 2.658 1 86.19 73 LEU B N 1
ATOM 2924 C CA . LEU B 1 73 ? -7.891 26.719 2.592 1 86.19 73 LEU B CA 1
ATOM 2925 C C . LEU B 1 73 ? -7.633 26.109 1.219 1 86.19 73 LEU B C 1
ATOM 2927 O O . LEU B 1 73 ? -7.109 25 1.115 1 86.19 73 LEU B O 1
ATOM 2931 N N . PRO B 1 74 ? -7.914 26.828 0.156 1 83.62 74 PRO B N 1
ATOM 2932 C CA . PRO B 1 74 ? -7.625 26.266 -1.166 1 83.62 74 PRO B CA 1
ATOM 2933 C C . PRO B 1 74 ? -6.137 26 -1.383 1 83.62 74 PRO B C 1
ATOM 2935 O O . PRO B 1 74 ? -5.77 25.031 -2.051 1 83.62 74 PRO B O 1
ATOM 2938 N N . LEU B 1 75 ? -5.32 26.828 -0.866 1 84.25 75 LEU B N 1
ATOM 2939 C CA . LEU B 1 75 ? -3.879 26.656 -1.002 1 84.25 75 LEU B CA 1
ATOM 2940 C C . LEU B 1 75 ? -3.396 25.453 -0.211 1 84.25 75 LEU B C 1
ATOM 2942 O O . LEU B 1 75 ? -2.547 24.688 -0.685 1 84.25 75 LEU B O 1
ATOM 2946 N N . LEU B 1 76 ? -3.949 25.359 0.926 1 87 76 LEU B N 1
ATOM 2947 C CA . LEU B 1 76 ? -3.615 24.219 1.774 1 87 76 LEU B CA 1
ATOM 2948 C C . LEU B 1 76 ? -4.031 22.906 1.115 1 87 76 LEU B C 1
ATOM 2950 O O . LEU B 1 76 ? -3.283 21.922 1.145 1 87 76 LEU B O 1
ATOM 2954 N N . LYS B 1 77 ? -5.137 22.875 0.523 1 83.19 77 LYS B N 1
ATOM 2955 C CA . LYS B 1 77 ? -5.621 21.703 -0.189 1 83.19 77 LYS B CA 1
ATOM 2956 C C . LYS B 1 77 ? -4.727 21.359 -1.381 1 83.19 77 LYS B C 1
ATOM 2958 O O . LYS B 1 77 ? -4.418 20.203 -1.627 1 83.19 77 LYS B O 1
ATOM 2963 N N . ALA B 1 78 ? -4.402 22.359 -2.033 1 79.75 78 ALA B N 1
ATOM 2964 C CA . ALA B 1 78 ? -3.52 22.172 -3.182 1 79.75 78 ALA B CA 1
ATOM 2965 C C . ALA B 1 78 ? -2.174 21.594 -2.75 1 79.75 78 ALA B C 1
ATOM 2967 O O . ALA B 1 78 ? -1.592 20.766 -3.455 1 79.75 78 ALA B O 1
ATOM 2968 N N . CYS B 1 79 ? -1.754 22.016 -1.693 1 78.25 79 CYS B N 1
ATOM 2969 C CA . CYS B 1 79 ? -0.473 21.562 -1.167 1 78.25 79 CYS B CA 1
ATOM 2970 C C . CYS B 1 79 ? -0.552 20.094 -0.744 1 78.25 79 CYS B C 1
ATOM 2972 O O . CYS B 1 79 ? 0.39 19.328 -0.96 1 78.25 79 CYS B O 1
ATOM 2974 N N . LYS B 1 80 ? -1.63 19.703 -0.286 1 74.19 80 LYS B N 1
ATOM 2975 C CA . LYS B 1 80 ? -1.745 18.359 0.293 1 74.19 80 LYS B CA 1
ATOM 2976 C C . LYS B 1 80 ? -2.189 17.344 -0.754 1 74.19 80 LYS B C 1
ATOM 2978 O O . LYS B 1 80 ? -1.794 16.188 -0.703 1 74.19 80 LYS B O 1
ATOM 2983 N N . PHE B 1 81 ? -2.969 17.703 -1.705 1 63.59 81 PHE B N 1
ATOM 2984 C CA . PHE B 1 81 ? -3.598 16.734 -2.59 1 63.59 81 PHE B CA 1
ATOM 2985 C C . PHE B 1 81 ? -3.043 16.859 -4.004 1 63.59 81 PHE B C 1
ATOM 2987 O O . PHE B 1 81 ? -3.666 16.391 -4.961 1 63.59 81 PHE B O 1
ATOM 2994 N N . HIS B 1 82 ? -1.91 17.453 -3.979 1 59 82 HIS B N 1
ATOM 2995 C CA . HIS B 1 82 ? -1.274 17.547 -5.285 1 59 82 HIS B CA 1
ATOM 2996 C C . HIS B 1 82 ? -0.862 16.172 -5.809 1 59 82 HIS B C 1
ATOM 2998 O O . HIS B 1 82 ? -0.38 15.336 -5.043 1 59 82 HIS B O 1
ATOM 3004 N N . SER B 1 83 ? -1.422 15.836 -7.035 1 53.44 83 SER B N 1
ATOM 3005 C CA . SER B 1 83 ? -0.988 14.625 -7.727 1 53.44 83 SER B CA 1
ATOM 3006 C C . SER B 1 83 ? 0.489 14.703 -8.102 1 53.44 83 SER B C 1
ATOM 3008 O O . SER B 1 83 ? 0.941 15.703 -8.664 1 53.44 83 SER B O 1
ATOM 3010 N N . TRP B 1 84 ? 1.231 14.117 -7.383 1 52.31 84 TRP B N 1
ATOM 3011 C CA . TRP B 1 84 ? 2.668 14.227 -7.605 1 52.31 84 TRP B CA 1
ATOM 3012 C C . TRP B 1 84 ? 3.115 13.328 -8.75 1 52.31 84 TRP B C 1
ATOM 3014 O O . TRP B 1 84 ? 2.598 12.219 -8.914 1 52.31 84 TRP B O 1
ATOM 3024 N N . THR B 1 85 ? 3.473 14.008 -9.836 1 46.66 85 THR B N 1
ATOM 3025 C CA . THR B 1 85 ? 4.203 13.219 -10.82 1 46.66 85 THR B CA 1
ATOM 3026 C C . THR B 1 85 ? 5.441 12.578 -10.188 1 46.66 85 THR B C 1
ATOM 3028 O O . THR B 1 85 ? 6.203 13.25 -9.492 1 46.66 85 THR B O 1
ATOM 3031 N N . ILE B 1 86 ? 5.387 11.359 -10.008 1 48.19 86 ILE B N 1
ATOM 3032 C CA . ILE B 1 86 ? 6.434 10.484 -9.484 1 48.19 86 ILE B CA 1
ATOM 3033 C C . ILE B 1 86 ? 7.75 10.773 -10.203 1 48.19 86 ILE B C 1
ATOM 3035 O O . ILE B 1 86 ? 7.891 10.484 -11.391 1 48.19 86 ILE B O 1
ATOM 3039 N N . GLU B 1 87 ? 8.234 12.07 -10.094 1 49.56 87 GLU B N 1
ATOM 3040 C CA . GLU B 1 87 ? 9.602 12.086 -10.594 1 49.56 87 GLU B CA 1
ATOM 3041 C C . GLU B 1 87 ? 10.531 11.258 -9.703 1 49.56 87 GLU B C 1
ATOM 3043 O O . GLU B 1 87 ? 10.391 11.273 -8.477 1 49.56 87 GLU B O 1
ATOM 3048 N N . TYR B 1 88 ? 10.922 10.133 -10.227 1 54 88 TYR B N 1
ATOM 3049 C CA . TYR B 1 88 ? 11.773 9.141 -9.586 1 54 88 TYR B CA 1
ATOM 3050 C C . TYR B 1 88 ? 13.148 9.711 -9.281 1 54 88 TYR B C 1
ATOM 3052 O O . TYR B 1 88 ? 14.047 9.68 -10.133 1 54 88 TYR B O 1
ATOM 3060 N N . PRO B 1 89 ? 13.148 10.68 -8.164 1 62.84 89 PRO B N 1
ATOM 3061 C CA . PRO B 1 89 ? 14.562 10.891 -7.859 1 62.84 89 PRO B CA 1
ATOM 3062 C C . PRO B 1 89 ? 15.281 9.602 -7.461 1 62.84 89 PRO B C 1
ATOM 3064 O O . PRO B 1 89 ? 14.961 9.016 -6.422 1 62.84 89 PRO B O 1
ATOM 3067 N N . LEU B 1 90 ? 15.922 8.984 -8.367 1 73.44 90 LEU B N 1
ATOM 3068 C CA . LEU B 1 90 ? 16.688 7.754 -8.195 1 73.44 90 LEU B CA 1
ATOM 3069 C C . LEU B 1 90 ? 17.516 7.801 -6.91 1 73.44 90 LEU B C 1
ATOM 3071 O O . LEU B 1 90 ? 17.641 6.789 -6.211 1 73.44 90 LEU B O 1
ATOM 3075 N N . ARG B 1 91 ? 17.797 9.023 -6.469 1 86.38 91 ARG B N 1
ATOM 3076 C CA . ARG B 1 91 ? 18.703 9.156 -5.32 1 86.38 91 ARG B CA 1
ATOM 3077 C C . ARG B 1 91 ? 17.953 8.875 -4.016 1 86.38 91 ARG B C 1
ATOM 3079 O O . ARG B 1 91 ? 18.516 8.297 -3.086 1 86.38 91 ARG B O 1
ATOM 3086 N N . CYS B 1 92 ? 16.734 9.258 -3.963 1 90.88 92 CYS B N 1
ATOM 3087 C CA . CYS B 1 92 ? 15.953 9 -2.766 1 90.88 92 CYS B CA 1
ATOM 3088 C C . CYS B 1 92 ? 15.695 7.508 -2.596 1 90.88 92 CYS B C 1
ATOM 3090 O O . CYS B 1 92 ? 15.766 6.984 -1.482 1 90.88 92 CYS B O 1
ATOM 3092 N N . GLY B 1 93 ? 15.391 6.945 -3.73 1 91.75 93 GLY B N 1
ATOM 3093 C CA . GLY B 1 93 ? 15.227 5.5 -3.695 1 91.75 93 GLY B CA 1
ATOM 3094 C C . GLY B 1 93 ? 16.469 4.773 -3.209 1 91.75 93 GLY B C 1
ATOM 3095 O O . GLY B 1 93 ? 16.375 3.865 -2.381 1 91.75 93 GLY B O 1
ATOM 3096 N N . GLN B 1 94 ? 17.578 5.242 -3.68 1 92.75 94 GLN B N 1
ATOM 3097 C CA . GLN B 1 94 ? 18.859 4.648 -3.285 1 92.75 94 GLN B CA 1
ATOM 3098 C C . GLN B 1 94 ? 19.156 4.91 -1.811 1 92.75 94 GLN B C 1
ATOM 3100 O O . GLN B 1 94 ? 19.578 4.004 -1.088 1 92.75 94 GLN B O 1
ATOM 3105 N N . ARG B 1 95 ? 18.906 6.129 -1.394 1 94.75 95 ARG B N 1
ATOM 3106 C CA . ARG B 1 95 ? 19.141 6.484 0.003 1 94.75 95 ARG B CA 1
ATOM 3107 C C . ARG B 1 95 ? 18.359 5.566 0.937 1 94.75 95 ARG B C 1
ATOM 3109 O O . ARG B 1 95 ? 18.922 5.031 1.897 1 94.75 95 ARG B O 1
ATOM 3116 N N . ASP B 1 96 ? 17.094 5.367 0.557 1 95.38 96 ASP B N 1
ATOM 3117 C CA . ASP B 1 96 ? 16.188 4.625 1.421 1 95.38 96 ASP B CA 1
ATOM 3118 C C . ASP B 1 96 ? 16.188 3.139 1.067 1 95.38 96 ASP B C 1
ATOM 3120 O O . ASP B 1 96 ? 15.398 2.365 1.616 1 95.38 96 ASP B O 1
ATOM 3124 N N . LYS B 1 97 ? 17.031 2.74 0.101 1 94.25 97 LYS B N 1
ATOM 3125 C CA . LYS B 1 97 ? 17.156 1.357 -0.352 1 94.25 97 LYS B CA 1
ATOM 3126 C C . LYS B 1 97 ? 15.805 0.815 -0.821 1 94.25 97 LYS B C 1
ATOM 3128 O O . LYS B 1 97 ? 15.469 -0.341 -0.555 1 94.25 97 LYS B O 1
ATOM 3133 N N . TYR B 1 98 ? 15.023 1.705 -1.307 1 92.31 98 TYR B N 1
ATOM 3134 C CA . TYR B 1 98 ? 13.719 1.39 -1.876 1 92.31 98 TYR B CA 1
ATOM 3135 C C . TYR B 1 98 ? 12.836 0.69 -0.854 1 92.31 98 TYR B C 1
ATOM 3137 O O . TYR B 1 98 ? 12.195 -0.319 -1.163 1 92.31 98 TYR B O 1
ATOM 3145 N N . THR B 1 99 ? 12.93 1.194 0.314 1 95.56 99 THR B N 1
ATOM 3146 C CA . THR B 1 99 ? 12.148 0.708 1.443 1 95.56 99 THR B CA 1
ATOM 3147 C C . THR B 1 99 ? 11.336 1.842 2.064 1 95.56 99 THR B C 1
ATOM 3149 O O . THR B 1 99 ? 11.805 2.979 2.143 1 95.56 99 THR B O 1
ATOM 3152 N N . CYS B 1 100 ? 10.125 1.519 2.412 1 96.75 100 CYS B N 1
ATOM 3153 C CA . CYS B 1 100 ? 9.336 2.496 3.15 1 96.75 100 CYS B CA 1
ATOM 3154 C C . CYS B 1 100 ? 10.008 2.863 4.465 1 96.75 100 CYS B C 1
ATOM 3156 O O . CYS B 1 100 ? 10.156 2.018 5.348 1 96.75 100 CYS B O 1
ATOM 3158 N N . VAL B 1 101 ? 10.312 4.078 4.656 1 97.56 101 VAL B N 1
ATOM 3159 C CA . VAL B 1 101 ? 11.141 4.484 5.789 1 97.56 101 VAL B CA 1
ATOM 3160 C C . VAL B 1 101 ? 10.312 4.434 7.07 1 97.56 101 VAL B C 1
ATOM 3162 O O . VAL B 1 101 ? 10.859 4.469 8.172 1 97.56 101 VAL B O 1
ATOM 3165 N N . ILE B 1 102 ? 8.992 4.359 6.984 1 98 102 ILE B N 1
ATOM 3166 C CA . ILE B 1 102 ? 8.125 4.328 8.156 1 98 102 ILE B CA 1
ATOM 3167 C C . ILE B 1 102 ? 7.914 2.885 8.609 1 98 102 ILE B C 1
ATOM 3169 O O . ILE B 1 102 ? 8.148 2.549 9.773 1 98 102 ILE B O 1
ATOM 3173 N N . THR B 1 103 ? 7.578 2.01 7.695 1 97.5 103 THR B N 1
ATOM 3174 C CA . THR B 1 103 ? 7.16 0.663 8.062 1 97.5 103 THR B CA 1
ATOM 3175 C C . THR B 1 103 ? 8.281 -0.341 7.809 1 97.5 103 THR B C 1
ATOM 3177 O O . THR B 1 103 ? 8.242 -1.466 8.305 1 97.5 103 THR B O 1
ATOM 3180 N N . GLY B 1 104 ? 9.234 0.002 6.93 1 96.5 104 GLY B N 1
ATOM 3181 C CA . GLY B 1 104 ? 10.289 -0.933 6.582 1 96.5 104 GLY B CA 1
ATOM 3182 C C . GLY B 1 104 ? 9.898 -1.897 5.48 1 96.5 104 GLY B C 1
ATOM 3183 O O . GLY B 1 104 ? 10.664 -2.799 5.133 1 96.5 104 GLY B O 1
ATOM 3184 N N . VAL B 1 105 ? 8.711 -1.715 4.953 1 94.38 105 VAL B N 1
ATOM 3185 C CA . VAL B 1 105 ? 8.234 -2.578 3.877 1 94.38 105 VAL B CA 1
ATOM 3186 C C . VAL B 1 105 ? 9.031 -2.299 2.602 1 94.38 105 VAL B C 1
ATOM 3188 O O . VAL B 1 105 ? 9.305 -1.142 2.277 1 94.38 105 VAL B O 1
ATOM 3191 N N . LYS B 1 106 ? 9.359 -3.332 1.903 1 90.81 106 LYS B N 1
ATOM 3192 C CA . LYS B 1 106 ? 10.18 -3.205 0.705 1 90.81 106 LYS B CA 1
ATOM 3193 C C . LYS B 1 106 ? 9.32 -2.959 -0.531 1 90.81 106 LYS B C 1
ATOM 3195 O O . LYS B 1 106 ? 8.109 -2.768 -0.42 1 90.81 106 LYS B O 1
ATOM 3200 N N . GLU B 1 107 ? 9.891 -2.799 -1.667 1 87.19 107 GLU B N 1
ATOM 3201 C CA . GLU B 1 107 ? 9.242 -2.457 -2.928 1 87.19 107 GLU B CA 1
ATOM 3202 C C . GLU B 1 107 ? 7.965 -3.268 -3.127 1 87.19 107 GLU B C 1
ATOM 3204 O O . GLU B 1 107 ? 7.871 -4.41 -2.678 1 87.19 107 GLU B O 1
ATOM 3209 N N . PRO B 1 108 ? 7.043 -2.689 -3.693 1 87.12 108 PRO B N 1
ATOM 3210 C CA . PRO B 1 108 ? 7.047 -1.394 -4.379 1 87.12 108 PRO B CA 1
ATOM 3211 C C . PRO B 1 108 ? 6.824 -0.221 -3.426 1 87.12 108 PRO B C 1
ATOM 3213 O O . PRO B 1 108 ? 6.035 -0.328 -2.482 1 87.12 108 PRO B O 1
ATOM 3216 N N . VAL B 1 109 ? 7.586 0.816 -3.643 1 89.75 109 VAL B N 1
ATOM 3217 C CA . VAL B 1 109 ? 7.469 2.035 -2.848 1 89.75 109 VAL B CA 1
ATOM 3218 C C . VAL B 1 109 ? 7.277 3.236 -3.771 1 89.75 109 VAL B C 1
ATOM 3220 O O . VAL B 1 109 ? 7.547 3.154 -4.973 1 89.75 109 VAL B O 1
ATOM 3223 N N . GLN B 1 110 ? 6.73 4.25 -3.176 1 86.88 110 GLN B N 1
ATOM 3224 C CA . GLN B 1 110 ? 6.562 5.535 -3.848 1 86.88 110 GLN B CA 1
ATOM 3225 C C . GLN B 1 110 ? 7.539 6.57 -3.301 1 86.88 110 GLN B C 1
ATOM 3227 O O . GLN B 1 110 ? 7.723 6.676 -2.086 1 86.88 110 GLN B O 1
ATOM 3232 N N . ILE B 1 111 ? 8.211 7.164 -4.266 1 89.44 111 ILE B N 1
ATOM 3233 C CA . ILE B 1 111 ? 9.008 8.32 -3.859 1 89.44 111 ILE B CA 1
ATOM 3234 C C . ILE B 1 111 ? 8.094 9.523 -3.645 1 89.44 111 ILE B C 1
ATOM 3236 O O . ILE B 1 111 ? 7.578 10.094 -4.605 1 89.44 111 ILE B O 1
ATOM 3240 N N . SER B 1 112 ? 7.918 9.844 -2.41 1 88.94 112 SER B N 1
ATOM 3241 C CA . SER B 1 112 ? 6.922 10.836 -2.014 1 88.94 112 SER B CA 1
ATOM 3242 C C . SER B 1 112 ? 7.578 12.148 -1.617 1 88.94 112 SER B C 1
ATOM 3244 O O . SER B 1 112 ? 8.469 12.18 -0.762 1 88.94 112 SER B O 1
ATOM 3246 N N . PRO B 1 113 ? 7.098 13.18 -2.203 1 89.44 113 PRO B N 1
ATOM 3247 C CA . PRO B 1 113 ? 7.613 14.469 -1.738 1 89.44 113 PRO B CA 1
ATOM 3248 C C . PRO B 1 113 ? 7.078 14.859 -0.36 1 89.44 113 PRO B C 1
ATOM 3250 O O . PRO B 1 113 ? 5.922 14.57 -0.039 1 89.44 113 PRO B O 1
ATOM 3253 N N . ILE B 1 114 ? 7.93 15.484 0.351 1 91.44 114 ILE B N 1
ATOM 3254 C CA . ILE B 1 114 ? 7.488 16.047 1.621 1 91.44 114 ILE B CA 1
ATOM 3255 C C . ILE B 1 114 ? 6.492 17.172 1.365 1 91.44 114 ILE B C 1
ATOM 3257 O O . ILE B 1 114 ? 5.41 17.203 1.953 1 91.44 114 ILE B O 1
ATOM 3261 N N . HIS B 1 115 ? 6.895 18.047 0.398 1 88.81 115 HIS B N 1
ATOM 3262 C CA . HIS B 1 115 ? 6.023 19.141 -0.016 1 88.81 115 HIS B CA 1
ATOM 3263 C C . HIS B 1 115 ? 6.008 19.297 -1.533 1 88.81 115 HIS B C 1
ATOM 3265 O O . HIS B 1 115 ? 7.023 19.047 -2.195 1 88.81 115 HIS B O 1
ATOM 3271 N N . PRO B 1 116 ? 4.801 19.609 -1.968 1 84.38 116 PRO B N 1
ATOM 3272 C CA . PRO B 1 116 ? 4.801 20.094 -3.352 1 84.38 116 PRO B CA 1
ATOM 3273 C C . PRO B 1 116 ? 5.379 21.5 -3.49 1 84.38 116 PRO B C 1
ATOM 3275 O O . PRO B 1 116 ? 4.641 22.484 -3.395 1 84.38 116 PRO B O 1
ATOM 3278 N N . LEU B 1 117 ? 6.566 21.641 -3.811 1 80.44 117 LEU B N 1
ATOM 3279 C CA . LEU B 1 117 ? 7.332 22.891 -3.703 1 80.44 117 LEU B CA 1
ATOM 3280 C C . LEU B 1 117 ? 6.777 23.953 -4.645 1 80.44 117 LEU B C 1
ATOM 3282 O O . LEU B 1 117 ? 6.758 25.141 -4.305 1 80.44 117 LEU B O 1
ATOM 3286 N N . PRO B 1 118 ? 6.238 23.516 -5.777 1 77.69 118 PRO B N 1
ATOM 3287 C CA . PRO B 1 118 ? 5.668 24.562 -6.633 1 77.69 118 PRO B CA 1
ATOM 3288 C C . PRO B 1 118 ? 4.516 25.312 -5.965 1 77.69 118 PRO B C 1
ATOM 3290 O O . PRO B 1 118 ? 4.309 26.5 -6.227 1 77.69 118 PRO B O 1
ATOM 3293 N N . ILE B 1 119 ? 3.879 24.703 -5.109 1 80.94 119 ILE B N 1
ATOM 3294 C CA . ILE B 1 119 ? 2.768 25.328 -4.395 1 80.94 119 ILE B CA 1
ATOM 3295 C C . ILE B 1 119 ? 3.293 26.078 -3.172 1 80.94 119 ILE B C 1
ATOM 3297 O O . ILE B 1 119 ? 2.883 27.203 -2.906 1 80.94 119 ILE B O 1
ATOM 3301 N N . CYS B 1 120 ? 4.285 25.516 -2.561 1 84.31 120 CYS B N 1
ATOM 3302 C CA . CYS B 1 120 ? 4.789 26.062 -1.305 1 84.31 120 CYS B CA 1
ATOM 3303 C C . CYS B 1 120 ? 5.59 27.344 -1.542 1 84.31 120 CYS B C 1
ATOM 3305 O O . CYS B 1 120 ? 5.809 28.125 -0.615 1 84.31 120 CYS B O 1
ATOM 3307 N N . ARG B 1 121 ? 5.922 27.562 -2.795 1 86.75 121 ARG B N 1
ATOM 3308 C CA . ARG B 1 121 ? 6.727 28.734 -3.084 1 86.75 121 ARG B CA 1
ATOM 3309 C C . ARG B 1 121 ? 5.848 29.922 -3.459 1 86.75 121 ARG B C 1
ATOM 3311 O O . ARG B 1 121 ? 6.32 31.062 -3.529 1 86.75 121 ARG B O 1
ATOM 3318 N N . GLN B 1 122 ? 4.652 29.641 -3.586 1 87.25 122 GLN B N 1
ATOM 3319 C CA . GLN B 1 122 ? 3.756 30.719 -3.998 1 87.25 122 GLN B CA 1
ATOM 3320 C C . GLN B 1 122 ? 3.623 31.781 -2.908 1 87.25 122 GLN B C 1
ATOM 3322 O O . GLN B 1 122 ? 3.48 31.453 -1.729 1 87.25 122 GLN B O 1
ATOM 3327 N N . GLU B 1 123 ? 3.58 33 -3.336 1 89.31 123 GLU B N 1
ATOM 3328 C CA . GLU B 1 123 ? 3.572 34.125 -2.41 1 89.31 123 GLU B CA 1
ATOM 3329 C C . GLU B 1 123 ? 2.32 34.094 -1.536 1 89.31 123 GLU B C 1
ATOM 3331 O O . GLU B 1 123 ? 2.396 34.344 -0.33 1 89.31 123 GLU B O 1
ATOM 3336 N N . PRO B 1 124 ? 1.173 33.844 -2.109 1 89.06 124 PRO B N 1
ATOM 3337 C CA . PRO B 1 124 ? -0.013 33.844 -1.249 1 89.06 124 PRO B CA 1
ATOM 3338 C C . PRO B 1 124 ? 0.073 32.781 -0.152 1 89.06 124 PRO B C 1
ATOM 3340 O O . PRO B 1 124 ? -0.432 32.969 0.954 1 89.06 124 PRO B O 1
ATOM 3343 N N . PHE B 1 125 ? 0.702 31.75 -0.46 1 91.06 125 PHE B N 1
ATOM 3344 C CA . PHE B 1 125 ? 0.858 30.688 0.519 1 91.06 125 PHE B CA 1
ATOM 3345 C C . PHE B 1 125 ? 1.785 31.125 1.648 1 91.06 125 PHE B C 1
ATOM 3347 O O . PHE B 1 125 ? 1.449 30.969 2.826 1 91.06 125 PHE B O 1
ATOM 3354 N N . LEU B 1 126 ? 2.865 31.625 1.275 1 91.44 126 LEU B N 1
ATOM 3355 C CA . LEU B 1 126 ? 3.855 32.062 2.25 1 91.44 126 LEU B CA 1
ATOM 3356 C C . LEU B 1 126 ? 3.318 33.219 3.082 1 91.44 126 LEU B C 1
ATOM 3358 O O . LEU B 1 126 ? 3.623 33.344 4.273 1 91.44 126 LEU B O 1
ATOM 3362 N N . LYS B 1 127 ? 2.574 34.031 2.463 1 90.12 127 LYS B N 1
ATOM 3363 C CA . LYS B 1 127 ? 1.951 35.156 3.172 1 90.12 127 LYS B CA 1
ATOM 3364 C C . LYS B 1 127 ? 0.973 34.656 4.23 1 90.12 127 LYS B C 1
ATOM 3366 O O . LYS B 1 127 ? 0.925 35.188 5.34 1 90.12 127 LYS B O 1
ATOM 3371 N N . ALA B 1 128 ? 0.24 33.719 3.875 1 91.94 128 ALA B N 1
ATOM 3372 C CA . ALA B 1 128 ? -0.688 33.125 4.84 1 91.94 128 ALA B CA 1
ATOM 3373 C C . ALA B 1 128 ? 0.057 32.562 6.047 1 91.94 128 ALA B C 1
ATOM 3375 O O . ALA B 1 128 ? -0.352 32.781 7.188 1 91.94 128 ALA B O 1
ATOM 3376 N N . LEU B 1 129 ? 1.143 31.922 5.773 1 94.62 129 LEU B N 1
ATOM 3377 C CA . LEU B 1 129 ? 1.928 31.328 6.852 1 94.62 129 LEU B CA 1
ATOM 3378 C C . LEU B 1 129 ? 2.537 32.406 7.738 1 94.62 129 LEU B C 1
ATOM 3380 O O . LEU B 1 129 ? 2.689 32.219 8.945 1 94.62 129 LEU B O 1
ATOM 3384 N N . SER B 1 130 ? 2.836 33.531 7.176 1 94.06 130 SER B N 1
ATOM 3385 C CA . SER B 1 130 ? 3.52 34.594 7.887 1 94.06 130 SER B CA 1
ATOM 3386 C C . SER B 1 130 ? 2.619 35.219 8.945 1 94.06 130 SER B C 1
ATOM 3388 O O . SER B 1 130 ? 3.102 35.875 9.867 1 94.06 130 SER B O 1
ATOM 3390 N N . LEU B 1 131 ? 1.38 35.031 8.82 1 93.19 131 LEU B N 1
ATOM 3391 C CA . LEU B 1 131 ? 0.437 35.531 9.812 1 93.19 131 LEU B CA 1
ATOM 3392 C C . LEU B 1 131 ? 0.544 34.75 11.117 1 93.19 131 LEU B C 1
ATOM 3394 O O . LEU B 1 131 ? 0.281 35.312 12.195 1 93.19 131 LEU B O 1
ATOM 3398 N N . PHE B 1 132 ? 0.963 33.531 11.031 1 96.19 132 PHE B N 1
ATOM 3399 C CA . PHE B 1 132 ? 0.826 32.656 12.188 1 96.19 132 PHE B CA 1
ATOM 3400 C C . PHE B 1 132 ? 2.193 32.219 12.711 1 96.19 132 PHE B C 1
ATOM 3402 O O . PHE B 1 132 ? 2.33 31.828 13.875 1 96.19 132 PHE B O 1
ATOM 3409 N N . TRP B 1 133 ? 3.17 32.219 11.906 1 96.5 133 TRP B N 1
ATOM 3410 C CA . TRP B 1 133 ? 4.492 31.766 12.32 1 96.5 133 TRP B CA 1
ATOM 3411 C C . TRP B 1 133 ? 5.523 32.875 12.172 1 96.5 133 TRP B C 1
ATOM 3413 O O . TRP B 1 133 ? 5.391 33.75 11.305 1 96.5 133 TRP B O 1
ATOM 3423 N N . SER B 1 134 ? 6.562 32.812 12.977 1 95.31 134 SER B N 1
ATOM 3424 C CA . SER B 1 134 ? 7.539 33.875 13.117 1 95.31 134 SER B CA 1
ATOM 3425 C C . SER B 1 134 ? 8.344 34.062 11.836 1 95.31 134 SER B C 1
ATOM 3427 O O . SER B 1 134 ? 8.414 33.156 11 1 95.31 134 SER B O 1
ATOM 3429 N N . LYS B 1 135 ? 8.969 35.188 11.797 1 94.62 135 LYS B N 1
ATOM 3430 C CA . LYS B 1 135 ? 9.844 35.5 10.664 1 94.62 135 LYS B CA 1
ATOM 3431 C C . LYS B 1 135 ? 11 34.5 10.594 1 94.62 135 LYS B C 1
ATOM 3433 O O . LYS B 1 135 ? 11.43 34.125 9.508 1 94.62 135 LYS B O 1
ATOM 3438 N N . LYS B 1 136 ? 11.438 34.156 11.727 1 95.06 136 LYS B N 1
ATOM 3439 C CA . LYS B 1 136 ? 12.547 33.188 11.789 1 95.06 136 LYS B CA 1
ATOM 3440 C C . LYS B 1 136 ? 12.133 31.844 11.211 1 95.06 136 LYS B C 1
ATOM 3442 O O . LYS B 1 136 ? 12.852 31.281 10.375 1 95.06 136 LYS B O 1
ATOM 3447 N N . THR B 1 137 ? 11 31.359 11.641 1 94.75 137 THR B N 1
ATOM 3448 C CA . THR B 1 137 ? 10.469 30.078 11.156 1 94.75 137 THR B CA 1
ATOM 3449 C C . THR B 1 137 ? 10.242 30.141 9.648 1 94.75 137 THR B C 1
ATOM 3451 O O . THR B 1 137 ? 10.664 29.234 8.922 1 94.75 137 THR B O 1
ATOM 3454 N N . LEU B 1 138 ? 9.672 31.156 9.188 1 95.38 138 LEU B N 1
ATOM 3455 C CA . LEU B 1 138 ? 9.359 31.297 7.773 1 95.38 138 LEU B CA 1
ATOM 3456 C C . LEU B 1 138 ? 10.633 31.391 6.941 1 95.38 138 LEU B C 1
ATOM 3458 O O . LEU B 1 138 ? 10.703 30.844 5.84 1 95.38 138 LEU B O 1
ATOM 3462 N N . ALA B 1 139 ? 11.562 32.125 7.477 1 95.81 139 ALA B N 1
ATOM 3463 C CA . ALA B 1 139 ? 12.828 32.281 6.766 1 95.81 139 ALA B CA 1
ATOM 3464 C C . ALA B 1 139 ? 13.508 30.922 6.59 1 95.81 139 ALA B C 1
ATOM 3466 O O . ALA B 1 139 ? 14.086 30.641 5.535 1 95.81 139 ALA B O 1
ATOM 3467 N N . SER B 1 140 ? 13.461 30.156 7.586 1 95.31 140 SER B N 1
ATOM 3468 C CA . SER B 1 140 ? 14.055 28.828 7.512 1 95.31 140 SER B CA 1
ATOM 3469 C C . SER B 1 140 ? 13.344 27.953 6.473 1 95.31 140 SER B C 1
ATOM 3471 O O . SER B 1 140 ? 13.992 27.203 5.734 1 95.31 140 SER B O 1
ATOM 3473 N N . TRP B 1 141 ? 12.039 28.016 6.406 1 94.5 141 TRP B N 1
ATOM 3474 C CA . TRP B 1 141 ? 11.266 27.266 5.422 1 94.5 141 TRP B CA 1
ATOM 3475 C C . TRP B 1 141 ? 11.578 27.734 4.008 1 94.5 141 TRP B C 1
ATOM 3477 O O . TRP B 1 141 ? 11.812 26.922 3.109 1 94.5 141 TRP B O 1
ATOM 3487 N N . LYS B 1 142 ? 11.609 29.016 3.883 1 93.56 142 LYS B N 1
ATOM 3488 C CA . LYS B 1 142 ? 11.898 29.594 2.576 1 93.56 142 LYS B CA 1
ATOM 3489 C C . LYS B 1 142 ? 13.281 29.172 2.082 1 93.56 142 LYS B C 1
ATOM 3491 O O . LYS B 1 142 ? 13.453 28.875 0.9 1 93.56 142 LYS B O 1
ATOM 3496 N N . GLN B 1 143 ? 14.164 29.203 2.982 1 92.88 143 GLN B N 1
ATOM 3497 C CA . GLN B 1 143 ? 15.516 28.797 2.621 1 92.88 143 GLN B CA 1
ATOM 3498 C C . GLN B 1 143 ? 15.562 27.344 2.201 1 92.88 143 GLN B C 1
ATOM 3500 O O . GLN B 1 143 ? 16.234 26.984 1.228 1 92.88 143 GLN B O 1
ATOM 3505 N N . ALA B 1 144 ? 14.922 26.5 2.914 1 91.56 144 ALA B N 1
ATOM 3506 C CA . ALA B 1 144 ? 14.891 25.078 2.588 1 91.56 144 ALA B CA 1
ATOM 3507 C C . ALA B 1 144 ? 14.25 24.844 1.223 1 91.56 144 ALA B C 1
ATOM 3509 O O . ALA B 1 144 ? 14.703 24 0.453 1 91.56 144 ALA B O 1
ATOM 3510 N N . ILE B 1 145 ? 13.203 25.547 0.922 1 88.81 145 ILE B N 1
ATOM 3511 C CA . ILE B 1 145 ? 12.523 25.453 -0.365 1 88.81 145 ILE B CA 1
ATOM 3512 C C . ILE B 1 145 ? 13.469 25.906 -1.479 1 88.81 145 ILE B C 1
ATOM 3514 O O . ILE B 1 145 ? 13.57 25.234 -2.516 1 88.81 145 ILE B O 1
ATOM 3518 N N . ALA B 1 146 ? 14.164 26.922 -1.225 1 86.12 146 ALA B N 1
ATOM 3519 C CA . ALA B 1 146 ? 15.094 27.469 -2.205 1 86.12 146 ALA B CA 1
ATOM 3520 C C . ALA B 1 146 ? 16.266 26.516 -2.447 1 86.12 146 ALA B C 1
ATOM 3522 O O . ALA B 1 146 ? 16.734 26.375 -3.574 1 86.12 146 ALA B O 1
ATOM 3523 N N . ASP B 1 147 ? 16.703 25.922 -1.456 1 81.62 147 ASP B N 1
ATOM 3524 C CA . ASP B 1 147 ? 17.828 24.984 -1.543 1 81.62 147 ASP B CA 1
ATOM 3525 C C . ASP B 1 147 ? 17.484 23.781 -2.408 1 81.62 147 ASP B C 1
ATOM 3527 O O . ASP B 1 147 ? 18.328 23.266 -3.139 1 81.62 147 ASP B O 1
ATOM 3531 N N . PHE B 1 148 ? 16.375 23.219 -2.273 1 75.5 148 PHE B N 1
ATOM 3532 C CA . PHE B 1 148 ? 15.953 22.062 -3.059 1 75.5 148 PHE B CA 1
ATOM 3533 C C . PHE B 1 148 ? 15.992 22.391 -4.547 1 75.5 148 PHE B C 1
ATOM 3535 O O . PHE B 1 148 ? 16.438 21.562 -5.352 1 75.5 148 PHE B O 1
ATOM 3542 N N . ASP B 1 149 ? 15.586 23.297 -4.941 1 63.03 149 ASP B N 1
ATOM 3543 C CA . ASP B 1 149 ? 15.523 23.703 -6.348 1 63.03 149 ASP B CA 1
ATOM 3544 C C . ASP B 1 149 ? 16.922 23.734 -6.965 1 63.03 149 ASP B C 1
ATOM 3546 O O . ASP B 1 149 ? 17.094 23.359 -8.133 1 63.03 149 ASP B O 1
ATOM 3550 N N . SER B 1 150 ? 17.734 23.953 -6.148 1 59.38 150 SER B N 1
ATOM 3551 C CA . SER B 1 150 ? 19.078 24.172 -6.656 1 59.38 150 SER B CA 1
ATOM 3552 C C . SER B 1 150 ? 19.875 22.875 -6.68 1 59.38 150 SER B C 1
ATOM 3554 O O . SER B 1 150 ? 20.766 22.688 -7.523 1 59.38 150 SER B O 1
ATOM 3556 N N . ALA B 1 151 ? 19.734 22.078 -5.777 1 57.53 151 ALA B N 1
ATOM 3557 C CA . ALA B 1 151 ? 20.688 21 -5.543 1 57.53 151 ALA B CA 1
ATOM 3558 C C . ALA B 1 151 ? 20.188 19.672 -6.086 1 57.53 151 ALA B C 1
ATOM 3560 O O . ALA B 1 151 ? 20.906 18.672 -6.105 1 57.53 151 ALA B O 1
ATOM 3561 N N . ASN B 1 152 ? 19.172 19.75 -7.051 1 58.19 152 ASN B N 1
ATOM 3562 C CA . ASN B 1 152 ? 18.688 18.484 -7.551 1 58.19 152 ASN B CA 1
ATOM 3563 C C . ASN B 1 152 ? 18.75 17.391 -6.48 1 58.19 152 ASN B C 1
ATOM 3565 O O . ASN B 1 152 ? 19.359 16.344 -6.695 1 58.19 152 ASN B O 1
ATOM 3569 N N . THR B 1 153 ? 18.281 17.562 -5.25 1 70.94 153 THR B N 1
ATOM 3570 C CA . THR B 1 153 ? 18.516 16.672 -4.117 1 70.94 153 THR B CA 1
ATOM 3571 C C . THR B 1 153 ? 17.266 15.852 -3.805 1 70.94 153 THR B C 1
ATOM 3573 O O . THR B 1 153 ? 16.234 16.031 -4.449 1 70.94 153 THR B O 1
ATOM 3576 N N . CYS B 1 154 ? 17.562 14.828 -3.049 1 87.56 154 CYS B N 1
ATOM 3577 C CA . CYS B 1 154 ? 16.484 13.945 -2.607 1 87.56 154 CYS B CA 1
ATOM 3578 C C . CYS B 1 154 ? 15.969 14.359 -1.238 1 87.56 154 CYS B C 1
ATOM 3580 O O . CYS B 1 154 ? 15.203 13.625 -0.611 1 87.56 154 CYS B O 1
ATOM 3582 N N . SER B 1 155 ? 16.312 15.648 -0.841 1 90.56 155 SER B N 1
ATOM 3583 C CA . SER B 1 155 ? 16.016 16.094 0.517 1 90.56 155 SER B CA 1
ATOM 3584 C C . SER B 1 155 ? 14.539 16.406 0.69 1 90.56 155 SER B C 1
ATOM 3586 O O . SER B 1 155 ? 14.062 16.562 1.815 1 90.56 155 SER B O 1
ATOM 3588 N N . ASN B 1 156 ? 13.828 16.469 -0.383 1 90.88 156 ASN B N 1
ATOM 3589 C CA . ASN B 1 156 ? 12.391 16.719 -0.295 1 90.88 156 ASN B CA 1
ATOM 3590 C C . ASN B 1 156 ? 11.578 15.445 -0.492 1 90.88 156 ASN B C 1
ATOM 3592 O O . ASN B 1 156 ? 10.375 15.508 -0.758 1 90.88 156 ASN B O 1
ATOM 3596 N N . HIS B 1 157 ? 12.25 14.344 -0.417 1 91.88 157 HIS B N 1
ATOM 3597 C CA . HIS B 1 157 ? 11.523 13.117 -0.738 1 91.88 157 HIS B CA 1
ATOM 3598 C C . HIS B 1 157 ? 11.812 12.023 0.284 1 91.88 157 HIS B C 1
ATOM 3600 O O . HIS B 1 157 ? 12.875 12.008 0.904 1 91.88 157 HIS B O 1
ATOM 3606 N N . LEU B 1 158 ? 10.844 11.164 0.41 1 93.94 158 LEU B N 1
ATOM 3607 C CA . LEU B 1 158 ? 10.93 9.945 1.2 1 93.94 158 LEU B CA 1
ATOM 3608 C C . LEU B 1 158 ? 10.352 8.758 0.43 1 93.94 158 LEU B C 1
ATOM 3610 O O . LEU B 1 158 ? 9.43 8.922 -0.366 1 93.94 158 LEU B O 1
ATOM 3614 N N . CYS B 1 159 ? 10.945 7.645 0.661 1 94.25 159 CYS B N 1
ATOM 3615 C CA . CYS B 1 159 ? 10.32 6.43 0.146 1 94.25 159 CYS B CA 1
ATOM 3616 C C . CYS B 1 159 ? 9.219 5.945 1.079 1 94.25 159 CYS B C 1
ATOM 3618 O O . CYS B 1 159 ? 9.469 5.676 2.254 1 94.25 159 CYS B O 1
ATOM 3620 N N . LEU B 1 160 ? 8.047 5.848 0.527 1 94.5 160 LEU B N 1
ATOM 3621 C CA . LEU B 1 160 ? 6.895 5.398 1.299 1 94.5 160 LEU B CA 1
ATOM 3622 C C . LEU B 1 160 ? 6.109 4.34 0.532 1 94.5 160 LEU B C 1
ATOM 3624 O O . LEU B 1 160 ? 6.027 4.391 -0.697 1 94.5 160 LEU B O 1
ATOM 3628 N N . SER B 1 161 ? 5.645 3.338 1.343 1 93.31 161 SER B N 1
ATOM 3629 C CA . SER B 1 161 ? 4.66 2.486 0.684 1 93.31 161 SER B CA 1
ATOM 3630 C C . SER B 1 161 ? 3.441 3.289 0.238 1 93.31 161 SER B C 1
ATOM 3632 O O . SER B 1 161 ? 3.211 4.398 0.724 1 93.31 161 SER B O 1
ATOM 3634 N N . TYR B 1 162 ? 2.668 2.76 -0.614 1 89 162 TYR B N 1
ATOM 3635 C CA . TYR B 1 162 ? 1.545 3.482 -1.203 1 89 162 TYR B CA 1
ATOM 3636 C C . TYR B 1 162 ? 0.539 3.893 -0.135 1 89 162 TYR B C 1
ATOM 3638 O O . TYR B 1 162 ? 0.066 5.031 -0.124 1 89 162 TYR B O 1
ATOM 3646 N N . THR B 1 163 ? 0.204 3.004 0.72 1 91.06 163 THR B N 1
ATOM 3647 C CA . THR B 1 163 ? -0.755 3.293 1.78 1 91.06 163 THR B CA 1
ATOM 3648 C C . THR B 1 163 ? -0.215 4.367 2.721 1 91.06 163 THR B C 1
ATOM 3650 O O . THR B 1 163 ? -0.936 5.297 3.09 1 91.06 163 THR B O 1
ATOM 3653 N N . VAL B 1 164 ? 1.071 4.215 3.045 1 94.5 164 VAL B N 1
ATOM 3654 C CA . VAL B 1 164 ? 1.694 5.176 3.949 1 94.5 164 VAL B CA 1
ATOM 3655 C C . VAL B 1 164 ? 1.737 6.555 3.287 1 94.5 164 VAL B C 1
ATOM 3657 O O . VAL B 1 164 ? 1.463 7.566 3.934 1 94.5 164 VAL B O 1
ATOM 3660 N N . HIS B 1 165 ? 2.055 6.551 2.062 1 92.31 165 HIS B N 1
ATOM 3661 C CA . HIS B 1 165 ? 2.064 7.785 1.285 1 92.31 165 HIS B CA 1
ATOM 3662 C C . HIS B 1 165 ? 0.706 8.477 1.334 1 92.31 165 HIS B C 1
ATOM 3664 O O . HIS B 1 165 ? 0.624 9.68 1.61 1 92.31 165 HIS B O 1
ATOM 3670 N N . ASP B 1 166 ? -0.309 7.77 1.059 1 89.25 166 ASP B N 1
ATOM 3671 C CA . ASP B 1 166 ? -1.655 8.336 1.024 1 89.25 166 ASP B CA 1
ATOM 3672 C C . ASP B 1 166 ? -2.068 8.852 2.398 1 89.25 166 ASP B C 1
ATOM 3674 O O . ASP B 1 166 ? -2.699 9.906 2.506 1 89.25 166 ASP B O 1
ATOM 3678 N N . TYR B 1 167 ? -1.742 8.094 3.406 1 92.81 167 TYR B N 1
ATOM 3679 C CA . TYR B 1 167 ? -2.117 8.484 4.762 1 92.81 167 TYR B CA 1
ATOM 3680 C C . TYR B 1 167 ? -1.357 9.734 5.199 1 92.81 167 TYR B C 1
ATOM 3682 O O . TYR B 1 167 ? -1.908 10.594 5.891 1 92.81 167 TYR B O 1
ATOM 3690 N N . TRP B 1 168 ? -0.112 9.82 4.812 1 93.88 168 TRP B N 1
ATOM 3691 C CA . TRP B 1 168 ? 0.689 10.984 5.156 1 93.88 168 TRP B CA 1
ATOM 3692 C C . TRP B 1 168 ? 0.141 12.242 4.48 1 93.88 168 TRP B C 1
ATOM 3694 O O . TRP B 1 168 ? 0.003 13.289 5.121 1 93.88 168 TRP B O 1
ATOM 3704 N N . HIS B 1 169 ? -0.214 12.117 3.293 1 88.06 169 HIS B N 1
ATOM 3705 C CA . HIS B 1 169 ? -0.686 13.266 2.529 1 88.06 169 HIS B CA 1
ATOM 3706 C C . HIS B 1 169 ? -2.125 13.617 2.893 1 88.06 169 HIS B C 1
ATOM 3708 O O . HIS B 1 169 ? -2.564 14.75 2.682 1 88.06 169 HIS B O 1
ATOM 3714 N N . SER B 1 170 ? -2.824 12.68 3.486 1 88.31 170 SER B N 1
ATOM 3715 C CA . SER B 1 170 ? -4.172 12.938 3.988 1 88.31 170 SER B CA 1
ATOM 3716 C C . SER B 1 170 ? -4.137 13.469 5.418 1 88.31 170 SER B C 1
ATOM 3718 O O . SER B 1 170 ? -5.184 13.672 6.035 1 88.31 170 SER B O 1
ATOM 3720 N N . SER B 1 171 ? -2.932 13.547 5.961 1 93.5 171 SER B N 1
ATOM 3721 C CA . SER B 1 171 ? -2.689 14.102 7.289 1 93.5 171 SER B CA 1
ATOM 3722 C C . SER B 1 171 ? -3.24 13.188 8.383 1 93.5 171 SER B C 1
ATOM 3724 O O . SER B 1 171 ? -3.762 13.664 9.391 1 93.5 171 SER B O 1
ATOM 3726 N N . PHE B 1 172 ? -3.203 11.891 8.133 1 94.75 172 PHE B N 1
ATOM 3727 C CA . PHE B 1 172 ? -3.607 10.93 9.156 1 94.75 172 PHE B CA 1
ATOM 3728 C C . PHE B 1 172 ? -2.514 10.766 10.203 1 94.75 172 PHE B C 1
ATOM 3730 O O . PHE B 1 172 ? -2.766 10.25 11.297 1 94.75 172 PHE B O 1
ATOM 3737 N N . PHE B 1 173 ? -1.338 11.203 9.82 1 96.5 173 PHE B N 1
ATOM 3738 C CA . PHE B 1 173 ? -0.226 11.258 10.766 1 96.5 173 PHE B CA 1
ATOM 3739 C C . PHE B 1 173 ? 0.772 12.336 10.359 1 96.5 173 PHE B C 1
ATOM 3741 O O . PHE B 1 173 ? 0.652 12.93 9.289 1 96.5 173 PHE B O 1
ATOM 3748 N N . ALA B 1 174 ? 1.689 12.609 11.227 1 96.56 174 ALA B N 1
ATOM 3749 C CA . ALA B 1 174 ? 2.742 13.594 10.984 1 96.56 174 ALA B CA 1
ATOM 3750 C C . ALA B 1 174 ? 4.074 13.125 11.57 1 96.56 174 ALA B C 1
ATOM 3752 O O . ALA B 1 174 ? 4.105 12.227 12.414 1 96.56 174 ALA B O 1
ATOM 3753 N N . LEU B 1 175 ? 5.082 13.68 11.039 1 97.75 175 LEU B N 1
ATOM 3754 C CA . LEU B 1 175 ? 6.445 13.367 11.453 1 97.75 175 LEU B CA 1
ATOM 3755 C C . LEU B 1 175 ? 7.137 14.586 12.039 1 97.75 175 LEU B C 1
ATOM 3757 O O . LEU B 1 175 ? 7.406 15.555 11.328 1 97.75 175 LEU B O 1
ATOM 3761 N N . LYS B 1 176 ? 7.414 14.531 13.305 1 97.56 176 LYS B N 1
ATOM 3762 C CA . LYS B 1 176 ? 8.125 15.617 13.984 1 97.56 176 LYS B CA 1
ATOM 3763 C C . LYS B 1 176 ? 9.633 15.391 13.953 1 97.56 176 LYS B C 1
ATOM 3765 O O . LYS B 1 176 ? 10.141 14.461 14.586 1 97.56 176 LYS B O 1
ATOM 3770 N N . PRO B 1 177 ? 10.312 16.281 13.188 1 97.75 177 PRO B N 1
ATOM 3771 C CA . PRO B 1 177 ? 11.766 16.125 13.234 1 97.75 177 PRO B CA 1
ATOM 3772 C C . PRO B 1 177 ? 12.352 16.516 14.594 1 97.75 177 PRO B C 1
ATOM 3774 O O . PRO B 1 177 ? 11.953 17.516 15.18 1 97.75 177 PRO B O 1
ATOM 3777 N N . LEU B 1 178 ? 13.273 15.727 15.102 1 97.06 178 LEU B N 1
ATOM 3778 C CA . LEU B 1 178 ? 13.805 15.945 16.438 1 97.06 178 LEU B CA 1
ATOM 3779 C C . LEU B 1 178 ? 15.25 16.438 16.375 1 97.06 178 LEU B C 1
ATOM 3781 O O . LEU B 1 178 ? 15.578 17.5 16.906 1 97.06 178 LEU B O 1
ATOM 3785 N N . GLU B 1 179 ? 16.078 15.555 15.688 1 97.12 179 GLU B N 1
ATOM 3786 C CA . GLU B 1 179 ? 17.5 15.883 15.695 1 97.12 179 GLU B CA 1
ATOM 3787 C C . GLU B 1 179 ? 18.219 15.234 14.516 1 97.12 179 GLU B C 1
ATOM 3789 O O . GLU B 1 179 ? 17.844 14.141 14.086 1 97.12 179 GLU B O 1
ATOM 3794 N N . ILE B 1 180 ? 19.219 15.969 14.086 1 96.88 180 ILE B N 1
ATOM 3795 C CA . ILE B 1 180 ? 20.141 15.445 13.078 1 96.88 180 ILE B CA 1
ATOM 3796 C C . ILE B 1 180 ? 21.5 15.18 13.711 1 96.88 180 ILE B C 1
ATOM 3798 O O . ILE B 1 180 ? 21.984 15.977 14.516 1 96.88 180 ILE B O 1
ATOM 3802 N N . SER B 1 181 ? 22.031 14.039 13.352 1 97.31 181 SER B N 1
ATOM 3803 C CA . SER B 1 181 ? 23.344 13.711 13.898 1 97.31 181 SER B CA 1
ATOM 3804 C C . SER B 1 181 ? 24.422 14.672 13.383 1 97.31 181 SER B C 1
ATOM 3806 O O . SER B 1 181 ? 24.234 15.32 12.352 1 97.31 181 SER B O 1
ATOM 3808 N N . ALA B 1 182 ? 25.516 14.711 14.078 1 96.5 182 ALA B N 1
ATOM 3809 C CA . ALA B 1 182 ? 26.609 15.625 13.742 1 96.5 182 ALA B CA 1
ATOM 3810 C C . ALA B 1 182 ? 27.156 15.336 12.352 1 96.5 182 ALA B C 1
ATOM 3812 O O . ALA B 1 182 ? 27.516 16.25 11.609 1 96.5 182 ALA B O 1
ATOM 3813 N N . ASP B 1 183 ? 27.219 14.055 12.031 1 96.25 183 ASP B N 1
ATOM 3814 C CA . ASP B 1 183 ? 27.766 13.672 10.734 1 96.25 183 ASP B CA 1
ATOM 3815 C C . ASP B 1 183 ? 26.703 13.742 9.648 1 96.25 183 ASP B C 1
ATOM 3817 O O . ASP B 1 183 ? 26.953 13.398 8.492 1 96.25 183 ASP B O 1
ATOM 3821 N N . ARG B 1 184 ? 25.5 14.102 10.016 1 96.19 184 ARG B N 1
ATOM 3822 C CA . ARG B 1 184 ? 24.375 14.305 9.109 1 96.19 184 ARG B CA 1
ATOM 3823 C C . ARG B 1 184 ? 23.969 13.008 8.422 1 96.19 184 ARG B C 1
ATOM 3825 O O . ARG B 1 184 ? 23.5 13.016 7.285 1 96.19 184 ARG B O 1
ATOM 3832 N N . LYS B 1 185 ? 24.141 11.883 9.133 1 97.62 185 LYS B N 1
ATOM 3833 C CA . LYS B 1 185 ? 23.812 10.594 8.523 1 97.62 185 LYS B CA 1
ATOM 3834 C C . LYS B 1 185 ? 22.531 10.008 9.117 1 97.62 185 LYS B C 1
ATOM 3836 O O . LYS B 1 185 ? 21.969 9.062 8.57 1 97.62 185 LYS B O 1
ATOM 3841 N N . GLN B 1 186 ? 22.156 10.625 10.195 1 98.31 186 GLN B N 1
ATOM 3842 C CA . GLN B 1 186 ? 20.953 10.125 10.844 1 98.31 186 GLN B CA 1
ATOM 3843 C C . GLN B 1 186 ? 20.031 11.281 11.25 1 98.31 186 GLN B C 1
ATOM 3845 O O . GLN B 1 186 ? 20.5 12.32 11.711 1 98.31 186 GLN B O 1
ATOM 3850 N N . LEU B 1 187 ? 18.766 11.133 11 1 98.44 187 LEU B N 1
ATOM 3851 C CA . LEU B 1 187 ? 17.719 12.062 11.422 1 98.44 187 LEU B CA 1
ATOM 3852 C C . LEU B 1 187 ? 16.672 11.352 12.258 1 98.44 187 LEU B C 1
ATOM 3854 O O . LEU B 1 187 ? 16.016 10.414 11.781 1 98.44 187 LEU B O 1
ATOM 3858 N N . GLU B 1 188 ? 16.516 11.742 13.484 1 98.25 188 GLU B N 1
ATOM 3859 C CA . GLU B 1 188 ? 15.469 11.211 14.344 1 98.25 188 GLU B CA 1
ATOM 3860 C C . GLU B 1 188 ? 14.148 11.953 14.133 1 98.25 188 GLU B C 1
ATOM 3862 O O . GLU B 1 188 ? 14.125 13.18 14.125 1 98.25 188 GLU B O 1
ATOM 3867 N N . VAL B 1 189 ? 13.141 11.148 13.906 1 97.94 189 VAL B N 1
ATOM 3868 C CA . VAL B 1 189 ? 11.805 11.68 13.672 1 97.94 189 VAL B CA 1
ATOM 3869 C C . VAL B 1 189 ? 10.797 10.977 14.578 1 97.94 189 VAL B C 1
ATOM 3871 O O . VAL B 1 189 ? 10.906 9.773 14.812 1 97.94 189 VAL B O 1
ATOM 3874 N N . GLN B 1 190 ? 9.906 11.742 15.109 1 97.94 190 GLN B N 1
ATOM 3875 C CA . GLN B 1 190 ? 8.867 11.18 15.961 1 97.94 190 GLN B CA 1
ATOM 3876 C C . GLN B 1 190 ? 7.543 11.062 15.203 1 97.94 190 GLN B C 1
ATOM 3878 O O . GLN B 1 190 ? 7.09 12.031 14.586 1 97.94 190 GLN B O 1
ATOM 3883 N N . PHE B 1 191 ? 6.98 9.867 15.273 1 98 191 PHE B N 1
ATOM 3884 C CA . PHE B 1 191 ? 5.754 9.555 14.555 1 98 191 PHE B CA 1
ATOM 3885 C C . PHE B 1 191 ? 4.531 9.867 15.406 1 98 191 PHE B C 1
ATOM 3887 O O . PHE B 1 191 ? 4.438 9.43 16.547 1 98 191 PHE B O 1
ATOM 3894 N N . TRP B 1 192 ? 3.504 10.609 14.828 1 97.56 192 TRP B N 1
ATOM 3895 C CA . TRP B 1 192 ? 2.271 10.922 15.547 1 97.56 192 TRP B CA 1
ATOM 3896 C C . TRP B 1 192 ? 1.052 10.688 14.664 1 97.56 192 TRP B C 1
ATOM 3898 O O . TRP B 1 192 ? 0.896 11.336 13.625 1 97.56 192 TRP B O 1
ATOM 3908 N N . TRP B 1 193 ? 0.184 9.75 15.117 1 97.38 193 TRP B N 1
ATOM 3909 C CA . TRP B 1 193 ? -1.131 9.68 14.492 1 97.38 193 TRP B CA 1
ATOM 3910 C C . TRP B 1 193 ? -1.939 10.938 14.781 1 97.38 193 TRP B C 1
ATOM 3912 O O . TRP B 1 193 ? -1.817 11.531 15.859 1 97.38 193 TRP B O 1
ATOM 3922 N N . LEU B 1 194 ? -2.732 11.336 13.875 1 96.06 194 LEU B N 1
ATOM 3923 C CA . LEU B 1 194 ? -3.551 12.531 14.039 1 96.06 194 LEU B CA 1
ATOM 3924 C C . LEU B 1 194 ? -5.031 12.195 13.922 1 96.06 194 LEU B C 1
ATOM 3926 O O . LEU B 1 194 ? -5.406 11.242 13.242 1 96.06 194 LEU B O 1
ATOM 3930 N N . PRO B 1 195 ? -5.793 12.992 14.617 1 92.38 195 PRO B N 1
ATOM 3931 C CA . PRO B 1 195 ? -7.23 12.844 14.391 1 92.38 195 PRO B CA 1
ATOM 3932 C C . PRO B 1 195 ? -7.668 13.383 13.031 1 92.38 195 PRO B C 1
ATOM 3934 O O . PRO B 1 195 ? -6.855 13.945 12.297 1 92.38 195 PRO B O 1
ATOM 3937 N N . ASN B 1 196 ? -8.758 13.086 12.633 1 88.56 196 ASN B N 1
ATOM 3938 C CA . ASN B 1 196 ? -9.352 13.586 11.398 1 88.56 196 ASN B CA 1
ATOM 3939 C C . ASN B 1 196 ? -10.68 14.289 11.656 1 88.56 196 ASN B C 1
ATOM 3941 O O . ASN B 1 196 ? -11.75 13.703 11.445 1 88.56 196 ASN B O 1
ATOM 3945 N N . LEU B 1 197 ? -10.539 15.578 11.922 1 90 197 LEU B N 1
ATOM 3946 C CA . LEU B 1 197 ? -11.742 16.344 12.227 1 90 197 LEU B CA 1
ATOM 3947 C C . LEU B 1 197 ? -12.398 16.859 10.953 1 90 197 LEU B C 1
ATOM 3949 O O . LEU B 1 197 ? -11.75 16.953 9.906 1 90 197 LEU B O 1
ATOM 3953 N N . GLU B 1 198 ? -13.664 17.156 11.07 1 90.31 198 GLU B N 1
ATOM 3954 C CA . GLU B 1 198 ? -14.391 17.734 9.945 1 90.31 198 GLU B CA 1
ATOM 3955 C C . GLU B 1 198 ? -14.242 19.25 9.914 1 90.31 198 GLU B C 1
ATOM 3957 O O . GLU B 1 198 ? -14.125 19.891 10.969 1 90.31 198 GLU B O 1
ATOM 3962 N N . PHE B 1 199 ? -14.328 19.766 8.742 1 91.44 199 PHE B N 1
ATOM 3963 C CA . PHE B 1 199 ? -14.266 21.203 8.578 1 91.44 199 PHE B CA 1
ATOM 3964 C C . PHE B 1 199 ? -15.477 21.875 9.211 1 91.44 199 PHE B C 1
ATOM 3966 O O . PHE B 1 199 ? -16.609 21.391 9.062 1 91.44 199 PHE B O 1
ATOM 3973 N N . ALA B 1 200 ? -15.227 22.875 9.977 1 92.19 200 ALA B N 1
ATOM 3974 C CA . ALA B 1 200 ? -16.281 23.688 10.547 1 92.19 200 ALA B CA 1
ATOM 3975 C C . ALA B 1 200 ? -16.156 25.156 10.109 1 92.19 200 ALA B C 1
ATOM 3977 O O . ALA B 1 200 ? -15.07 25.734 10.211 1 92.19 200 ALA B O 1
ATOM 3978 N N . ARG B 1 201 ? -17.234 25.734 9.688 1 89.81 201 ARG B N 1
ATOM 3979 C CA . ARG B 1 201 ? -17.219 27.125 9.25 1 89.81 201 ARG B CA 1
ATOM 3980 C C . ARG B 1 201 ? -17.031 28.062 10.43 1 89.81 201 ARG B C 1
ATOM 3982 O O . ARG B 1 201 ? -16.469 29.156 10.281 1 89.81 201 ARG B O 1
ATOM 3989 N N . ARG B 1 202 ? -17.656 27.594 11.523 1 91.88 202 ARG B N 1
ATOM 3990 C CA . ARG B 1 202 ? -17.594 28.422 12.711 1 91.88 202 ARG B CA 1
ATOM 3991 C C . ARG B 1 202 ? -17.188 27.609 13.938 1 91.88 202 ARG B C 1
ATOM 3993 O O . ARG B 1 202 ? -17.812 26.609 14.258 1 91.88 202 ARG B O 1
ATOM 4000 N N . VAL B 1 203 ? -16.125 28.031 14.477 1 93.5 203 VAL B N 1
ATOM 4001 C CA . VAL B 1 203 ? -15.633 27.469 15.727 1 93.5 203 VAL B CA 1
ATOM 4002 C C . VAL B 1 203 ? -15.25 28.594 16.688 1 93.5 203 VAL B C 1
ATOM 4004 O O . VAL B 1 203 ? -14.68 29.594 16.281 1 93.5 203 VAL B O 1
ATOM 4007 N N . LEU B 1 204 ? -15.625 28.391 17.922 1 93.94 204 LEU B N 1
ATOM 4008 C CA . LEU B 1 204 ? -15.203 29.359 18.922 1 93.94 204 LEU B CA 1
ATOM 4009 C C . LEU B 1 204 ? -13.688 29.375 19.062 1 93.94 204 LEU B C 1
ATOM 4011 O O . LEU B 1 204 ? -13.062 28.328 19.25 1 93.94 204 LEU B O 1
ATOM 4015 N N . LEU B 1 205 ? -13.109 30.516 18.984 1 93.19 205 LEU B N 1
ATOM 4016 C CA . LEU B 1 205 ? -11.664 30.656 19.031 1 93.19 205 LEU B CA 1
ATOM 4017 C C . LEU B 1 205 ? -11.102 30.094 20.344 1 93.19 205 LEU B C 1
ATOM 4019 O O . LEU B 1 205 ? -9.984 29.578 20.359 1 93.19 205 LEU B O 1
ATOM 4023 N N . THR B 1 206 ? -11.844 30.156 21.391 1 92.06 206 THR B N 1
ATOM 4024 C CA . THR B 1 206 ? -11.352 29.812 22.719 1 92.06 206 THR B CA 1
ATOM 4025 C C . THR B 1 206 ? -11.5 28.312 22.984 1 92.06 206 THR B C 1
ATOM 4027 O O . THR B 1 206 ? -11.023 27.812 24 1 92.06 206 THR B O 1
ATOM 4030 N N . THR B 1 207 ? -12.117 27.609 22.031 1 91.75 207 THR B N 1
ATOM 4031 C CA . THR B 1 207 ? -12.203 26.156 22.156 1 91.75 207 THR B CA 1
ATOM 4032 C C . THR B 1 207 ? -10.844 25.516 21.922 1 91.75 207 THR B C 1
ATOM 4034 O O . THR B 1 207 ? -10.32 25.547 20.812 1 91.75 207 THR B O 1
ATOM 4037 N N . ALA B 1 208 ? -10.32 24.938 22.969 1 91.25 208 ALA B N 1
ATOM 4038 C CA . ALA B 1 208 ? -9 24.328 22.844 1 91.25 208 ALA B CA 1
ATOM 4039 C C . ALA B 1 208 ? -9.07 23.062 22.016 1 91.25 208 ALA B C 1
ATOM 4041 O O . ALA B 1 208 ? -9.961 22.234 22.203 1 91.25 208 ALA B O 1
ATOM 4042 N N . PRO B 1 209 ? -8.125 22.906 21.094 1 91.56 209 PRO B N 1
ATOM 4043 C CA . PRO B 1 209 ? -8.094 21.672 20.328 1 91.56 209 PRO B CA 1
ATOM 4044 C C . PRO B 1 209 ? -7.625 20.469 21.156 1 91.56 209 PRO B C 1
ATOM 4046 O O . PRO B 1 209 ? -6.922 20.641 22.141 1 91.56 209 PRO B O 1
ATOM 4049 N N . ILE B 1 210 ? -8.039 19.312 20.688 1 86.81 210 ILE B N 1
ATOM 4050 C CA . ILE B 1 210 ? -7.605 18.078 21.312 1 86.81 210 ILE B CA 1
ATOM 4051 C C . ILE B 1 210 ? -6.773 17.266 20.312 1 86.81 210 ILE B C 1
ATOM 4053 O O . ILE B 1 210 ? -7.246 16.922 19.234 1 86.81 210 ILE B O 1
ATOM 4057 N N . LEU B 1 211 ? -5.57 17.062 20.703 1 91.31 211 LEU B N 1
ATOM 4058 C CA . LEU B 1 211 ? -4.672 16.172 19.953 1 91.31 211 LEU B CA 1
ATOM 4059 C C . LEU B 1 211 ? -4.203 15.023 20.844 1 91.31 211 LEU B C 1
ATOM 4061 O O . LEU B 1 211 ? -3.275 15.18 21.641 1 91.31 211 LEU B O 1
ATOM 4065 N N . PRO B 1 212 ? -4.793 13.906 20.656 1 89.69 212 PRO B N 1
ATOM 4066 C CA . PRO B 1 212 ? -4.441 12.766 21.5 1 89.69 212 PRO B CA 1
ATOM 4067 C C . PRO B 1 212 ? -2.988 12.336 21.344 1 89.69 212 PRO B C 1
ATOM 4069 O O . PRO B 1 212 ? -2.453 12.352 20.234 1 89.69 212 PRO B O 1
ATOM 4072 N N . ARG B 1 213 ? -2.455 11.867 22.453 1 90.88 213 ARG B N 1
ATOM 4073 C CA . ARG B 1 213 ? -1.046 11.492 22.453 1 90.88 213 ARG B CA 1
ATOM 4074 C C . ARG B 1 213 ? -0.886 9.977 22.359 1 90.88 213 ARG B C 1
ATOM 4076 O O . ARG B 1 213 ? 0.209 9.477 22.094 1 90.88 213 ARG B O 1
ATOM 4083 N N . ASP B 1 214 ? -1.956 9.266 22.469 1 92.06 214 ASP B N 1
ATOM 4084 C CA . ASP B 1 214 ? -1.834 7.82 22.625 1 92.06 214 ASP B CA 1
ATOM 4085 C C . ASP B 1 214 ? -2.549 7.074 21.516 1 92.06 214 ASP B C 1
ATOM 4087 O O . ASP B 1 214 ? -3.045 5.965 21.703 1 92.06 214 ASP B O 1
ATOM 4091 N N . LEU B 1 215 ? -2.57 7.688 20.359 1 93.75 215 LEU B N 1
ATOM 4092 C CA . LEU B 1 215 ? -3.207 7 19.25 1 93.75 215 LEU B CA 1
ATOM 4093 C C . LEU B 1 215 ? -2.303 5.902 18.703 1 93.75 215 LEU B C 1
ATOM 4095 O O . LEU B 1 215 ? -1.078 6.043 18.703 1 93.75 215 LEU B O 1
ATOM 4099 N N . ASP B 1 216 ? -2.982 4.781 18.297 1 96.31 216 ASP B N 1
ATOM 4100 C CA . ASP B 1 216 ? -2.195 3.68 17.75 1 96.31 216 ASP B CA 1
ATOM 4101 C C . ASP B 1 216 ? -2.748 3.227 16.406 1 96.31 216 ASP B C 1
ATOM 4103 O O . ASP B 1 216 ? -2.441 2.125 15.945 1 96.31 216 ASP B O 1
ATOM 4107 N N . HIS B 1 217 ? -3.574 4.043 15.836 1 95.75 217 HIS B N 1
ATOM 4108 C CA . HIS B 1 217 ? -4.145 3.748 14.523 1 95.75 217 HIS B CA 1
ATOM 4109 C C . HIS B 1 217 ? -4.625 5.02 13.836 1 95.75 217 HIS B C 1
ATOM 4111 O O . HIS B 1 217 ? -4.773 6.062 14.484 1 95.75 217 HIS B O 1
ATOM 4117 N N . ALA B 1 218 ? -4.77 4.902 12.547 1 95 218 ALA B N 1
ATOM 4118 C CA . ALA B 1 218 ? -5.332 5.996 11.766 1 95 218 ALA B CA 1
ATOM 4119 C C . ALA B 1 218 ? -6.789 6.25 12.133 1 95 218 ALA B C 1
ATOM 4121 O O . ALA B 1 218 ? -7.434 5.406 12.766 1 95 218 ALA B O 1
ATOM 4122 N N . PRO B 1 219 ? -7.336 7.406 11.766 1 90.5 219 PRO B N 1
ATOM 4123 C CA . PRO B 1 219 ? -8.734 7.707 12.07 1 90.5 219 PRO B CA 1
ATOM 4124 C C . PRO B 1 219 ? -9.703 6.66 11.516 1 90.5 219 PRO B C 1
ATOM 4126 O O . PRO B 1 219 ? -10.75 6.398 12.109 1 90.5 219 PRO B O 1
ATOM 4129 N N . ILE B 1 220 ? -9.375 6.023 10.492 1 89.31 220 ILE B N 1
ATOM 4130 C CA . ILE B 1 220 ? -10.266 5.055 9.859 1 89.31 220 ILE B CA 1
ATOM 4131 C C . ILE B 1 220 ? -9.961 3.656 10.391 1 89.31 220 ILE B C 1
ATOM 4133 O O . ILE B 1 220 ? -10.516 2.668 9.906 1 89.31 220 ILE B O 1
ATOM 4137 N N . GLY B 1 221 ? -9.031 3.609 11.312 1 92 221 GLY B N 1
ATOM 4138 C CA . GLY B 1 221 ? -8.836 2.357 12.023 1 92 221 GLY B CA 1
ATOM 4139 C C . GLY B 1 221 ? -7.633 1.575 11.547 1 92 221 GLY B C 1
ATOM 4140 O O . GLY B 1 221 ? -7.27 0.555 12.133 1 92 221 GLY B O 1
ATOM 4141 N N . THR B 1 222 ? -6.973 1.983 10.516 1 95 222 THR B N 1
ATOM 4142 C CA . THR B 1 222 ? -5.816 1.288 9.961 1 95 222 THR B CA 1
ATOM 4143 C C . THR B 1 222 ? -4.621 1.393 10.898 1 95 222 THR B C 1
ATOM 4145 O O . THR B 1 222 ? -4.355 2.459 11.461 1 95 222 THR B O 1
ATOM 4148 N N . LYS B 1 223 ? -3.947 0.301 10.992 1 97.06 223 LYS B N 1
ATOM 4149 C CA . LYS B 1 223 ? -2.738 0.218 11.812 1 97.06 223 LYS B CA 1
ATOM 4150 C C . LYS B 1 223 ? -1.51 -0.05 10.945 1 97.06 223 LYS B C 1
ATOM 4152 O O . LYS B 1 223 ? -1.603 -0.721 9.914 1 97.06 223 LYS B O 1
ATOM 4157 N N . PHE B 1 224 ? -0.413 0.529 11.352 1 97.19 224 PHE B N 1
ATOM 4158 C CA . PHE B 1 224 ? 0.861 0.24 10.703 1 97.19 224 PHE B CA 1
ATOM 4159 C C . PHE B 1 224 ? 1.724 -0.659 11.578 1 97.19 224 PHE B C 1
ATOM 4161 O O . PHE B 1 224 ? 1.703 -0.542 12.805 1 97.19 224 PHE B O 1
ATOM 4168 N N . PHE B 1 225 ? 2.457 -1.527 10.969 1 97.25 225 PHE B N 1
ATOM 4169 C CA . PHE B 1 225 ? 3.416 -2.395 11.641 1 97.25 225 PHE B CA 1
ATOM 4170 C C . PHE B 1 225 ? 4.801 -2.258 11.016 1 97.25 225 PHE B C 1
ATOM 4172 O O . PHE B 1 225 ? 4.926 -2.135 9.797 1 97.25 225 PHE B O 1
ATOM 4179 N N . HIS B 1 226 ? 5.758 -2.26 11.867 1 97.31 226 HIS B N 1
ATOM 4180 C CA . HIS B 1 226 ? 7.121 -2.24 11.359 1 97.31 226 HIS B CA 1
ATOM 4181 C C . HIS B 1 226 ? 7.555 -3.625 10.891 1 97.31 226 HIS B C 1
ATOM 4183 O O . HIS B 1 226 ? 7.449 -4.598 11.641 1 97.31 226 HIS B O 1
ATOM 4189 N N . ASN B 1 227 ? 8.086 -3.672 9.734 1 96.88 227 ASN B N 1
ATOM 4190 C CA . ASN B 1 227 ? 8.383 -4.938 9.078 1 96.88 227 ASN B CA 1
ATOM 4191 C C . ASN B 1 227 ? 9.414 -5.75 9.859 1 96.88 227 ASN B C 1
ATOM 4193 O O . ASN B 1 227 ? 9.234 -6.953 10.062 1 96.88 227 ASN B O 1
ATOM 4197 N N . ASP B 1 228 ? 10.5 -5.168 10.414 1 94 228 ASP B N 1
ATOM 4198 C CA . ASP B 1 228 ? 11.609 -5.879 11.047 1 94 228 ASP B CA 1
ATOM 4199 C C . ASP B 1 228 ? 11.297 -6.195 12.508 1 94 228 ASP B C 1
ATOM 4201 O O . ASP B 1 228 ? 11.516 -7.316 12.969 1 94 228 ASP B O 1
ATOM 4205 N N . THR B 1 229 ? 10.781 -5.223 13.203 1 95.25 229 THR B N 1
ATOM 4206 C CA . THR B 1 229 ? 10.523 -5.422 14.625 1 95.25 229 THR B CA 1
ATOM 4207 C C . THR B 1 229 ? 9.164 -6.09 14.844 1 95.25 229 THR B C 1
ATOM 4209 O O . THR B 1 229 ? 8.891 -6.598 15.93 1 95.25 229 THR B O 1
ATOM 4212 N N . GLU B 1 230 ? 8.289 -6.023 13.859 1 96.12 230 GLU B N 1
ATOM 4213 C CA . GLU B 1 230 ? 6.953 -6.605 13.875 1 96.12 230 GLU B CA 1
ATOM 4214 C C . GLU B 1 230 ? 6.086 -5.957 14.953 1 96.12 230 GLU B C 1
ATOM 4216 O O . GLU B 1 230 ? 5.105 -6.555 15.406 1 96.12 230 GLU B O 1
ATOM 4221 N N . ARG B 1 231 ? 6.445 -4.766 15.328 1 96.06 231 ARG B N 1
ATOM 4222 C CA . ARG B 1 231 ? 5.676 -4.027 16.312 1 96.06 231 ARG B CA 1
ATOM 4223 C C . ARG B 1 231 ? 4.746 -3.016 15.648 1 96.06 231 ARG B C 1
ATOM 4225 O O . ARG B 1 231 ? 5.09 -2.443 14.609 1 96.06 231 ARG B O 1
ATOM 4232 N N . LYS B 1 232 ? 3.674 -2.852 16.312 1 97.44 232 LYS B N 1
ATOM 4233 C CA . LYS B 1 232 ? 2.742 -1.817 15.883 1 97.44 232 LYS B CA 1
ATOM 4234 C C . LYS B 1 232 ? 3.35 -0.427 16.047 1 97.44 232 LYS B C 1
ATOM 4236 O O . LYS B 1 232 ? 3.986 -0.136 17.062 1 97.44 232 LYS B O 1
ATOM 4241 N N . ILE B 1 233 ? 3.18 0.424 15.047 1 97.62 233 ILE B N 1
ATOM 4242 C CA . ILE B 1 233 ? 3.672 1.796 15.109 1 97.62 233 ILE B CA 1
ATOM 4243 C C . ILE B 1 233 ? 2.654 2.68 15.828 1 97.62 233 ILE B C 1
ATOM 4245 O O . ILE B 1 233 ? 1.491 2.75 15.43 1 97.62 233 ILE B O 1
ATOM 4249 N N . ARG B 1 234 ? 3.094 3.35 16.859 1 97.5 234 ARG B N 1
ATOM 4250 C CA . ARG B 1 234 ? 2.223 4.156 17.703 1 97.5 234 ARG B CA 1
ATOM 4251 C C . ARG B 1 234 ? 2.703 5.602 17.766 1 97.5 234 ARG B C 1
ATOM 4253 O O . ARG B 1 234 ? 3.859 5.891 17.453 1 97.5 234 ARG B O 1
ATOM 4260 N N . SER B 1 235 ? 1.713 6.453 18.156 1 97.12 235 SER B N 1
ATOM 4261 C CA . SER B 1 235 ? 2.094 7.832 18.438 1 97.12 235 SER B CA 1
ATOM 4262 C C . SER B 1 235 ? 3.219 7.898 19.453 1 97.12 235 SER B C 1
ATOM 4264 O O . SER B 1 235 ? 3.16 7.238 20.5 1 97.12 235 SER B O 1
ATOM 4266 N N . GLY B 1 236 ? 4.223 8.68 19.094 1 96.56 236 GLY B N 1
ATOM 4267 C CA . GLY B 1 236 ? 5.336 8.852 20.016 1 96.56 236 GLY B CA 1
ATOM 4268 C C . GLY B 1 236 ? 6.551 8.023 19.641 1 96.56 236 GLY B C 1
ATOM 4269 O O . GLY B 1 236 ? 7.652 8.266 20.141 1 96.56 236 GLY B O 1
ATOM 4270 N N . ASP B 1 237 ? 6.375 7.039 18.781 1 97.19 237 ASP B N 1
ATOM 4271 C CA . ASP B 1 237 ? 7.508 6.215 18.375 1 97.19 237 ASP B CA 1
ATOM 4272 C C . ASP B 1 237 ? 8.57 7.051 17.672 1 97.19 237 ASP B C 1
ATOM 4274 O O . ASP B 1 237 ? 8.242 7.961 16.906 1 97.19 237 ASP B O 1
ATOM 4278 N N . ILE B 1 238 ? 9.82 6.707 17.906 1 97.56 238 ILE B N 1
ATOM 4279 C CA . ILE B 1 238 ? 10.938 7.402 17.266 1 97.56 238 ILE B CA 1
ATOM 4280 C C . ILE B 1 238 ? 11.484 6.562 16.109 1 97.56 238 ILE B C 1
ATOM 4282 O O . ILE B 1 238 ? 11.812 5.387 16.297 1 97.56 238 ILE B O 1
ATOM 4286 N N . LEU B 1 239 ? 11.492 7.117 14.969 1 97.5 239 LEU B N 1
ATOM 4287 C CA . LEU B 1 239 ? 12.078 6.523 13.773 1 97.5 239 LEU B CA 1
ATOM 4288 C C . LEU B 1 239 ? 13.406 7.195 13.438 1 97.5 239 LEU B C 1
ATOM 4290 O O . LEU B 1 239 ? 13.625 8.359 13.789 1 97.5 239 LEU B O 1
ATOM 4294 N N . VAL B 1 240 ? 14.258 6.473 12.82 1 97.94 240 VAL B N 1
ATOM 4295 C CA . VAL B 1 240 ? 15.555 7.02 12.422 1 97.94 240 VAL B CA 1
ATOM 4296 C C . VAL B 1 240 ? 15.734 6.879 10.914 1 97.94 240 VAL B C 1
ATOM 4298 O O . VAL B 1 240 ? 15.742 5.766 10.383 1 97.94 240 VAL B O 1
ATOM 4301 N N . PHE B 1 241 ? 15.797 7.984 10.242 1 97.94 241 PHE B N 1
ATOM 4302 C CA . PHE B 1 241 ? 16.141 8.008 8.828 1 97.94 241 PHE B CA 1
ATOM 4303 C C . PHE B 1 241 ? 17.656 8.039 8.641 1 97.94 241 PHE B C 1
ATOM 4305 O O . PHE B 1 241 ? 18.359 8.734 9.375 1 97.94 241 PHE B O 1
ATOM 4312 N N . ARG B 1 242 ? 18.156 7.309 7.695 1 97.75 242 ARG B N 1
ATOM 4313 C CA . ARG B 1 242 ? 19.594 7.156 7.551 1 97.75 242 ARG B CA 1
ATOM 4314 C C . ARG B 1 242 ? 20.031 7.391 6.109 1 97.75 242 ARG B C 1
ATOM 4316 O O . ARG B 1 242 ? 19.234 7.227 5.18 1 97.75 242 ARG B O 1
ATOM 4323 N N . THR B 1 243 ? 21.203 7.828 5.973 1 96.69 243 THR B N 1
ATOM 4324 C CA . THR B 1 243 ? 21.891 7.914 4.691 1 96.69 243 THR B CA 1
ATOM 4325 C C . THR B 1 243 ? 23.344 7.496 4.832 1 96.69 243 THR B C 1
ATOM 4327 O O . THR B 1 243 ? 23.953 7.695 5.883 1 96.69 243 THR B O 1
ATOM 4330 N N . GLU B 1 244 ? 23.875 6.836 3.844 1 95.19 244 GLU B N 1
ATOM 4331 C CA . GLU B 1 244 ? 25.281 6.453 3.832 1 95.19 244 GLU B CA 1
ATOM 4332 C C . GLU B 1 244 ? 26.172 7.605 3.365 1 95.19 244 GLU B C 1
ATOM 4334 O O . GLU B 1 244 ? 27.328 7.703 3.756 1 95.19 244 GLU B O 1
ATOM 4339 N N . ASP B 1 245 ? 25.578 8.516 2.555 1 93.69 245 ASP B N 1
ATOM 4340 C CA . ASP B 1 245 ? 26.328 9.641 1.998 1 93.69 245 ASP B CA 1
ATOM 4341 C C . ASP B 1 245 ? 25.5 10.93 2.061 1 93.69 245 ASP B C 1
ATOM 4343 O O . ASP B 1 245 ? 24.734 11.227 1.147 1 93.69 245 ASP B O 1
ATOM 4347 N N . PRO B 1 246 ? 25.797 11.758 2.982 1 93.44 246 PRO B N 1
ATOM 4348 C CA . PRO B 1 246 ? 25 12.977 3.162 1 93.44 246 PRO B CA 1
ATOM 4349 C C . PRO B 1 246 ? 25.188 13.977 2.023 1 93.44 246 PRO B C 1
ATOM 4351 O O . PRO B 1 246 ? 24.391 14.898 1.86 1 93.44 246 PRO B O 1
ATOM 4354 N N . GLU B 1 247 ? 26.172 13.875 1.242 1 89.25 247 GLU B N 1
ATOM 4355 C CA . GLU B 1 247 ? 26.438 14.82 0.159 1 89.25 247 GLU B CA 1
ATOM 4356 C C . GLU B 1 247 ? 25.625 14.461 -1.089 1 89.25 247 GLU B C 1
ATOM 4358 O O . GLU B 1 247 ? 24.969 15.32 -1.672 1 89.25 247 GLU B O 1
ATOM 4363 N N . THR B 1 248 ? 25.594 13.203 -1.431 1 88.25 248 THR B N 1
ATOM 4364 C CA . THR B 1 248 ? 24.938 12.789 -2.662 1 88.25 248 THR B CA 1
ATOM 4365 C C . THR B 1 248 ? 23.5 12.328 -2.379 1 88.25 248 THR B C 1
ATOM 4367 O O . THR B 1 248 ? 22.625 12.438 -3.238 1 88.25 248 THR B O 1
ATOM 4370 N N . HIS B 1 249 ? 23.328 11.805 -1.202 1 92.25 249 HIS B N 1
ATOM 4371 C CA . HIS B 1 249 ? 22.031 11.297 -0.766 1 92.25 249 HIS B CA 1
ATOM 4372 C C . HIS B 1 249 ? 21.641 11.891 0.58 1 92.25 249 HIS B C 1
ATOM 4374 O O . HIS B 1 249 ? 21.469 11.164 1.562 1 92.25 249 HIS B O 1
ATOM 4380 N N . PRO B 1 250 ? 21.438 13.148 0.539 1 93.25 250 PRO B N 1
ATOM 4381 C CA . PRO B 1 250 ? 21.172 13.805 1.822 1 93.25 250 PRO B CA 1
ATOM 4382 C C . PRO B 1 250 ? 19.875 13.32 2.479 1 93.25 250 PRO B C 1
ATOM 4384 O O . PRO B 1 250 ? 18.984 12.82 1.792 1 93.25 250 PRO B O 1
ATOM 4387 N N . LEU B 1 251 ? 19.859 13.438 3.773 1 95.62 251 LEU B N 1
ATOM 4388 C CA . LEU B 1 251 ? 18.656 13.18 4.543 1 95.62 251 LEU B CA 1
ATOM 4389 C C . LEU B 1 251 ? 17.531 14.141 4.145 1 95.62 251 LEU B C 1
ATOM 4391 O O . LEU B 1 251 ? 17.797 15.18 3.531 1 95.62 251 LEU B O 1
ATOM 4395 N N . PRO B 1 252 ? 16.266 13.719 4.449 1 94.75 252 PRO B N 1
ATOM 4396 C CA . PRO B 1 252 ? 15.195 14.703 4.254 1 94.75 252 PRO B CA 1
ATOM 4397 C C . PRO B 1 252 ? 15.453 16 5.012 1 94.75 252 PRO B C 1
ATOM 4399 O O . PRO B 1 252 ? 15.969 15.977 6.133 1 94.75 252 PRO B O 1
ATOM 4402 N N . SER B 1 253 ? 15.062 17.109 4.379 1 94.69 253 SER B N 1
ATOM 4403 C CA . SER B 1 253 ? 15.258 18.422 4.988 1 94.69 253 SER B CA 1
ATOM 4404 C C . SER B 1 253 ? 14.516 18.531 6.312 1 94.69 253 SER B C 1
ATOM 4406 O O . SER B 1 253 ? 13.305 18.312 6.367 1 94.69 253 SER B O 1
ATOM 4408 N N . PHE B 1 254 ? 15.305 18.938 7.309 1 96.56 254 PHE B N 1
ATOM 4409 C CA . PHE B 1 254 ? 14.734 19.141 8.633 1 96.56 254 PHE B CA 1
ATOM 4410 C C . PHE B 1 254 ? 13.625 20.188 8.594 1 96.56 254 PHE B C 1
ATOM 4412 O O . PHE B 1 254 ? 12.555 19.984 9.172 1 96.56 254 PHE B O 1
ATOM 4419 N N . GLU B 1 255 ? 13.875 21.203 7.895 1 95.88 255 GLU B N 1
ATOM 4420 C CA . GLU B 1 255 ? 12.953 22.344 7.844 1 95.88 255 GLU B CA 1
ATOM 4421 C C . GLU B 1 255 ? 11.688 21.984 7.066 1 95.88 255 GLU B C 1
ATOM 4423 O O . GLU B 1 255 ? 10.594 22.422 7.426 1 95.88 255 GLU B O 1
ATOM 4428 N N . LEU B 1 256 ? 11.844 21.234 6.051 1 94 256 LEU B N 1
ATOM 4429 C CA . LEU B 1 256 ? 10.672 20.828 5.281 1 94 256 LEU B CA 1
ATOM 4430 C C . LEU B 1 256 ? 9.805 19.859 6.074 1 94 256 LEU B C 1
ATOM 4432 O O . LEU B 1 256 ? 8.578 19.938 6.027 1 94 256 LEU B O 1
ATOM 4436 N N . LEU B 1 257 ? 10.453 18.969 6.793 1 96.5 257 LEU B N 1
ATOM 4437 C CA . LEU B 1 257 ? 9.703 18.078 7.66 1 96.5 257 LEU B CA 1
ATOM 4438 C C . LEU B 1 257 ? 8.984 18.844 8.758 1 96.5 257 LEU B C 1
ATOM 4440 O O . LEU B 1 257 ? 7.852 18.531 9.117 1 96.5 257 LEU B O 1
ATOM 4444 N N . HIS B 1 258 ? 9.695 19.859 9.258 1 96.5 258 HIS B N 1
ATOM 4445 C CA . HIS B 1 258 ? 9.086 20.688 10.289 1 96.5 258 HIS B CA 1
ATOM 4446 C C . HIS B 1 258 ? 7.836 21.391 9.766 1 96.5 258 HIS B C 1
ATOM 4448 O O . HIS B 1 258 ? 6.812 21.438 10.445 1 96.5 258 HIS B O 1
ATOM 4454 N N . MET B 1 259 ? 7.934 21.906 8.617 1 95 259 MET B N 1
ATOM 4455 C CA . MET B 1 259 ? 6.77 22.531 7.988 1 95 259 MET B CA 1
ATOM 4456 C C . MET B 1 259 ? 5.648 21.516 7.797 1 95 259 MET B C 1
ATOM 4458 O O . MET B 1 259 ? 4.484 21.812 8.078 1 95 259 MET B O 1
ATOM 4462 N N . GLN B 1 260 ? 5.992 20.359 7.297 1 94.69 260 GLN B N 1
ATOM 4463 C CA . GLN B 1 260 ? 5.016 19.297 7.082 1 94.69 260 GLN B CA 1
ATOM 4464 C C . GLN B 1 260 ? 4.359 18.875 8.398 1 94.69 260 GLN B C 1
ATOM 4466 O O . GLN B 1 260 ? 3.148 18.656 8.445 1 94.69 260 GLN B O 1
ATOM 4471 N N . TRP B 1 261 ? 5.121 18.812 9.461 1 96.12 261 TRP B N 1
ATOM 4472 C CA . TRP B 1 261 ? 4.633 18.516 10.805 1 96.12 261 TRP B CA 1
ATOM 4473 C C . TRP B 1 261 ? 3.555 19.5 11.219 1 96.12 261 TRP B C 1
ATOM 4475 O O . TRP B 1 261 ? 2.492 19.109 11.703 1 96.12 261 TRP B O 1
ATOM 4485 N N . ILE B 1 262 ? 3.787 20.672 10.992 1 94.56 262 ILE B N 1
ATOM 4486 C CA . ILE B 1 262 ? 2.859 21.734 11.375 1 94.56 262 ILE B CA 1
ATOM 4487 C C . ILE B 1 262 ? 1.607 21.656 10.508 1 94.56 262 ILE B C 1
ATOM 4489 O O . ILE B 1 262 ? 0.486 21.656 11.016 1 94.56 262 ILE B O 1
ATOM 4493 N N . LEU B 1 263 ? 1.803 21.594 9.211 1 93.88 263 LEU B N 1
ATOM 4494 C CA . LEU B 1 263 ? 0.682 21.672 8.281 1 93.88 263 LEU B CA 1
ATOM 4495 C C . LEU B 1 263 ? -0.224 20.453 8.406 1 93.88 263 LEU B C 1
ATOM 4497 O O . LEU B 1 263 ? -1.446 20.578 8.289 1 93.88 263 LEU B O 1
ATOM 4501 N N . ASN B 1 264 ? 0.361 19.312 8.594 1 94.81 264 ASN B N 1
ATOM 4502 C CA . ASN B 1 264 ? -0.474 18.125 8.781 1 94.81 264 ASN B CA 1
ATOM 4503 C C . ASN B 1 264 ? -1.355 18.25 10.023 1 94.81 264 ASN B C 1
ATOM 4505 O O . ASN B 1 264 ? -2.496 17.781 10.023 1 94.81 264 ASN B O 1
ATOM 4509 N N . ARG B 1 265 ? -0.838 18.828 11.039 1 95.19 265 ARG B N 1
ATOM 4510 C CA . ARG B 1 265 ? -1.646 19.031 12.234 1 95.19 265 ARG B CA 1
ATOM 4511 C C . ARG B 1 265 ? -2.74 20.062 11.992 1 95.19 265 ARG B C 1
ATOM 4513 O O . ARG B 1 265 ? -3.861 19.906 12.477 1 95.19 265 ARG B O 1
ATOM 4520 N N . VAL B 1 266 ? -2.434 21.078 11.227 1 94.25 266 VAL B N 1
ATOM 4521 C CA . VAL B 1 266 ? -3.43 22.078 10.875 1 94.25 266 VAL B CA 1
ATOM 4522 C C . VAL B 1 266 ? -4.566 21.438 10.086 1 94.25 266 VAL B C 1
ATOM 4524 O O . VAL B 1 266 ? -5.742 21.656 10.391 1 94.25 266 VAL B O 1
ATOM 4527 N N . VAL B 1 267 ? -4.164 20.641 9.133 1 93 267 VAL B N 1
ATOM 4528 C CA . VAL B 1 267 ? -5.152 20 8.281 1 93 267 VAL B CA 1
ATOM 4529 C C . VAL B 1 267 ? -5.992 19.016 9.102 1 93 267 VAL B C 1
ATOM 4531 O O . VAL B 1 267 ? -7.215 18.969 8.961 1 93 267 VAL B O 1
ATOM 4534 N N . ALA B 1 268 ? -5.375 18.312 9.945 1 93.19 268 ALA B N 1
ATOM 4535 C CA . ALA B 1 268 ? -6.059 17.312 10.766 1 93.19 268 ALA B CA 1
ATOM 4536 C C . ALA B 1 268 ? -7.062 17.969 11.711 1 93.19 268 ALA B C 1
ATOM 4538 O O . ALA B 1 268 ? -8.188 17.5 11.859 1 93.19 268 ALA B O 1
ATOM 4539 N N . LEU B 1 269 ? -6.684 19.062 12.289 1 92.56 269 LEU B N 1
ATOM 4540 C CA . LEU B 1 269 ? -7.535 19.766 13.234 1 92.56 269 LEU B CA 1
ATOM 4541 C C . LEU B 1 269 ? -8.594 20.594 12.5 1 92.56 269 LEU B C 1
ATOM 4543 O O . LEU B 1 269 ? -9.734 20.703 12.9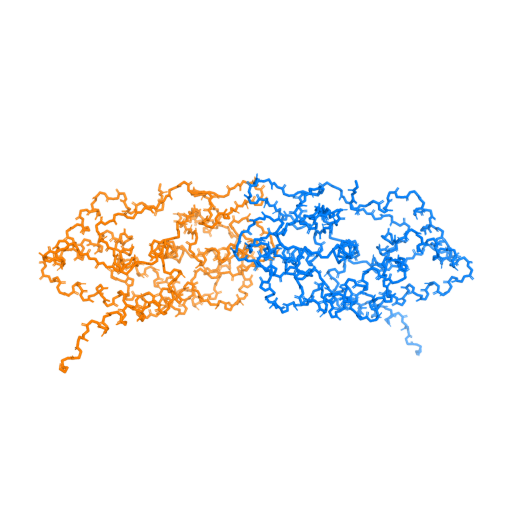53 1 92.56 269 LEU B O 1
ATOM 4547 N N . GLY B 1 270 ? -8.18 21.141 11.422 1 92.69 270 GLY B N 1
ATOM 4548 C CA . GLY B 1 270 ? -9.047 22.047 10.68 1 92.69 270 GLY B CA 1
ATOM 4549 C C . GLY B 1 270 ? -10.039 21.312 9.789 1 92.69 270 GLY B C 1
ATOM 4550 O O . GLY B 1 270 ? -11.016 21.906 9.328 1 92.69 270 GLY B O 1
ATOM 4551 N N . GLY B 1 271 ? -9.766 20.016 9.531 1 87.31 271 GLY B N 1
ATOM 4552 C CA . GLY B 1 271 ? -10.633 19.234 8.664 1 87.31 271 GLY B CA 1
ATOM 4553 C C . GLY B 1 271 ? -10.523 19.625 7.203 1 87.31 271 GLY B C 1
ATOM 4554 O O . GLY B 1 271 ? -11.5 19.531 6.453 1 87.31 271 GLY B O 1
ATOM 4555 N N . ALA B 1 272 ? -9.477 20.062 6.797 1 76.5 272 ALA B N 1
ATOM 4556 C CA . ALA B 1 272 ? -9.289 20.594 5.449 1 76.5 272 ALA B CA 1
ATOM 4557 C C . ALA B 1 272 ? -9.32 19.469 4.414 1 76.5 272 ALA B C 1
ATOM 4559 O O . ALA B 1 272 ? -9.617 19.703 3.242 1 76.5 272 ALA B O 1
ATOM 4560 N N . ALA B 1 273 ? -9.031 18.25 4.871 1 71.06 273 ALA B N 1
ATOM 4561 C CA . ALA B 1 273 ? -8.969 17.125 3.936 1 71.06 273 ALA B CA 1
ATOM 4562 C C . ALA B 1 273 ? -10.336 16.859 3.314 1 71.06 273 ALA B C 1
ATOM 4564 O O . ALA B 1 273 ? -10.43 16.5 2.135 1 71.06 273 ALA B O 1
ATOM 4565 N N . GLY B 1 274 ? -11.375 16.938 3.994 1 63.78 274 GLY B N 1
ATOM 4566 C CA . GLY B 1 274 ? -12.719 16.641 3.521 1 63.78 274 GLY B CA 1
ATOM 4567 C C . GLY B 1 274 ? -13.406 17.844 2.904 1 63.78 274 GLY B C 1
ATOM 4568 O O . GLY B 1 274 ? -14.562 17.75 2.482 1 63.78 274 GLY B O 1
ATOM 4569 N N . PHE B 1 275 ? -12.695 18.938 2.793 1 55.41 275 PHE B N 1
ATOM 4570 C CA . PHE B 1 275 ? -13.328 20.172 2.314 1 55.41 275 PHE B CA 1
ATOM 4571 C C . PHE B 1 275 ? -13.562 20.094 0.809 1 55.41 275 PHE B C 1
ATOM 4573 O O . PHE B 1 275 ? -12.648 19.766 0.048 1 55.41 275 PHE B O 1
ATOM 4580 N N . THR B 1 276 ? -14.859 19.906 0.356 1 53.56 276 THR B N 1
ATOM 4581 C CA . THR B 1 276 ? -15.211 20.031 -1.054 1 53.56 276 THR B CA 1
ATOM 4582 C C . THR B 1 276 ? -15.703 21.453 -1.363 1 53.56 276 THR B C 1
ATOM 4584 O O . THR B 1 276 ? -16.266 22.109 -0.498 1 53.56 276 THR B O 1
ATOM 4587 N N . LYS B 1 277 ? -15.203 22.156 -2.449 1 49.62 277 LYS B N 1
ATOM 4588 C CA . LYS B 1 277 ? -15.602 23.5 -2.877 1 49.62 277 LYS B CA 1
ATOM 4589 C C . LYS B 1 277 ? -17.109 23.688 -2.75 1 49.62 277 LYS B C 1
ATOM 4591 O O . LYS B 1 277 ? -17.578 24.797 -2.484 1 49.62 277 LYS B O 1
ATOM 4596 N N . ASP B 1 278 ? -17.875 22.688 -3.088 1 45.31 278 ASP B N 1
ATOM 4597 C CA . ASP B 1 278 ? -19.312 22.938 -2.971 1 45.31 278 ASP B CA 1
ATOM 4598 C C . ASP B 1 278 ? -19.672 23.359 -1.548 1 45.31 278 ASP B C 1
ATOM 4600 O O . ASP B 1 278 ? -20.703 24.016 -1.331 1 45.31 278 ASP B O 1
ATOM 4604 N N . GLU B 1 279 ? -19.031 23 -0.681 1 44 279 GLU B N 1
ATOM 4605 C CA . GLU B 1 279 ? -19.312 23.438 0.687 1 44 279 GLU B CA 1
ATOM 4606 C C . GLU B 1 279 ? -19 24.922 0.871 1 44 279 GLU B C 1
ATOM 4608 O O . GLU B 1 279 ? -19.516 25.562 1.786 1 44 279 GLU B O 1
ATOM 4613 N N . GLU B 1 280 ? -18.109 25.438 0.176 1 42.81 280 GLU B N 1
ATOM 4614 C CA . GLU B 1 280 ? -17.969 26.891 0.175 1 42.81 280 GLU B CA 1
ATOM 4615 C C . GLU B 1 280 ? -19.25 27.562 -0.312 1 42.81 280 GLU B C 1
ATOM 4617 O O . GLU B 1 280 ? -19.672 28.594 0.24 1 42.81 280 GLU B O 1
ATOM 4622 N N . SER B 1 281 ? -19.781 27.141 -1.461 1 37.84 281 SER B N 1
ATOM 4623 C CA . SER B 1 281 ? -20.938 27.812 -2.064 1 37.84 281 SER B CA 1
ATOM 4624 C C . SER B 1 281 ? -22.188 27.609 -1.218 1 37.84 281 SER B C 1
ATOM 4626 O O . SER B 1 281 ? -23.172 28.328 -1.389 1 37.84 281 SER B O 1
ATOM 4628 N N . ARG B 1 282 ? -22.281 26.609 -0.562 1 39.69 282 ARG B N 1
ATOM 4629 C CA . ARG B 1 282 ? -23.516 26.516 0.207 1 39.69 282 ARG B CA 1
ATOM 4630 C C . ARG B 1 282 ? -23.562 27.547 1.321 1 39.69 282 ARG B C 1
ATOM 4632 O O . ARG B 1 282 ? -24.641 27.938 1.784 1 39.69 282 ARG B O 1
ATOM 4639 N N . GLY B 1 283 ? -22.438 27.828 1.823 1 34.34 283 GLY B N 1
ATOM 4640 C CA . GLY B 1 283 ? -22.469 28.922 2.773 1 34.34 283 GLY B CA 1
ATOM 4641 C C . GLY B 1 283 ? -22.844 30.25 2.137 1 34.34 283 GLY B C 1
ATOM 4642 O O . GLY B 1 283 ? -23.469 31.109 2.781 1 34.34 283 GLY B O 1
ATOM 4643 N N . ASP B 1 284 ? -22.375 30.438 0.957 1 35.88 284 ASP B N 1
ATOM 4644 C CA . ASP B 1 284 ? -22.812 31.672 0.318 1 35.88 284 ASP B CA 1
ATOM 4645 C C . ASP B 1 284 ? -24.297 31.609 -0.049 1 35.88 284 ASP B C 1
ATOM 4647 O O . ASP B 1 284 ? -25 32.625 0.007 1 35.88 284 ASP B O 1
ATOM 4651 N N . VAL B 1 285 ? -24.766 30.438 -0.458 1 35.75 285 VAL B N 1
ATOM 4652 C CA . VAL B 1 285 ? -26.188 30.438 -0.827 1 35.75 285 VAL B CA 1
ATOM 4653 C C . VAL B 1 285 ? -27.031 30.688 0.413 1 35.75 285 VAL B C 1
ATOM 4655 O O . VAL B 1 285 ? -28.109 31.281 0.324 1 35.75 285 VAL B O 1
ATOM 4658 N N . GLU B 1 286 ? -26.672 30.094 1.537 1 35.06 286 GLU B N 1
ATOM 4659 C CA . GLU B 1 286 ? -27.547 30.422 2.645 1 35.06 286 GLU B CA 1
ATOM 4660 C C . GLU B 1 286 ? -27.438 31.906 3.02 1 35.06 286 GLU B C 1
ATOM 4662 O O . GLU B 1 286 ? -28.391 32.5 3.535 1 35.06 286 GLU B O 1
ATOM 4667 N N . ARG B 1 287 ? -26.281 32.562 2.758 1 33.56 287 ARG B N 1
ATOM 4668 C CA . ARG B 1 287 ? -26.297 34 2.963 1 33.56 287 ARG B CA 1
ATOM 4669 C C . ARG B 1 287 ? -27.156 34.688 1.909 1 33.56 287 ARG B C 1
ATOM 4671 O O . ARG B 1 287 ? -27.781 35.719 2.189 1 33.56 287 ARG B O 1
ATOM 4678 N N . ASP B 1 288 ? -27.172 34.219 0.658 1 32.78 288 ASP B N 1
ATOM 4679 C CA . ASP B 1 288 ? -27.984 34.938 -0.31 1 32.78 288 ASP B CA 1
ATOM 4680 C C . ASP B 1 288 ? -29.469 34.656 -0.131 1 32.78 288 ASP B C 1
ATOM 4682 O O . ASP B 1 288 ? -30.312 35.406 -0.581 1 32.78 288 ASP B O 1
ATOM 4686 N N . ARG B 1 289 ? -29.875 33.469 0.341 1 34.34 289 ARG B N 1
ATOM 4687 C CA . ARG B 1 289 ? -31.328 33.375 0.431 1 34.34 289 ARG B CA 1
ATOM 4688 C C . ARG B 1 289 ? -31.875 34.25 1.568 1 34.34 289 ARG B C 1
ATOM 4690 O O . ARG B 1 289 ? -33.094 34.375 1.723 1 34.34 289 ARG B O 1
ATOM 4697 N N . GLY B 1 290 ? -31.078 34.594 2.57 1 32.44 290 GLY B N 1
ATOM 4698 C CA . GLY B 1 290 ? -31.688 35.438 3.578 1 32.44 290 GLY B CA 1
ATOM 4699 C C . GLY B 1 290 ? -31.828 36.906 3.143 1 32.44 290 GLY B C 1
ATOM 4700 O O . GLY B 1 290 ? -32.156 37.75 3.945 1 32.44 290 GLY B O 1
ATOM 4701 N N . ARG B 1 291 ? -31.281 37.406 1.94 1 29.72 291 ARG B N 1
ATOM 4702 C CA . ARG B 1 291 ? -31.75 38.719 1.597 1 29.72 291 ARG B CA 1
ATOM 4703 C C . ARG B 1 291 ? -33.125 38.688 0.97 1 29.72 291 ARG B C 1
ATOM 4705 O O . ARG B 1 291 ? -33.375 37.938 0.015 1 29.72 291 ARG B O 1
ATOM 4712 N N . PRO B 1 292 ? -34.25 38.938 1.649 1 30.84 292 PRO B N 1
ATOM 4713 C CA . PRO B 1 292 ? -35.562 39.219 1.078 1 30.84 292 PRO B CA 1
ATOM 4714 C C . PRO B 1 292 ? -35.531 40.125 -0.139 1 30.84 292 PRO B C 1
ATOM 4716 O O . PRO B 1 292 ? -34.594 40.969 -0.252 1 30.84 292 PRO B O 1
ATOM 4719 N N . ASN B 1 293 ? -35.844 39.688 -1.33 1 28.5 293 ASN B N 1
ATOM 4720 C CA . ASN B 1 293 ? -36.281 40.625 -2.365 1 28.5 293 ASN B CA 1
ATOM 4721 C C . ASN B 1 293 ? -37.25 41.656 -1.806 1 28.5 293 ASN B C 1
ATOM 4723 O O . ASN B 1 293 ? -38.281 41.344 -1.247 1 28.5 293 ASN B O 1
ATOM 4727 N N . ARG B 1 294 ? -36.875 42.781 -1.288 1 24.28 294 ARG B N 1
ATOM 4728 C CA . ARG B 1 294 ? -37.719 43.969 -1.201 1 24.28 294 ARG B CA 1
ATOM 4729 C C . ARG B 1 294 ? -38.375 44.281 -2.545 1 24.28 294 ARG B C 1
ATOM 4731 O O . ARG B 1 294 ? -37.688 44.719 -3.482 1 24.28 294 ARG B O 1
ATOM 4738 N N . ALA B 1 295 ? -39.25 43.156 -3.016 1 23.08 295 ALA B N 1
ATOM 4739 C CA . ALA B 1 295 ? -40.5 43.688 -3.559 1 23.08 295 ALA B CA 1
ATOM 4740 C C . ALA B 1 295 ? -41.5 43.969 -2.447 1 23.08 295 ALA B C 1
ATOM 4742 O O . ALA B 1 295 ? -41.562 43.25 -1.463 1 23.08 295 ALA B O 1
#

Secondary structure (DSSP, 8-state):
--TTGGGG-HHHHHHHHHHHHHH-SSS--EE-HHHHHHHHHS-HHHHHHHHHHHHH-HHHHHHHHHHHHHHHHHHHHHHHS--------HHHHHHTTTB-TTT--BSS-EEEESS-HHHHT-HHHHHHHHTTS-HHHHHHHHHHHHHHHHHT-STTEEEE-HHHHHHHHTTSEEEEEEEE-TTS-EEEEEEEE---PPP-S-EETT------S---S-TTS---B-TTT-PBP-TT-EEEEE-S-TTTSPPPPHHHHHHHHHHHHHHHHHTGGG--HHHHHHHHHHHHHTS----/--TTGGGG-HHHHHHHHHHHHHH-SSS--EE-HHHHHHHHHS-HHHHHHHHHHHHH-HHHHHHHHHHHHHHHHHHHHHHHS--------HHHHHHTTTB-TTT--BSS-EEEESS-HHHHT-HHHHHHHHTTS-HHHHHHHHHHHHHHHHHT-STTEEEE-HHHHHHHHTTSEEEEEEEE-TTS-EEEEEEEE---PPP-S-EETT------S---S-TTS---B-TTT-PBP-TT-EEEEE-S-TTTSPPPPHHHHHHHHHHHHHHHHHTGGG--THHHHHHHHHHHHTS----

Sequence (590 aa):
MGPADELEDGGRAALIEDLSKSLHTRSEFQTNSVIWACLWLSDIESLAGMASYAKHSDEVVLSLLEDQGVNFLPLLKACKFHSWTIEYPLRCGQRDKYTCVITGVKEPVQISPIHPLPICRQEPFLKALSLFWSKKTLASWKQAIADFDSANTCSNHLCLSYTVHDYWHSSFFALKPLEISADRKQLEVQFWWLPNLEFARRVLLTTAPILPRDLDHAPIGTKFFHNDTERKIRSGDILVFRTEDPETHPLPSFELLHMQWILNRVVALGGAAGFTKDEESRGDVERDRGRPNRAMGPADELEDGGRAALIEDLSKSLHTRSEFQTNSVIWACLWLSDIESLAGMASYAKHSDEVVLSLLEDQGVNFLPLLKACKFHSWTIEYPLRCGQRDKYTCVITGVKEPVQISPIHPLPICRQEPFLKALSLFWSKKTLASWKQAIADFDSANTCSNHLCLSYTVHDYWHSSFFALKPLEISADRKQLEVQFWWLPNLEFARRVLLTTAPILPRDLDHAPIGTKFFHNDTERKIRSGDILVFRTEDPETHPLPSFELLHMQWILNRVVALGGAAGFTKDEESRGDVERDRGRPNRA

Nearest PDB structures (foldseek):
  1f9v-assembly1_A  TM=4.309E-01  e=8.972E+00  Saccharomyces cerevisiae
  1f9v-assembly1_A  TM=4.317E-01  e=9.289E+00  Saccharomyces cerevisiae

Organism: NCBI:txid138285

pLDDT: mean 85.49, std 16.84, range [18.83, 98.44]